Protein AF-A0A4Y2V0J7-F1 (afdb_monomer)

Secondary structure (DSSP, 8-state):
--------HHHHHHHHHHHHHS----SS-SS--------------------------------SSS------PPPHHHHHHHHHHHHHHHHHHH-IIIIIHHHHHHHHHHHSS-----PPPTT-HHHHHHHHHHHHHTHHHHHHHHHHTT-S----HHHHHHHHHHHHHHHHHHHHHHHHTSSS--HHHHHHHHHHHHHHHHHH--HHHHHHHHHHHHHHHHH--HHHHHHHHHH-TTTHHHHHHHS--TTTT-HHHHHHHHHHHHHHHHHHGGGSTT-----------------TTHHHHHHHHHHHHHHHS--------HHHHHHHHHHHHHHH----HHHHHHHHHHHH---THHHHHHHHHHHHHHSTTT----HHHHHHHHHHHHHHHHHHHTT--

Radius of gyration: 30.84 Å; Cα contacts (8 Å, |Δi|>4): 289; chains: 1; bounding box: 99×50×73 Å

Structure (mmCIF, N/CA/C/O backbone):
data_AF-A0A4Y2V0J7-F1
#
_entry.id   AF-A0A4Y2V0J7-F1
#
loop_
_atom_site.group_PDB
_atom_site.id
_atom_site.type_symbol
_atom_site.label_atom_id
_atom_site.label_alt_id
_atom_site.label_comp_id
_atom_site.label_asym_id
_atom_site.label_entity_id
_atom_site.label_seq_id
_atom_site.pdbx_PDB_ins_code
_atom_site.Cartn_x
_atom_site.Cartn_y
_atom_site.Cartn_z
_atom_site.occupancy
_atom_site.B_iso_or_equiv
_atom_site.auth_seq_id
_atom_site.auth_comp_id
_atom_site.auth_asym_id
_atom_site.auth_atom_id
_atom_site.pdbx_PDB_model_num
ATOM 1 N N . MET A 1 1 ? -15.917 18.843 20.913 1.00 34.97 1 MET A N 1
ATOM 2 C CA . MET A 1 1 ? -16.037 17.476 20.361 1.00 34.97 1 MET A CA 1
ATOM 3 C C . MET A 1 1 ? -14.650 17.004 19.961 1.00 34.97 1 MET A C 1
ATOM 5 O O . MET A 1 1 ? -14.085 17.570 19.038 1.00 34.97 1 MET A O 1
ATOM 9 N N . SER A 1 2 ? -14.079 16.031 20.671 1.00 33.16 2 SER A N 1
ATOM 10 C CA . SER A 1 2 ? -12.864 15.348 20.211 1.00 33.16 2 SER A CA 1
ATOM 11 C C . SER A 1 2 ? -13.303 14.291 19.198 1.00 33.16 2 SER A C 1
ATOM 13 O O . SER A 1 2 ? -13.833 13.251 19.584 1.00 33.16 2 SER A O 1
ATOM 15 N N . CYS A 1 3 ? -13.225 14.599 17.902 1.00 49.22 3 CYS A N 1
ATOM 16 C CA . CYS A 1 3 ? -13.364 13.564 16.881 1.00 49.22 3 CYS A CA 1
ATOM 17 C C . CYS A 1 3 ? -12.086 12.715 16.905 1.00 49.22 3 CYS A C 1
ATOM 19 O O . CYS A 1 3 ? -11.000 13.258 17.114 1.00 49.22 3 CYS A O 1
ATOM 21 N N . TYR A 1 4 ? -12.192 11.402 16.701 1.00 55.66 4 TYR A N 1
ATOM 22 C CA . TYR A 1 4 ? -11.008 10.565 16.514 1.00 55.66 4 TYR A CA 1
ATOM 23 C C . TYR A 1 4 ? -10.333 11.005 15.221 1.00 55.66 4 TYR A C 1
ATOM 25 O O . TYR A 1 4 ? -10.763 10.626 14.132 1.00 55.66 4 TYR A O 1
ATOM 33 N N . GLN A 1 5 ? -9.303 11.841 15.328 1.00 58.25 5 GLN A N 1
ATOM 34 C CA . GLN A 1 5 ? -8.514 12.241 14.176 1.00 58.25 5 GLN A CA 1
ATOM 35 C C . GLN A 1 5 ? -7.567 11.092 13.831 1.00 58.25 5 GLN A C 1
ATOM 37 O O . GLN A 1 5 ? -6.409 11.056 14.239 1.00 58.25 5 GLN A O 1
ATOM 42 N N . GLN A 1 6 ? -8.096 10.108 13.108 1.00 71.38 6 GLN A N 1
ATOM 43 C CA . GLN A 1 6 ? -7.306 9.019 12.559 1.00 71.38 6 GLN A CA 1
ATOM 44 C C . GLN A 1 6 ? -6.486 9.566 11.388 1.00 71.38 6 GLN A C 1
ATOM 46 O O . GLN A 1 6 ? -7.032 9.957 10.355 1.00 71.38 6 GLN A O 1
ATOM 51 N N . LEU A 1 7 ? -5.166 9.609 11.552 1.00 79.31 7 LEU A N 1
ATOM 52 C CA . LEU A 1 7 ? -4.253 9.978 10.476 1.00 79.31 7 LEU A CA 1
ATOM 53 C C . LEU A 1 7 ? -4.357 8.974 9.313 1.00 79.31 7 LEU A C 1
ATOM 55 O O . LEU A 1 7 ? -4.500 7.767 9.518 1.00 79.31 7 LEU A O 1
ATOM 59 N N . CYS A 1 8 ? -4.251 9.473 8.080 1.00 85.38 8 CYS A N 1
ATOM 60 C CA . CYS A 1 8 ? -4.416 8.664 6.874 1.00 85.38 8 CYS A CA 1
ATOM 61 C C . CYS A 1 8 ? -3.325 7.587 6.744 1.00 85.38 8 CYS A C 1
ATOM 63 O O . CYS A 1 8 ? -2.128 7.898 6.698 1.00 85.38 8 CYS A O 1
ATOM 65 N N . PHE A 1 9 ? -3.734 6.320 6.632 1.00 87.44 9 PHE A N 1
ATOM 66 C CA . PHE A 1 9 ? -2.823 5.187 6.433 1.00 87.44 9 PHE A CA 1
ATOM 67 C C . PHE A 1 9 ? -2.146 5.211 5.062 1.00 87.44 9 PHE A C 1
ATOM 69 O O . PHE A 1 9 ? -0.937 5.008 4.989 1.00 87.44 9 PHE A O 1
ATOM 76 N N . THR A 1 10 ? -2.878 5.542 3.993 1.00 87.69 10 THR A N 1
ATOM 77 C CA . THR A 1 10 ? -2.313 5.689 2.639 1.00 87.69 10 THR A CA 1
ATOM 78 C C . THR A 1 10 ? -1.213 6.748 2.614 1.00 87.69 10 THR A C 1
ATOM 80 O O . THR A 1 10 ? -0.145 6.534 2.040 1.00 87.69 10 THR A O 1
ATOM 83 N N . HIS A 1 11 ? -1.426 7.865 3.314 1.00 87.06 11 HIS A N 1
ATOM 84 C CA . HIS A 1 11 ? -0.399 8.887 3.487 1.00 87.06 11 HIS A CA 1
ATOM 85 C C . HIS A 1 11 ? 0.800 8.377 4.305 1.00 87.06 11 HIS A C 1
ATOM 87 O O . HIS A 1 11 ? 1.940 8.716 4.006 1.00 87.06 11 HIS A O 1
ATOM 93 N N . GLY A 1 12 ? 0.572 7.519 5.303 1.00 89.25 12 GLY A N 1
ATOM 94 C CA . GLY A 1 12 ? 1.648 6.845 6.036 1.00 89.25 12 GLY A CA 1
ATOM 95 C C . GLY A 1 12 ? 2.519 5.960 5.150 1.00 89.25 12 GLY A C 1
ATOM 96 O O . GLY A 1 12 ? 3.740 6.052 5.228 1.00 89.25 12 GLY A O 1
ATOM 97 N N . LEU A 1 13 ? 1.909 5.170 4.262 1.00 92.06 13 LEU A N 1
ATOM 98 C CA . LEU A 1 13 ? 2.641 4.354 3.287 1.00 92.06 13 LEU A CA 1
ATOM 99 C C . LEU A 1 13 ? 3.496 5.220 2.358 1.00 92.06 13 LEU A C 1
ATOM 101 O O . LEU A 1 13 ? 4.673 4.932 2.155 1.00 92.06 13 LEU A O 1
ATOM 105 N N . GLN A 1 14 ? 2.919 6.307 1.839 1.00 89.75 14 GLN A N 1
ATOM 106 C CA . GLN A 1 14 ? 3.638 7.276 1.011 1.00 89.75 14 GLN A CA 1
ATOM 107 C C . GLN A 1 14 ? 4.874 7.816 1.736 1.00 89.75 14 GLN A C 1
ATOM 109 O O . GLN A 1 14 ? 5.959 7.845 1.163 1.00 89.75 14 GLN A O 1
ATOM 114 N N . LEU A 1 15 ? 4.707 8.255 2.983 1.00 89.00 15 LEU A N 1
ATOM 115 C CA . LEU A 1 15 ? 5.785 8.848 3.761 1.00 89.00 15 LEU A CA 1
ATOM 116 C C . LEU A 1 15 ? 6.891 7.841 4.086 1.00 89.00 15 LEU A C 1
ATOM 118 O O . LEU A 1 15 ? 8.057 8.189 3.952 1.00 89.00 15 LEU A O 1
ATOM 122 N N . ALA A 1 16 ? 6.544 6.595 4.428 1.00 91.50 16 ALA A N 1
ATOM 123 C CA . ALA A 1 16 ? 7.529 5.539 4.667 1.00 91.50 16 ALA A CA 1
ATOM 124 C C . ALA A 1 16 ? 8.432 5.309 3.442 1.00 91.50 16 ALA A C 1
ATOM 126 O O . ALA A 1 16 ? 9.647 5.213 3.575 1.00 91.50 16 ALA A O 1
ATOM 127 N N . VAL A 1 17 ? 7.851 5.285 2.236 1.00 90.62 17 VAL A N 1
ATOM 128 C CA . VAL A 1 17 ? 8.624 5.133 0.994 1.00 90.62 17 VAL A CA 1
ATOM 129 C C . VAL A 1 17 ? 9.451 6.383 0.695 1.00 90.62 17 VAL A C 1
ATOM 131 O O . VAL A 1 17 ? 10.605 6.281 0.285 1.00 90.62 17 VAL A O 1
ATOM 134 N N . VAL A 1 18 ? 8.882 7.574 0.894 1.00 86.00 18 VAL A N 1
ATOM 135 C CA . VAL A 1 18 ? 9.569 8.840 0.603 1.00 86.00 18 VAL A CA 1
ATOM 136 C C . VAL A 1 18 ? 10.745 9.082 1.544 1.00 86.00 18 VAL A C 1
ATOM 138 O O . VAL A 1 18 ? 11.787 9.539 1.083 1.00 86.00 18 VAL A O 1
ATOM 141 N N . ASP A 1 19 ? 10.628 8.720 2.820 1.00 84.50 19 ASP A N 1
ATOM 142 C CA . ASP A 1 19 ? 11.718 8.850 3.790 1.00 84.50 19 ASP A CA 1
ATOM 143 C C . ASP A 1 19 ? 12.951 8.024 3.407 1.00 84.50 19 ASP A C 1
ATOM 145 O O . ASP A 1 19 ? 14.074 8.439 3.678 1.00 84.50 19 ASP A O 1
ATOM 149 N N . ILE A 1 20 ? 12.750 6.869 2.772 1.00 86.38 20 ILE A N 1
ATOM 150 C CA . ILE A 1 20 ? 13.841 5.974 2.370 1.00 86.38 20 ILE A CA 1
ATOM 151 C C . ILE A 1 20 ? 14.333 6.281 0.958 1.00 86.38 20 ILE A C 1
ATOM 153 O O . ILE A 1 20 ? 15.516 6.158 0.665 1.00 86.38 20 ILE A O 1
ATOM 157 N N . LEU A 1 21 ? 13.452 6.693 0.049 1.00 81.75 21 LEU A N 1
ATOM 158 C CA . LEU A 1 21 ? 13.866 6.939 -1.328 1.00 81.75 21 LEU A CA 1
ATOM 159 C C . LEU A 1 21 ? 14.319 8.371 -1.577 1.00 81.75 21 LEU A C 1
ATOM 161 O O . LEU A 1 21 ? 15.144 8.549 -2.454 1.00 81.75 21 LEU A O 1
ATOM 165 N N . TYR A 1 22 ? 13.821 9.375 -0.856 1.00 76.06 22 TYR A N 1
ATOM 166 C CA . TYR A 1 22 ? 13.931 10.791 -1.246 1.00 76.06 22 TYR A CA 1
ATOM 167 C C . TYR A 1 22 ? 14.384 11.737 -0.126 1.00 76.06 22 TYR A C 1
ATOM 169 O O . TYR A 1 22 ? 14.386 12.956 -0.312 1.00 76.06 22 TYR A O 1
ATOM 177 N N . LYS A 1 23 ? 14.721 11.226 1.060 1.00 68.25 23 LYS A N 1
ATOM 178 C CA . LYS A 1 23 ? 15.075 12.098 2.180 1.00 68.25 23 LYS A CA 1
ATOM 179 C C . LYS A 1 23 ? 16.468 12.704 2.000 1.00 68.25 23 LYS A C 1
ATOM 181 O O . LYS A 1 23 ? 17.442 12.014 1.714 1.00 68.25 23 LYS A O 1
ATOM 186 N N . LYS A 1 24 ? 16.527 14.022 2.204 1.00 52.19 24 LYS A N 1
ATOM 187 C CA . LYS A 1 24 ? 17.736 14.851 2.203 1.00 52.19 24 LYS A CA 1
ATOM 188 C C . LYS A 1 24 ? 18.656 14.412 3.350 1.00 52.19 24 LYS A C 1
ATOM 190 O O . LYS A 1 24 ? 18.193 14.297 4.486 1.00 52.19 24 LYS A O 1
ATOM 195 N N . ASN A 1 25 ? 19.945 14.207 3.071 1.00 39.44 25 ASN A N 1
ATOM 196 C CA . ASN A 1 25 ? 20.966 14.183 4.118 1.00 39.44 25 ASN A CA 1
ATOM 197 C C . ASN A 1 25 ? 20.933 15.558 4.802 1.00 39.44 25 ASN A C 1
ATOM 199 O O . ASN A 1 25 ? 21.357 16.541 4.206 1.00 39.44 25 ASN A O 1
ATOM 203 N N . ILE A 1 26 ? 20.382 15.648 6.012 1.00 40.78 26 ILE A N 1
ATOM 204 C CA . ILE A 1 26 ? 20.472 16.870 6.833 1.00 40.78 26 ILE A CA 1
ATOM 205 C C . ILE A 1 26 ? 21.847 16.955 7.525 1.00 40.78 26 ILE A C 1
ATOM 207 O O . ILE A 1 26 ? 22.180 17.955 8.142 1.00 40.78 26 ILE A O 1
ATOM 211 N N . GLU A 1 27 ? 22.708 15.954 7.360 1.00 35.91 27 GLU A N 1
ATOM 212 C CA . GLU A 1 27 ? 24.041 15.945 7.952 1.00 35.91 27 GLU A CA 1
ATOM 213 C C . GLU A 1 27 ? 25.101 16.082 6.848 1.00 35.91 27 GLU A C 1
ATOM 215 O O . GLU A 1 27 ? 25.274 15.155 6.049 1.00 35.91 27 GLU A O 1
ATOM 220 N N . ARG A 1 28 ? 25.807 17.230 6.857 1.00 31.38 28 ARG A N 1
ATOM 221 C CA . ARG A 1 28 ? 26.972 17.660 6.035 1.00 31.38 28 ARG A CA 1
ATOM 222 C C . ARG A 1 28 ? 26.756 18.829 5.055 1.00 31.38 28 ARG A C 1
ATOM 224 O O . ARG A 1 28 ? 27.267 18.786 3.943 1.00 31.38 28 ARG A O 1
ATOM 231 N N . GLU A 1 29 ? 26.069 19.890 5.474 1.00 31.69 29 GLU A N 1
ATOM 232 C CA . GLU A 1 29 ? 26.163 21.215 4.816 1.00 31.69 29 GLU A CA 1
ATOM 233 C C . GLU A 1 29 ? 26.507 22.349 5.803 1.00 31.69 29 GLU A C 1
ATOM 235 O O . GLU A 1 29 ? 26.249 23.515 5.522 1.00 31.69 29 GLU A O 1
ATOM 240 N N . ASP A 1 30 ? 27.150 22.028 6.927 1.00 31.53 30 ASP A N 1
ATOM 241 C CA . ASP A 1 30 ? 27.942 23.013 7.665 1.00 31.53 30 ASP A CA 1
ATOM 242 C C . ASP A 1 30 ? 29.411 22.745 7.321 1.00 31.53 30 ASP A C 1
ATOM 244 O O . ASP A 1 30 ? 29.881 21.620 7.474 1.00 31.53 30 ASP A O 1
ATOM 248 N N . GLU A 1 31 ? 30.099 23.776 6.828 1.00 32.53 31 GLU A N 1
ATOM 249 C CA . GLU A 1 31 ? 31.474 23.776 6.295 1.00 32.53 31 GLU A CA 1
ATOM 250 C C . GLU A 1 31 ? 31.603 23.346 4.823 1.00 32.53 31 GLU A C 1
ATOM 252 O O . GLU A 1 31 ? 32.038 22.251 4.490 1.00 32.53 31 GLU A O 1
ATOM 257 N N . HIS A 1 32 ? 31.202 24.238 3.912 1.00 30.44 32 HIS A N 1
ATOM 258 C CA . HIS A 1 32 ? 32.105 24.901 2.951 1.00 30.44 32 HIS A CA 1
ATOM 259 C C . HIS A 1 32 ? 31.270 25.725 1.957 1.00 30.44 32 HIS A C 1
ATOM 261 O O . HIS A 1 32 ? 30.972 25.307 0.841 1.00 30.44 32 HIS A O 1
ATOM 267 N N . GLN A 1 33 ? 30.894 26.937 2.372 1.00 29.23 33 GLN A N 1
ATOM 268 C CA . GLN A 1 33 ? 30.614 28.004 1.419 1.00 29.23 33 GLN A CA 1
ATOM 269 C C . GLN A 1 33 ? 31.951 28.522 0.899 1.00 29.23 33 GLN A C 1
ATOM 271 O O . GLN A 1 33 ? 32.653 29.212 1.628 1.00 29.23 33 GLN A O 1
ATOM 276 N N . GLU A 1 34 ? 32.268 28.248 -0.362 1.00 27.08 34 GLU A N 1
ATOM 277 C CA . GLU A 1 34 ? 33.001 29.211 -1.181 1.00 27.08 34 GLU A CA 1
ATOM 278 C C . GLU A 1 34 ? 32.605 29.067 -2.659 1.00 27.08 34 GLU A C 1
ATOM 280 O O . GLU A 1 34 ? 32.928 28.105 -3.348 1.00 27.08 34 GLU A O 1
ATOM 285 N N . MET A 1 35 ? 31.791 30.039 -3.075 1.00 28.06 35 MET A N 1
ATOM 286 C CA . MET A 1 35 ? 31.701 30.683 -4.389 1.00 28.06 35 MET A CA 1
ATOM 287 C C . MET A 1 35 ? 32.453 30.018 -5.553 1.00 28.06 35 MET A C 1
ATOM 289 O O . MET A 1 35 ? 33.671 30.089 -5.612 1.00 28.06 35 MET A O 1
ATOM 293 N N . THR A 1 36 ? 31.726 29.581 -6.584 1.00 24.64 36 THR A N 1
ATOM 294 C CA . THR A 1 36 ? 31.977 30.022 -7.970 1.00 24.64 36 THR A CA 1
ATOM 295 C C . THR A 1 36 ? 30.741 29.813 -8.847 1.00 24.64 36 THR A C 1
ATOM 297 O O . THR A 1 36 ? 29.850 29.020 -8.561 1.00 24.64 36 THR A O 1
ATOM 300 N N . SER A 1 37 ? 30.666 30.667 -9.856 1.00 26.75 37 SER A N 1
ATOM 301 C CA . SER A 1 37 ? 29.505 31.162 -10.585 1.00 26.75 37 SER A CA 1
ATOM 302 C C . SER A 1 37 ? 29.120 30.365 -11.832 1.00 26.75 37 SER A C 1
ATOM 304 O O . SER A 1 37 ? 29.999 29.878 -12.529 1.00 26.75 37 SER A O 1
ATOM 306 N N . ASN A 1 38 ? 27.823 30.455 -12.154 1.00 27.42 38 ASN A N 1
ATOM 307 C CA . ASN A 1 38 ? 27.178 30.435 -13.475 1.00 27.42 38 ASN A CA 1
ATOM 308 C C . ASN A 1 38 ? 27.441 29.249 -14.415 1.00 27.42 38 ASN A C 1
ATOM 310 O O . ASN A 1 38 ? 28.526 29.111 -14.954 1.00 27.42 38 ASN A O 1
ATOM 314 N N . GLU A 1 39 ? 26.361 28.559 -14.789 1.00 26.62 39 GLU A N 1
ATOM 315 C CA . GLU A 1 39 ? 25.904 28.540 -16.185 1.00 26.62 39 GLU A CA 1
ATOM 316 C C . GLU A 1 39 ? 24.424 28.132 -16.249 1.00 26.62 39 GLU A C 1
ATOM 318 O O . GLU A 1 39 ? 23.945 27.275 -15.507 1.00 26.62 39 GLU A O 1
ATOM 323 N N . SER A 1 40 ? 23.684 28.869 -17.069 1.00 29.53 40 SER A N 1
ATOM 324 C CA . SER A 1 40 ? 22.248 28.771 -17.296 1.00 29.53 40 SER A CA 1
ATOM 325 C C . SER A 1 40 ? 21.943 27.703 -18.339 1.00 29.53 40 SER A C 1
ATOM 327 O O . SER A 1 40 ? 22.450 27.822 -19.449 1.00 29.53 40 SER A O 1
ATOM 329 N N . ASP A 1 41 ? 21.027 26.784 -18.043 1.00 25.69 41 ASP A N 1
ATOM 330 C CA . ASP A 1 41 ? 20.347 26.000 -19.073 1.00 25.69 41 ASP A CA 1
ATOM 331 C C . ASP A 1 41 ? 18.836 26.190 -18.941 1.00 25.69 41 ASP A C 1
ATOM 333 O O . ASP A 1 41 ? 18.236 26.040 -17.874 1.00 25.69 41 ASP A O 1
ATOM 337 N N . THR A 1 42 ? 18.258 26.623 -20.053 1.00 31.62 42 THR A N 1
ATOM 338 C CA . THR A 1 42 ? 16.840 26.879 -20.272 1.00 31.62 42 THR A CA 1
ATOM 339 C C . THR A 1 42 ? 16.173 25.556 -20.635 1.00 31.62 42 THR A C 1
ATOM 341 O O . THR A 1 42 ? 16.443 25.001 -21.694 1.00 31.62 42 THR A O 1
ATOM 344 N N . ASP A 1 43 ? 15.315 25.042 -19.754 1.00 28.78 43 ASP A N 1
ATOM 345 C CA . ASP A 1 43 ? 14.448 23.900 -20.052 1.00 28.78 43 ASP A CA 1
ATOM 346 C C . ASP A 1 43 ? 13.036 24.429 -20.347 1.00 28.78 43 ASP A C 1
ATOM 348 O O . ASP A 1 43 ? 12.269 24.754 -19.438 1.00 28.78 43 ASP A O 1
ATOM 352 N N . ASP A 1 44 ? 12.711 24.523 -21.638 1.00 28.72 44 ASP A N 1
ATOM 353 C CA . ASP A 1 44 ? 11.338 24.616 -22.132 1.00 28.72 44 ASP A CA 1
ATOM 354 C C . ASP A 1 44 ? 10.660 23.246 -21.939 1.00 28.72 44 ASP A C 1
ATOM 356 O O . ASP A 1 44 ? 10.880 22.301 -22.702 1.00 28.72 44 ASP A O 1
ATOM 360 N N . GLU A 1 45 ? 9.846 23.116 -20.887 1.00 32.22 45 GLU A N 1
ATOM 361 C CA . GLU A 1 45 ? 8.930 21.986 -20.722 1.00 32.22 45 GLU A CA 1
ATOM 362 C C . GLU A 1 45 ? 7.642 22.244 -21.509 1.00 32.22 45 GLU A C 1
ATOM 364 O O . GLU A 1 45 ? 6.756 22.968 -21.060 1.00 32.22 45 GLU A O 1
ATOM 369 N N . ASP A 1 46 ? 7.508 21.575 -22.650 1.00 31.33 46 ASP A N 1
ATOM 370 C CA . ASP A 1 46 ? 6.207 21.313 -23.252 1.00 31.33 46 ASP A CA 1
ATOM 371 C C . ASP A 1 46 ? 6.178 19.861 -23.738 1.00 31.33 46 ASP A C 1
ATOM 373 O O . ASP A 1 46 ? 6.915 19.469 -24.640 1.00 31.33 46 ASP A O 1
ATOM 377 N N . THR A 1 47 ? 5.374 19.020 -23.088 1.00 32.16 47 THR A N 1
ATOM 378 C CA . THR A 1 47 ? 4.696 17.870 -23.710 1.00 32.16 47 THR A CA 1
ATOM 379 C C . THR A 1 47 ? 3.677 17.290 -22.730 1.00 32.16 47 THR A C 1
ATOM 381 O O . THR A 1 47 ? 3.992 16.548 -21.798 1.00 32.16 47 THR A O 1
ATOM 384 N N . ASN A 1 48 ? 2.418 17.651 -22.977 1.00 31.14 48 ASN A N 1
ATOM 385 C CA . ASN A 1 48 ? 1.240 16.918 -22.536 1.00 31.14 48 ASN A CA 1
ATOM 386 C C . ASN A 1 48 ? 1.284 15.486 -23.081 1.00 31.14 48 ASN A C 1
ATOM 388 O O . ASN A 1 48 ? 1.298 15.310 -24.292 1.00 31.14 48 ASN A O 1
ATOM 392 N N . ASP A 1 49 ? 1.208 14.498 -22.192 1.00 27.61 49 ASP A N 1
ATOM 393 C CA . ASP A 1 49 ? 0.542 13.224 -22.472 1.00 27.61 49 ASP A CA 1
ATOM 394 C C . ASP A 1 49 ? -0.001 12.647 -21.158 1.00 27.61 49 ASP A C 1
ATOM 396 O O . ASP A 1 49 ? 0.683 11.997 -20.362 1.00 27.61 49 ASP A O 1
ATOM 400 N N . THR A 1 50 ? -1.266 12.965 -20.899 1.00 29.58 50 THR A N 1
ATOM 401 C CA . THR A 1 50 ? -2.069 12.480 -19.780 1.00 29.58 50 THR A CA 1
ATOM 402 C C . THR A 1 50 ? -2.586 11.078 -20.087 1.00 29.58 50 THR A C 1
ATOM 404 O O . THR A 1 50 ? -3.586 10.901 -20.776 1.00 29.58 50 THR A O 1
ATOM 407 N N . HIS A 1 51 ? -1.963 10.064 -19.489 1.00 30.20 51 HIS A N 1
ATOM 408 C CA . HIS A 1 51 ? -2.694 8.861 -19.101 1.00 30.20 51 HIS A CA 1
ATOM 409 C C . HIS A 1 51 ? -3.132 9.024 -17.645 1.00 30.20 51 HIS A C 1
ATOM 411 O O . HIS A 1 51 ? -2.322 8.959 -16.720 1.00 30.20 51 HIS A O 1
ATOM 417 N N . GLU A 1 52 ? -4.424 9.290 -17.459 1.00 29.30 52 GLU A N 1
ATOM 418 C CA . GLU A 1 52 ? -5.080 9.374 -16.157 1.00 29.30 52 GLU A CA 1
ATOM 419 C C . GLU A 1 52 ? -5.061 8.006 -15.450 1.00 29.30 52 GLU A C 1
ATOM 421 O O . GLU A 1 52 ? -5.974 7.195 -15.591 1.00 29.30 52 GLU A O 1
ATOM 426 N N . GLU A 1 53 ? -4.033 7.746 -14.641 1.00 32.56 53 GLU A N 1
ATOM 427 C CA . GLU A 1 53 ? -4.177 6.857 -13.486 1.00 32.56 53 GLU A CA 1
ATOM 428 C C . GLU A 1 53 ? -4.617 7.706 -12.285 1.00 32.56 53 GLU A C 1
ATOM 430 O O . GLU A 1 53 ? -3.981 8.704 -11.942 1.00 32.56 53 GLU A O 1
ATOM 435 N N . GLN A 1 54 ? -5.723 7.311 -11.645 1.00 34.09 54 GLN A N 1
ATOM 436 C CA . GLN A 1 54 ? -6.278 7.934 -10.439 1.00 34.09 54 GLN A CA 1
ATOM 437 C C . GLN A 1 54 ? -5.316 7.775 -9.246 1.00 34.09 54 GLN A C 1
ATOM 439 O O . GLN A 1 54 ? -5.503 6.929 -8.376 1.00 34.09 54 GLN A O 1
ATOM 444 N N . GLY A 1 55 ? -4.260 8.586 -9.212 1.00 35.94 55 GLY A N 1
ATOM 445 C CA . GLY A 1 55 ? -3.323 8.694 -8.101 1.00 35.94 55 GLY A CA 1
ATOM 446 C C . GLY A 1 55 ? -3.748 9.781 -7.114 1.00 35.94 55 GLY A C 1
ATOM 447 O O . GLY A 1 55 ? -4.043 10.911 -7.502 1.00 35.94 55 GLY A O 1
ATOM 448 N N . VAL A 1 56 ? -3.743 9.453 -5.819 1.00 33.59 56 VAL A N 1
ATOM 449 C CA . VAL A 1 56 ? -3.924 10.427 -4.731 1.00 33.59 56 VAL A CA 1
ATOM 450 C C . VAL A 1 56 ? -2.810 11.470 -4.828 1.00 33.59 56 VAL A C 1
ATOM 452 O O . VAL A 1 56 ? -1.636 11.174 -4.609 1.00 33.59 56 VAL A O 1
ATOM 455 N N . THR A 1 57 ? -3.180 12.693 -5.200 1.00 29.30 57 THR A N 1
ATOM 456 C CA . THR A 1 57 ? -2.261 13.827 -5.298 1.00 29.30 57 THR A CA 1
ATOM 457 C C . THR A 1 57 ? -2.467 14.699 -4.071 1.00 29.30 57 THR A C 1
ATOM 459 O O . THR A 1 57 ? -3.489 15.368 -3.960 1.00 29.30 57 THR A O 1
ATOM 462 N N . VAL A 1 58 ? -1.507 14.687 -3.145 1.00 32.44 58 VAL A N 1
ATOM 463 C CA . VAL A 1 58 ? -1.435 15.672 -2.060 1.00 32.44 58 VAL A CA 1
ATOM 464 C C . VAL A 1 58 ? -0.215 16.541 -2.322 1.00 32.44 58 VAL A C 1
ATOM 466 O O . VAL A 1 58 ? 0.923 16.107 -2.162 1.00 32.44 58 VAL A O 1
ATOM 469 N N . THR A 1 59 ? -0.463 17.769 -2.767 1.00 28.64 59 THR A N 1
ATOM 470 C CA . THR A 1 59 ? 0.492 18.868 -2.646 1.00 28.64 59 THR A CA 1
ATOM 471 C C . THR A 1 59 ? 0.640 19.173 -1.162 1.00 28.64 59 THR A C 1
ATOM 473 O O . THR A 1 59 ? -0.345 19.488 -0.498 1.00 28.64 59 THR A O 1
ATOM 476 N N . THR A 1 60 ? 1.850 19.044 -0.628 1.00 29.62 60 THR A N 1
ATOM 477 C CA . THR A 1 60 ? 2.192 19.453 0.735 1.00 29.62 60 THR A CA 1
ATOM 478 C C . THR A 1 60 ? 1.851 20.931 0.921 1.00 29.62 60 THR A C 1
ATOM 480 O O . THR A 1 60 ? 2.573 21.799 0.439 1.00 29.62 60 THR A O 1
ATOM 483 N N . THR A 1 61 ? 0.747 21.240 1.600 1.00 28.55 61 THR A N 1
ATOM 484 C CA . THR A 1 61 ? 0.478 22.592 2.099 1.00 28.55 61 THR A CA 1
ATOM 485 C C . THR A 1 61 ? 1.260 22.780 3.391 1.00 28.55 61 THR A C 1
ATOM 487 O O . THR A 1 61 ? 0.723 22.644 4.488 1.00 28.55 61 THR A O 1
ATOM 490 N N . THR A 1 62 ? 2.556 23.029 3.258 1.00 31.36 62 THR A N 1
ATOM 491 C CA . THR A 1 62 ? 3.361 23.642 4.315 1.00 31.36 62 THR A CA 1
ATOM 492 C C . THR A 1 62 ? 3.364 25.153 4.100 1.00 31.36 62 THR A C 1
ATOM 494 O O . THR A 1 62 ? 3.546 25.621 2.979 1.00 31.36 62 THR A O 1
ATOM 497 N N . ASP A 1 63 ? 3.076 25.862 5.189 1.00 27.44 63 ASP A N 1
ATOM 498 C CA . ASP A 1 63 ? 3.086 27.312 5.419 1.00 27.44 63 ASP A CA 1
ATOM 499 C C . ASP A 1 63 ? 3.942 28.141 4.419 1.00 27.44 63 ASP A C 1
ATOM 501 O O . ASP A 1 63 ? 5.117 27.819 4.227 1.00 27.44 63 ASP A O 1
ATOM 505 N N . PRO A 1 64 ? 3.422 29.221 3.789 1.00 31.19 64 PRO A N 1
ATOM 506 C CA . PRO A 1 64 ? 4.125 29.966 2.736 1.00 31.19 64 PRO A CA 1
ATOM 507 C C . PRO A 1 64 ? 5.325 30.815 3.194 1.00 31.19 64 PRO A C 1
ATOM 509 O O . PRO A 1 64 ? 5.780 31.677 2.439 1.00 31.19 64 PRO A O 1
ATOM 512 N N . ARG A 1 65 ? 5.839 30.649 4.414 1.00 30.30 65 ARG A N 1
ATOM 513 C CA . ARG A 1 65 ? 6.951 31.463 4.918 1.00 30.30 65 ARG A CA 1
ATOM 514 C C . ARG A 1 65 ? 8.112 30.574 5.341 1.00 30.30 65 ARG A C 1
ATOM 516 O O . ARG A 1 65 ? 8.104 30.003 6.423 1.00 30.30 65 ARG A O 1
ATOM 523 N N . ASN A 1 66 ? 9.133 30.572 4.482 1.00 33.50 66 ASN A N 1
ATOM 524 C CA . ASN A 1 66 ? 10.443 29.923 4.605 1.00 33.50 66 ASN A CA 1
ATOM 525 C C . ASN A 1 66 ? 10.500 28.467 4.131 1.00 33.50 66 ASN A C 1
ATOM 527 O O . ASN A 1 66 ? 10.342 27.547 4.920 1.00 33.50 66 ASN A O 1
ATOM 531 N N . LEU A 1 67 ? 10.829 28.272 2.850 1.00 32.06 67 LEU A N 1
ATOM 532 C CA . LEU A 1 67 ? 11.954 27.435 2.409 1.00 32.06 67 LEU A CA 1
ATOM 533 C C . LEU A 1 67 ? 12.041 27.488 0.881 1.00 32.06 67 LEU A C 1
ATOM 535 O O . LEU A 1 67 ? 11.119 27.110 0.162 1.00 32.06 67 LEU A O 1
ATOM 539 N N . HIS A 1 68 ? 13.173 27.990 0.397 1.00 29.78 68 HIS A N 1
ATOM 540 C CA . HIS A 1 68 ? 13.608 27.884 -0.987 1.00 29.78 68 HIS A CA 1
ATOM 541 C C . HIS A 1 68 ? 13.556 26.404 -1.402 1.00 29.78 68 HIS A C 1
ATOM 543 O O . HIS A 1 68 ? 14.274 25.570 -0.852 1.00 29.78 68 HIS A O 1
ATOM 549 N N . LEU A 1 69 ? 12.631 26.075 -2.307 1.00 33.03 69 LEU A N 1
ATOM 550 C CA . LEU A 1 69 ? 12.321 24.714 -2.735 1.00 33.03 69 LEU A CA 1
ATOM 551 C C . LEU A 1 69 ? 13.452 24.176 -3.628 1.00 33.03 69 LEU A C 1
ATOM 553 O O . LEU A 1 69 ? 13.363 24.212 -4.853 1.00 33.03 69 LEU A O 1
ATOM 557 N N . SER A 1 70 ? 14.534 23.695 -3.016 1.00 35.47 70 SER A N 1
ATOM 558 C CA . SER A 1 70 ? 15.609 22.999 -3.719 1.00 35.47 70 SER A CA 1
ATOM 559 C C . SER A 1 70 ? 15.326 21.493 -3.806 1.00 35.47 70 SER A C 1
ATOM 561 O O . SER A 1 70 ? 15.145 20.799 -2.807 1.00 35.47 70 SER A O 1
ATOM 563 N N . ARG A 1 71 ? 15.229 21.027 -5.060 1.00 42.03 71 ARG A N 1
ATOM 564 C CA . ARG A 1 71 ? 15.450 19.671 -5.600 1.00 42.03 71 ARG A CA 1
ATOM 565 C C . ARG A 1 71 ? 15.498 18.537 -4.558 1.00 42.03 71 ARG A C 1
ATOM 567 O O . ARG A 1 71 ? 16.534 18.255 -3.973 1.00 42.03 71 ARG A O 1
ATOM 574 N N . THR A 1 72 ? 14.384 17.827 -4.386 1.00 40.56 72 THR A N 1
ATOM 575 C CA . THR A 1 72 ? 14.340 16.573 -3.616 1.00 40.56 72 THR A CA 1
ATOM 576 C C . THR A 1 72 ? 15.131 15.486 -4.356 1.00 40.56 72 THR A C 1
ATOM 578 O O . THR A 1 72 ? 14.699 15.008 -5.408 1.00 40.56 72 THR A O 1
ATOM 581 N N . GLU A 1 73 ? 16.307 15.122 -3.847 1.00 49.66 73 GLU A N 1
ATOM 582 C CA . GLU A 1 73 ? 17.171 14.085 -4.422 1.00 49.66 73 GLU A CA 1
ATOM 583 C C . GLU A 1 73 ? 16.984 12.737 -3.722 1.00 49.66 73 GLU A C 1
ATOM 585 O O . GLU A 1 73 ? 16.684 12.666 -2.534 1.00 49.66 73 GLU A O 1
ATOM 590 N N . VAL A 1 74 ? 17.136 11.655 -4.488 1.00 52.50 74 VAL A N 1
ATOM 591 C CA . VAL A 1 74 ? 17.055 10.287 -3.966 1.00 52.50 74 VAL A CA 1
ATOM 592 C C . VAL A 1 74 ? 18.275 9.996 -3.081 1.00 52.50 74 VAL A C 1
ATOM 594 O O . VAL A 1 74 ? 19.360 10.497 -3.380 1.00 52.50 74 VAL A O 1
ATOM 597 N N . ILE A 1 75 ? 18.144 9.174 -2.030 1.00 53.94 75 ILE A N 1
ATOM 598 C CA . ILE A 1 75 ? 19.282 8.809 -1.158 1.00 53.94 75 ILE A CA 1
ATOM 599 C C . ILE A 1 75 ? 20.466 8.290 -2.008 1.00 53.94 75 ILE A C 1
ATOM 601 O O . ILE A 1 75 ? 20.250 7.414 -2.857 1.00 53.94 75 ILE A O 1
ATOM 605 N N . PRO A 1 76 ? 21.719 8.761 -1.789 1.00 52.75 76 PRO A N 1
ATOM 606 C CA . PRO A 1 76 ? 22.867 8.496 -2.671 1.00 52.75 76 PRO A CA 1
ATOM 607 C C . PRO A 1 76 ? 23.071 7.020 -3.043 1.00 52.75 76 PRO A C 1
ATOM 609 O O . PRO A 1 76 ? 23.400 6.697 -4.179 1.00 52.75 76 PRO A O 1
ATOM 612 N N . ARG A 1 77 ? 22.780 6.104 -2.111 1.00 60.53 77 ARG A N 1
ATOM 613 C CA . ARG A 1 77 ? 22.997 4.654 -2.243 1.00 60.53 77 ARG A CA 1
ATOM 614 C C . ARG A 1 77 ? 22.196 3.991 -3.375 1.00 60.53 77 ARG A C 1
ATOM 616 O O . ARG A 1 77 ? 22.664 3.017 -3.962 1.00 60.53 77 ARG A O 1
ATOM 623 N N . HIS A 1 78 ? 21.005 4.515 -3.678 1.00 68.12 78 HIS A N 1
ATOM 624 C CA . HIS A 1 78 ? 20.133 4.045 -4.765 1.00 68.12 78 HIS A CA 1
ATOM 625 C C . HIS A 1 78 ? 20.024 5.061 -5.911 1.00 68.12 78 HIS A C 1
ATOM 627 O O . HIS A 1 78 ? 19.596 4.709 -7.013 1.00 68.12 78 HIS A O 1
ATOM 633 N N . ASN A 1 79 ? 20.428 6.313 -5.668 1.00 73.75 79 ASN A N 1
ATOM 634 C CA . ASN A 1 79 ? 20.327 7.402 -6.630 1.00 73.75 79 ASN A CA 1
ATOM 635 C C . ASN A 1 79 ? 21.168 7.124 -7.878 1.00 73.75 79 ASN A C 1
ATOM 637 O O . ASN A 1 79 ? 20.635 7.235 -8.974 1.00 73.75 79 ASN A O 1
ATOM 641 N N . ASP A 1 80 ? 22.412 6.659 -7.745 1.00 81.88 80 ASP A N 1
ATOM 642 C CA . ASP A 1 80 ? 23.303 6.456 -8.898 1.00 81.88 80 ASP A CA 1
ATOM 643 C C . ASP A 1 80 ? 22.738 5.460 -9.919 1.00 81.88 80 ASP A C 1
ATOM 645 O O . ASP A 1 80 ? 22.685 5.739 -11.121 1.00 81.88 80 ASP A O 1
ATOM 649 N N . LEU A 1 81 ? 22.229 4.323 -9.434 1.00 86.81 81 LEU A N 1
ATOM 650 C CA . LEU A 1 81 ? 21.616 3.293 -10.272 1.00 86.81 81 LEU A CA 1
ATOM 651 C C . LEU A 1 81 ? 20.331 3.801 -10.941 1.00 86.81 81 LEU A C 1
ATOM 653 O O . LEU A 1 81 ? 20.104 3.563 -12.130 1.00 86.81 81 LEU A O 1
ATOM 657 N N . LEU A 1 82 ? 19.505 4.547 -10.204 1.00 86.62 82 LEU A N 1
ATOM 658 C CA . LEU A 1 82 ? 18.288 5.141 -10.750 1.00 86.62 82 LEU A CA 1
ATOM 659 C C . LEU A 1 82 ? 18.590 6.270 -11.743 1.00 86.62 82 LEU A C 1
ATOM 661 O O . LEU A 1 82 ? 17.927 6.350 -12.773 1.00 86.62 82 LEU A O 1
ATOM 665 N N . GLN A 1 83 ? 19.600 7.113 -11.503 1.00 86.62 83 GLN A N 1
ATOM 666 C CA . GLN A 1 83 ? 20.042 8.128 -12.465 1.00 86.62 83 GLN A CA 1
ATOM 667 C C . GLN A 1 83 ? 20.582 7.481 -13.731 1.00 86.62 83 GLN A C 1
ATOM 669 O O . GLN A 1 83 ? 20.265 7.941 -14.825 1.00 86.62 83 GLN A O 1
ATOM 674 N N . LYS A 1 84 ? 21.348 6.395 -13.609 1.00 89.75 84 LYS A N 1
ATOM 675 C CA . LYS A 1 84 ? 21.822 5.618 -14.755 1.00 89.75 84 LYS A CA 1
ATOM 676 C C . LYS A 1 84 ? 20.653 5.062 -15.574 1.00 89.75 84 LYS A C 1
ATOM 678 O O . LYS A 1 84 ? 20.611 5.270 -16.784 1.00 89.75 84 LYS A O 1
ATOM 683 N N . GLY A 1 85 ? 19.653 4.465 -14.920 1.00 88.38 85 GLY A N 1
ATOM 684 C CA . GLY A 1 85 ? 18.405 4.040 -15.567 1.00 88.38 85 GLY A CA 1
ATOM 685 C C . GLY A 1 85 ? 17.676 5.193 -16.269 1.00 88.38 85 GLY A C 1
ATOM 686 O O . GLY A 1 85 ? 17.358 5.098 -17.454 1.00 88.38 85 GLY A O 1
ATOM 687 N N . ARG A 1 86 ? 17.486 6.327 -15.582 1.00 90.38 86 ARG A N 1
ATOM 688 C CA . ARG A 1 86 ? 16.846 7.532 -16.141 1.00 90.38 86 ARG A CA 1
ATOM 689 C C . ARG A 1 86 ? 17.605 8.099 -17.336 1.00 90.38 86 ARG A C 1
ATOM 691 O O . ARG A 1 86 ? 16.964 8.524 -18.290 1.00 90.38 86 ARG A O 1
ATOM 698 N N . LYS A 1 87 ? 18.943 8.111 -17.310 1.00 89.06 87 LYS A N 1
ATOM 699 C CA . LYS A 1 87 ? 19.781 8.554 -18.439 1.00 89.06 87 LYS A CA 1
ATOM 700 C C . LYS A 1 87 ? 19.491 7.725 -19.685 1.00 89.06 87 LYS A C 1
ATOM 702 O O . LYS A 1 87 ? 19.266 8.295 -20.746 1.00 89.06 87 LYS A O 1
ATOM 707 N N . VAL A 1 88 ? 19.413 6.405 -19.537 1.00 87.00 88 VAL A N 1
ATOM 708 C CA . VAL A 1 88 ? 19.084 5.503 -20.646 1.00 87.00 88 VAL A CA 1
ATOM 709 C C . VAL A 1 88 ? 17.655 5.724 -21.137 1.00 87.00 88 VAL A C 1
ATOM 711 O O . VAL A 1 88 ? 17.448 5.905 -22.331 1.00 87.00 88 VAL A O 1
ATOM 714 N N . VAL A 1 89 ? 16.668 5.821 -20.242 1.00 87.44 89 VAL A N 1
ATOM 715 C CA . VAL A 1 89 ? 15.282 6.143 -20.636 1.00 87.44 89 VAL A CA 1
ATOM 716 C C . VAL A 1 89 ? 15.208 7.474 -21.398 1.00 87.44 89 VAL A C 1
ATOM 718 O O . VAL A 1 89 ? 14.532 7.566 -22.422 1.00 87.44 89 VAL A O 1
ATOM 721 N N . LYS A 1 90 ? 15.932 8.502 -20.939 1.00 87.81 90 LYS A N 1
ATOM 722 C CA . LYS A 1 90 ? 16.012 9.805 -21.612 1.00 87.81 90 LYS A CA 1
ATOM 723 C C . LYS A 1 90 ? 16.692 9.720 -22.976 1.00 87.81 90 LYS A C 1
ATOM 725 O O . LYS A 1 90 ? 16.242 10.399 -23.891 1.00 87.81 90 LYS A O 1
ATOM 730 N N . LEU A 1 91 ? 17.728 8.894 -23.133 1.00 84.38 91 LEU A N 1
ATOM 731 C CA . LEU A 1 91 ? 18.390 8.673 -24.422 1.00 84.38 91 LEU A CA 1
ATOM 732 C C . LEU A 1 91 ? 17.386 8.176 -25.473 1.00 84.38 91 LEU A C 1
ATOM 734 O O . LEU A 1 91 ? 17.312 8.744 -26.562 1.00 84.38 91 LEU A O 1
ATOM 738 N N . PHE A 1 92 ? 16.569 7.182 -25.112 1.00 80.44 92 PHE A N 1
ATOM 739 C CA . PHE A 1 92 ? 15.521 6.648 -25.985 1.00 80.44 92 PHE A CA 1
ATOM 740 C C . PHE A 1 92 ? 14.435 7.682 -26.292 1.00 80.44 92 PHE A C 1
ATOM 742 O O . PHE A 1 92 ? 14.056 7.852 -27.449 1.00 80.44 92 PHE A O 1
ATOM 749 N N . LYS A 1 93 ? 13.991 8.439 -25.281 1.00 81.50 93 LYS A N 1
ATOM 750 C CA . LYS A 1 93 ? 12.977 9.486 -25.463 1.00 81.50 93 LYS A CA 1
ATOM 751 C C . LYS A 1 93 ? 13.462 10.695 -26.270 1.00 81.50 93 LYS A C 1
ATOM 753 O O . LYS A 1 93 ? 12.653 11.318 -26.944 1.00 81.50 93 LYS A O 1
ATOM 758 N N . ARG A 1 94 ? 14.756 11.035 -26.223 1.00 80.56 94 ARG A N 1
ATOM 759 C CA . ARG A 1 94 ? 15.317 12.192 -26.948 1.00 80.56 94 ARG A CA 1
ATOM 760 C C . ARG A 1 94 ? 15.412 11.956 -28.454 1.00 80.56 94 ARG A C 1
ATOM 762 O O . ARG A 1 94 ? 15.431 12.915 -29.217 1.00 80.56 94 ARG A O 1
ATOM 769 N N . SER A 1 95 ? 15.485 10.701 -28.896 1.00 70.31 95 SER A N 1
ATOM 770 C CA . SER A 1 95 ? 15.495 10.373 -30.325 1.00 70.31 95 SER A CA 1
ATOM 771 C C . SER A 1 95 ? 14.533 9.225 -30.646 1.00 70.31 95 SER A C 1
ATOM 773 O O . SER A 1 95 ? 14.978 8.104 -30.922 1.00 70.31 95 SER A O 1
ATOM 775 N N . PRO A 1 96 ? 13.213 9.500 -30.656 1.00 67.31 96 PRO A N 1
ATOM 776 C CA . PRO A 1 96 ? 12.195 8.499 -30.975 1.00 67.31 96 PRO A CA 1
ATOM 777 C C . PRO A 1 96 ? 12.402 7.883 -32.366 1.00 67.31 96 PRO A C 1
ATOM 779 O O . PRO A 1 96 ? 12.260 6.685 -32.580 1.00 67.31 96 PRO A O 1
ATOM 782 N N . THR A 1 97 ? 12.849 8.690 -33.325 1.00 66.62 97 THR A N 1
ATOM 783 C CA . THR A 1 97 ? 13.031 8.271 -34.719 1.00 66.62 97 THR A CA 1
ATOM 784 C C . THR A 1 97 ? 14.236 7.360 -34.944 1.00 66.62 97 THR A C 1
ATOM 786 O O . THR A 1 97 ? 14.296 6.690 -35.970 1.00 66.62 97 THR A O 1
ATOM 789 N N . LYS A 1 98 ? 15.212 7.340 -34.025 1.00 63.84 98 LYS A N 1
ATOM 790 C CA . LYS A 1 98 ? 16.463 6.586 -34.194 1.00 63.84 98 LYS A CA 1
ATOM 791 C C . LYS A 1 98 ? 16.586 5.474 -33.163 1.00 63.84 98 LYS A C 1
ATOM 793 O O . LYS A 1 98 ? 16.680 4.314 -33.537 1.00 63.84 98 LYS A O 1
ATOM 798 N N . TYR A 1 99 ? 16.541 5.805 -31.876 1.00 66.19 99 TYR A N 1
ATOM 799 C CA . TYR A 1 99 ? 16.795 4.840 -30.804 1.00 66.19 99 TYR A CA 1
ATOM 800 C C . TYR A 1 99 ? 15.539 4.090 -30.370 1.00 66.19 99 TYR A C 1
ATOM 802 O O . TYR A 1 99 ? 15.614 2.888 -30.116 1.00 66.19 99 TYR A O 1
ATOM 810 N N . ASP A 1 100 ? 14.382 4.757 -30.339 1.00 68.56 100 ASP A N 1
ATOM 811 C CA . ASP A 1 100 ? 13.121 4.065 -30.054 1.00 68.56 100 ASP A CA 1
ATOM 812 C C . ASP A 1 100 ? 12.724 3.139 -31.216 1.00 68.56 100 ASP A C 1
ATOM 814 O O . ASP A 1 100 ? 12.202 2.066 -30.963 1.00 68.56 100 ASP A O 1
ATOM 818 N N . MET A 1 101 ? 13.095 3.436 -32.470 1.00 76.75 101 MET A N 1
ATOM 819 C CA . MET A 1 101 ? 12.896 2.501 -33.592 1.00 76.75 101 MET A CA 1
ATOM 820 C C . MET A 1 101 ? 13.606 1.149 -33.376 1.00 76.75 101 MET A C 1
ATOM 822 O O . MET A 1 101 ? 12.985 0.099 -33.554 1.00 76.75 101 MET A O 1
ATOM 826 N N . TYR A 1 102 ? 14.886 1.154 -32.976 1.00 75.88 102 TYR A N 1
ATOM 827 C CA . TYR A 1 102 ? 15.623 -0.083 -32.674 1.00 75.88 102 TYR A CA 1
ATOM 828 C C . TYR A 1 102 ? 15.044 -0.803 -31.455 1.00 75.88 102 TYR A C 1
ATOM 830 O O . TYR A 1 102 ? 14.865 -2.020 -31.486 1.00 75.88 102 TYR A O 1
ATOM 838 N N . LEU A 1 103 ? 14.680 -0.053 -30.412 1.00 80.56 103 LEU A N 1
ATOM 839 C CA . LEU A 1 103 ? 14.046 -0.630 -29.235 1.00 80.56 103 LEU A CA 1
ATOM 840 C C . LEU A 1 103 ? 12.704 -1.281 -29.596 1.00 80.56 103 LEU A C 1
ATOM 842 O O . LEU A 1 103 ? 12.493 -2.446 -29.272 1.00 80.56 103 LEU A O 1
ATOM 846 N N . GLN A 1 104 ? 11.824 -0.578 -30.315 1.00 83.56 104 GLN A N 1
ATOM 847 C CA . GLN A 1 104 ? 10.522 -1.091 -30.740 1.00 83.56 104 GLN A CA 1
ATOM 848 C C . GLN A 1 104 ? 10.653 -2.298 -31.667 1.00 83.56 104 GLN A C 1
ATOM 850 O O . GLN A 1 104 ? 9.814 -3.191 -31.599 1.00 83.56 104 GLN A O 1
ATOM 855 N N . LYS A 1 105 ? 11.706 -2.377 -32.491 1.00 84.44 105 LYS A N 1
ATOM 856 C CA . LYS A 1 105 ? 11.996 -3.579 -33.281 1.00 84.44 105 LYS A CA 1
ATOM 857 C C . LYS A 1 105 ? 12.157 -4.801 -32.370 1.00 84.44 105 LYS A C 1
ATOM 859 O O . LYS A 1 105 ? 11.410 -5.763 -32.517 1.00 84.44 105 LYS A O 1
ATOM 864 N N . TYR A 1 106 ? 13.055 -4.735 -31.387 1.00 84.31 106 TYR A N 1
ATOM 865 C CA . TYR A 1 106 ? 13.277 -5.849 -30.459 1.00 84.31 106 TYR A CA 1
ATOM 866 C C . TYR A 1 106 ? 12.078 -6.124 -29.550 1.00 84.31 106 TYR A C 1
ATOM 868 O O . TYR A 1 106 ? 11.780 -7.274 -29.246 1.00 84.31 106 TYR A O 1
ATOM 876 N N . VAL A 1 107 ? 11.362 -5.079 -29.136 1.00 83.44 107 VAL A N 1
ATOM 877 C CA . VAL A 1 107 ? 10.174 -5.205 -28.284 1.00 83.44 107 VAL A CA 1
ATOM 878 C C . VAL A 1 107 ? 9.023 -5.889 -29.025 1.00 83.44 107 VAL A C 1
ATOM 880 O O . VAL A 1 107 ? 8.343 -6.729 -28.434 1.00 83.44 107 VAL A O 1
ATOM 883 N N . LYS A 1 108 ? 8.822 -5.584 -30.314 1.00 85.31 108 LYS A N 1
ATOM 884 C CA . LYS A 1 108 ? 7.839 -6.274 -31.163 1.00 85.31 108 LYS A CA 1
ATOM 885 C C . LYS A 1 108 ? 8.192 -7.741 -31.357 1.00 85.31 108 LYS A C 1
ATOM 887 O O . LYS A 1 108 ? 7.302 -8.572 -31.250 1.00 85.31 108 LYS A O 1
ATOM 892 N N . GLU A 1 109 ? 9.469 -8.041 -31.595 1.00 81.88 109 GLU A N 1
ATOM 893 C CA . GLU A 1 109 ? 9.962 -9.419 -31.726 1.00 81.88 109 GLU A CA 1
ATOM 894 C C . GLU A 1 109 ? 9.757 -10.244 -30.441 1.00 81.88 109 GLU A C 1
ATOM 896 O O . GLU A 1 109 ? 9.529 -11.446 -30.524 1.00 81.88 109 GLU A O 1
ATOM 901 N N . ASP A 1 110 ? 9.834 -9.615 -29.263 1.00 79.56 110 ASP A N 1
ATOM 902 C CA . ASP A 1 110 ? 9.779 -10.306 -27.965 1.00 79.56 110 ASP A CA 1
ATOM 903 C C . ASP A 1 110 ? 8.375 -10.336 -27.328 1.00 79.56 110 ASP A C 1
ATOM 905 O O . ASP A 1 110 ? 8.058 -11.240 -26.558 1.00 79.56 110 ASP A O 1
ATOM 909 N N . THR A 1 111 ? 7.517 -9.342 -27.599 1.00 74.06 111 THR A N 1
ATOM 910 C CA . THR A 1 111 ? 6.248 -9.160 -26.861 1.00 74.06 111 THR A CA 1
ATOM 911 C C . THR A 1 111 ? 4.992 -8.998 -27.721 1.00 74.06 111 THR A C 1
ATOM 913 O O . THR A 1 111 ? 3.917 -8.774 -27.153 1.00 74.06 111 THR A O 1
ATOM 916 N N . ASP A 1 112 ? 5.105 -9.089 -29.054 1.00 74.19 112 ASP A N 1
ATOM 917 C CA . ASP A 1 112 ? 4.023 -8.892 -30.042 1.00 74.19 112 ASP A CA 1
ATOM 918 C C . ASP A 1 112 ? 3.244 -7.566 -29.885 1.00 74.19 112 ASP A C 1
ATOM 920 O O . ASP A 1 112 ? 2.152 -7.379 -30.429 1.00 74.19 112 ASP A O 1
ATOM 924 N N . LYS A 1 113 ? 3.781 -6.618 -29.108 1.00 79.12 113 LYS A N 1
ATOM 925 C CA . LYS A 1 113 ? 3.179 -5.319 -28.788 1.00 79.12 113 LYS A CA 1
ATOM 926 C C . LYS A 1 113 ? 4.264 -4.261 -28.710 1.00 79.12 113 LYS A C 1
ATOM 928 O O . LYS A 1 113 ? 5.369 -4.539 -28.266 1.00 79.12 113 LYS A O 1
ATOM 933 N N . GLU A 1 114 ? 3.923 -3.030 -29.065 1.00 77.62 114 GLU A N 1
ATOM 934 C CA . GLU A 1 114 ? 4.794 -1.879 -28.830 1.00 77.62 114 GLU A CA 1
ATOM 935 C C . GLU A 1 114 ? 4.742 -1.493 -27.349 1.00 77.62 114 GLU A C 1
ATOM 937 O O . GLU A 1 114 ? 3.676 -1.218 -26.792 1.00 77.62 114 GLU A O 1
ATOM 942 N N . LEU A 1 115 ? 5.896 -1.505 -26.684 1.00 80.31 115 LEU A N 1
ATOM 943 C CA . LEU A 1 115 ? 6.044 -1.065 -25.300 1.00 80.31 115 LEU A CA 1
ATOM 944 C C . LEU A 1 115 ? 7.167 -0.036 -25.238 1.00 80.31 115 LEU A C 1
ATOM 946 O O . LEU A 1 115 ? 8.340 -0.369 -25.392 1.00 80.31 115 LEU A O 1
ATOM 950 N N . SER A 1 116 ? 6.809 1.215 -24.974 1.00 82.75 116 SER A N 1
ATOM 951 C CA . SER A 1 116 ? 7.774 2.294 -24.783 1.00 82.75 116 SER A CA 1
ATOM 952 C C . SER A 1 116 ? 8.307 2.338 -23.348 1.00 82.75 116 SER A C 1
ATOM 954 O O . SER A 1 116 ? 7.686 1.853 -22.389 1.00 82.75 116 SER A O 1
ATOM 956 N N . LEU A 1 117 ? 9.496 2.923 -23.194 1.00 85.75 117 LEU A N 1
ATOM 957 C CA . LEU A 1 117 ? 10.053 3.224 -21.880 1.00 85.75 117 LEU A CA 1
ATOM 958 C C . LEU A 1 117 ? 9.338 4.425 -21.257 1.00 85.75 117 LEU A C 1
ATOM 960 O O . LEU A 1 117 ? 9.065 5.438 -21.901 1.00 85.75 117 LEU A O 1
ATOM 964 N N . ILE A 1 118 ? 9.073 4.315 -19.960 1.00 88.25 118 ILE A N 1
ATOM 965 C CA . ILE A 1 118 ? 8.372 5.331 -19.174 1.00 88.25 118 ILE A CA 1
ATOM 966 C C . ILE A 1 118 ? 9.417 6.058 -18.334 1.00 88.25 118 ILE A C 1
ATOM 968 O O . ILE A 1 118 ? 10.289 5.405 -17.773 1.00 88.25 118 ILE A O 1
ATOM 972 N N . LEU A 1 119 ? 9.336 7.385 -18.244 1.00 86.00 119 LEU A N 1
ATOM 973 C CA . LEU A 1 119 ? 10.177 8.177 -17.344 1.00 86.00 119 LEU A CA 1
ATOM 974 C C . LEU A 1 119 ? 9.372 8.506 -16.087 1.00 86.00 119 LEU A C 1
ATOM 976 O O . LEU A 1 119 ? 8.188 8.823 -16.186 1.00 86.00 119 LEU A O 1
ATOM 980 N N . ASP A 1 120 ? 10.000 8.413 -14.920 1.00 87.94 120 ASP A N 1
ATOM 981 C CA . ASP A 1 120 ? 9.342 8.700 -13.655 1.00 87.94 120 ASP A CA 1
ATOM 982 C C . ASP A 1 120 ? 9.231 10.202 -13.361 1.00 87.94 120 ASP A C 1
ATOM 984 O O . ASP A 1 120 ? 10.085 11.008 -13.728 1.00 87.94 120 ASP A O 1
ATOM 988 N N . SER A 1 121 ? 8.191 10.569 -12.615 1.00 78.25 121 SER A N 1
ATOM 989 C CA . SER A 1 121 ? 8.107 11.853 -11.926 1.00 78.25 121 SER A CA 1
ATOM 990 C C . SER A 1 121 ? 9.005 11.785 -10.695 1.00 78.25 121 SER A C 1
ATOM 992 O O . SER A 1 121 ? 8.750 10.991 -9.785 1.00 78.25 121 SER A O 1
ATOM 994 N N . ARG A 1 122 ? 10.006 12.672 -10.618 1.00 65.12 122 ARG A N 1
ATOM 995 C CA . ARG A 1 122 ? 11.008 12.698 -9.532 1.00 65.12 122 ARG A CA 1
ATOM 996 C C . ARG A 1 122 ? 10.408 12.714 -8.126 1.00 65.12 122 ARG A C 1
ATOM 998 O O . ARG A 1 122 ? 11.065 12.281 -7.200 1.00 65.12 122 ARG A O 1
ATOM 1005 N N . THR A 1 123 ? 9.181 13.193 -7.959 1.00 66.12 123 THR A N 1
ATOM 1006 C CA . THR A 1 123 ? 8.521 13.367 -6.657 1.00 66.12 123 THR A CA 1
ATOM 1007 C C . THR A 1 123 ? 7.514 12.269 -6.299 1.00 66.12 123 THR A C 1
ATOM 1009 O O . THR A 1 123 ? 6.923 12.313 -5.222 1.00 66.12 123 THR A O 1
ATOM 1012 N N . ARG A 1 124 ? 7.268 11.282 -7.177 1.00 78.75 124 ARG A N 1
ATOM 1013 C CA . ARG A 1 124 ? 6.212 10.272 -6.976 1.00 78.75 124 ARG A CA 1
ATOM 1014 C C . ARG A 1 124 ? 6.749 8.854 -7.146 1.00 78.75 124 ARG A C 1
ATOM 1016 O O . ARG A 1 124 ? 6.884 8.370 -8.271 1.00 78.75 124 ARG A O 1
ATOM 1023 N N . TRP A 1 125 ? 6.942 8.145 -6.035 1.00 88.19 125 TRP A N 1
ATOM 1024 C CA . TRP A 1 125 ? 7.474 6.775 -6.040 1.00 88.19 125 TRP A CA 1
ATOM 1025 C C . TRP A 1 125 ? 6.632 5.780 -6.863 1.00 88.19 125 TRP A C 1
ATOM 1027 O O . TRP A 1 125 ? 7.185 4.844 -7.428 1.00 88.19 125 TRP A O 1
ATOM 1037 N N . ASN A 1 126 ? 5.318 5.997 -7.011 1.00 87.50 126 ASN A N 1
ATOM 1038 C CA . ASN A 1 126 ? 4.471 5.174 -7.887 1.00 87.50 126 ASN A CA 1
ATOM 1039 C C . ASN A 1 126 ? 4.940 5.214 -9.350 1.00 87.50 126 ASN A C 1
ATOM 1041 O O . ASN A 1 126 ? 5.009 4.180 -10.017 1.00 87.50 126 ASN A O 1
ATOM 1045 N N . SER A 1 127 ? 5.305 6.403 -9.837 1.00 88.38 127 SER A N 1
ATOM 1046 C CA . SER A 1 127 ? 5.839 6.571 -11.191 1.00 88.38 127 SER A CA 1
ATOM 1047 C C . SER A 1 127 ? 7.254 6.001 -11.321 1.00 88.38 127 SER A C 1
ATOM 1049 O O . SER A 1 127 ? 7.577 5.406 -12.347 1.00 88.38 127 SER A O 1
ATOM 1051 N N . LEU A 1 128 ? 8.059 6.088 -10.253 1.00 90.38 128 LEU A N 1
ATOM 1052 C CA . LEU A 1 128 ? 9.364 5.433 -10.172 1.00 90.38 128 LEU A CA 1
ATOM 1053 C C . LEU A 1 128 ? 9.217 3.917 -10.303 1.00 90.38 128 LEU A C 1
ATOM 1055 O O . LEU A 1 128 ? 9.870 3.324 -11.156 1.00 90.38 128 LEU A O 1
ATOM 1059 N N . LEU A 1 129 ? 8.315 3.305 -9.529 1.00 92.50 129 LEU A N 1
ATOM 1060 C CA . LEU A 1 129 ? 8.021 1.875 -9.595 1.00 92.50 129 LEU A CA 1
ATOM 1061 C C . LEU A 1 129 ? 7.569 1.455 -11.001 1.00 92.50 129 LEU A C 1
ATOM 1063 O O . LEU A 1 129 ? 8.019 0.431 -11.514 1.00 92.50 129 LEU A O 1
ATOM 1067 N N . ALA A 1 130 ? 6.700 2.243 -11.641 1.00 92.25 130 ALA A N 1
ATOM 1068 C CA . ALA A 1 130 ? 6.256 1.987 -13.009 1.00 92.25 130 ALA A CA 1
ATOM 1069 C C . ALA A 1 130 ? 7.420 2.042 -14.017 1.00 92.25 130 ALA A C 1
ATOM 1071 O O . ALA A 1 130 ? 7.546 1.133 -14.844 1.00 92.25 130 ALA A O 1
ATOM 1072 N N . MET A 1 131 ? 8.295 3.051 -13.910 1.00 93.69 131 MET A N 1
ATOM 1073 C CA . MET A 1 131 ? 9.503 3.161 -14.731 1.00 93.69 131 MET A CA 1
ATOM 1074 C C . MET A 1 131 ? 10.406 1.942 -14.545 1.00 93.69 131 MET A C 1
ATOM 1076 O O . MET A 1 131 ? 10.707 1.266 -15.526 1.00 93.69 131 MET A O 1
ATOM 1080 N N . ILE A 1 132 ? 10.834 1.634 -13.316 1.00 93.38 132 ILE A N 1
ATOM 1081 C CA . ILE A 1 132 ? 11.821 0.567 -13.081 1.00 93.38 132 ILE A CA 1
ATOM 1082 C C . ILE A 1 132 ? 11.270 -0.811 -13.447 1.00 93.38 132 ILE A C 1
ATOM 1084 O O . ILE A 1 132 ? 12.003 -1.633 -13.989 1.00 93.38 132 ILE A O 1
ATOM 1088 N N . LYS A 1 133 ? 9.966 -1.052 -13.259 1.00 94.00 133 LYS A N 1
ATOM 1089 C CA . LYS A 1 133 ? 9.306 -2.274 -13.737 1.00 94.00 133 LYS A CA 1
ATOM 1090 C C . LYS A 1 133 ? 9.336 -2.398 -15.250 1.00 94.00 133 LYS A C 1
ATOM 1092 O O . LYS A 1 133 ? 9.648 -3.471 -15.761 1.00 94.00 133 LYS A O 1
ATOM 1097 N N . ARG A 1 134 ? 8.997 -1.322 -15.972 1.00 92.62 134 ARG A N 1
ATOM 1098 C CA . ARG A 1 134 ? 9.046 -1.306 -17.442 1.00 92.62 134 ARG A CA 1
ATOM 1099 C C . ARG A 1 134 ? 10.476 -1.510 -17.927 1.00 92.62 134 ARG A C 1
ATOM 1101 O O . ARG A 1 134 ? 10.704 -2.323 -18.813 1.00 92.62 134 ARG A O 1
ATOM 1108 N N . PHE A 1 135 ? 11.416 -0.816 -17.298 1.00 93.12 135 PHE A N 1
ATOM 1109 C CA . PHE A 1 135 ? 12.838 -0.891 -17.594 1.00 93.12 135 PHE A CA 1
ATOM 1110 C C . PHE A 1 135 ? 1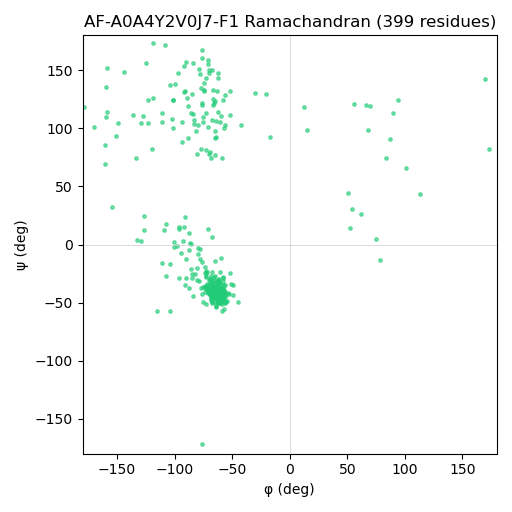3.379 -2.314 -17.406 1.00 93.12 135 PHE A C 1
ATOM 1112 O O . PHE A 1 135 ? 13.968 -2.872 -18.322 1.00 93.12 135 PHE A O 1
ATOM 1119 N N . HIS A 1 136 ? 13.089 -2.953 -16.270 1.00 94.44 136 HIS A N 1
ATOM 1120 C CA . HIS A 1 136 ? 13.480 -4.341 -16.019 1.00 94.44 136 HIS A CA 1
ATOM 1121 C C . HIS A 1 136 ? 12.790 -5.324 -16.977 1.00 94.44 136 HIS A C 1
ATOM 1123 O O . HIS A 1 136 ? 13.431 -6.251 -17.468 1.00 94.44 136 HIS A O 1
ATOM 1129 N N . LYS A 1 137 ? 11.501 -5.121 -17.292 1.00 92.38 137 LYS A N 1
ATOM 1130 C CA . LYS A 1 137 ? 10.773 -5.957 -18.263 1.00 92.38 137 LYS A CA 1
ATOM 1131 C C . LYS A 1 137 ? 11.443 -5.941 -19.638 1.00 92.38 137 LYS A C 1
ATOM 1133 O O . LYS A 1 137 ? 11.501 -6.974 -20.290 1.00 92.38 137 LYS A O 1
ATOM 1138 N N . LEU A 1 138 ? 11.955 -4.789 -20.061 1.00 90.50 138 LEU A N 1
ATOM 1139 C CA . LEU A 1 138 ? 12.607 -4.622 -21.357 1.00 90.50 138 LEU A CA 1
ATOM 1140 C C . LEU A 1 138 ? 14.129 -4.848 -21.304 1.00 90.50 138 LEU A C 1
ATOM 1142 O O . LEU A 1 138 ? 14.806 -4.493 -22.264 1.00 90.50 138 LEU A O 1
ATOM 1146 N N . LYS A 1 139 ? 14.682 -5.454 -20.234 1.00 91.94 139 LYS A N 1
ATOM 1147 C CA . LYS A 1 139 ? 16.136 -5.666 -20.035 1.00 91.94 139 LYS A CA 1
ATOM 1148 C C . LYS A 1 139 ? 16.841 -6.189 -21.292 1.00 91.94 139 LYS A C 1
ATOM 1150 O O . LYS A 1 139 ? 17.861 -5.635 -21.690 1.00 91.94 139 LYS A O 1
ATOM 1155 N N . VAL A 1 140 ? 16.299 -7.234 -21.922 1.00 90.00 140 VAL A N 1
ATOM 1156 C CA . VAL A 1 140 ? 16.907 -7.869 -23.108 1.00 90.00 140 VAL A CA 1
ATOM 1157 C C . VAL A 1 140 ? 16.875 -6.934 -24.318 1.00 90.00 140 VAL A C 1
ATOM 1159 O O . VAL A 1 140 ? 17.884 -6.778 -25.002 1.00 90.00 140 VAL A O 1
ATOM 1162 N N . CYS A 1 141 ? 15.740 -6.274 -24.554 1.00 89.12 141 CYS A N 1
ATOM 1163 C CA . CYS A 1 141 ? 15.575 -5.322 -25.652 1.00 89.12 141 CYS A CA 1
ATOM 1164 C C . CYS A 1 141 ? 16.499 -4.109 -25.484 1.00 89.12 141 CYS A C 1
ATOM 1166 O O . CYS A 1 141 ? 17.162 -3.696 -26.433 1.00 89.12 141 CYS A O 1
ATOM 1168 N N . ILE A 1 142 ? 16.596 -3.578 -24.261 1.00 89.00 142 ILE A N 1
ATOM 1169 C CA . ILE A 1 142 ? 17.505 -2.484 -23.909 1.00 89.00 142 ILE A CA 1
ATOM 1170 C C . ILE A 1 142 ? 18.949 -2.910 -24.170 1.00 89.00 142 ILE A C 1
ATOM 1172 O O . ILE A 1 142 ? 19.681 -2.169 -24.809 1.00 89.00 142 ILE A O 1
ATOM 1176 N N . TYR A 1 143 ? 19.351 -4.106 -23.732 1.00 89.19 143 TYR A N 1
ATOM 1177 C CA . TYR A 1 143 ? 20.716 -4.597 -23.923 1.00 89.19 143 TYR A CA 1
ATOM 1178 C C . TYR A 1 143 ? 21.096 -4.711 -25.405 1.00 89.19 143 TYR A C 1
ATOM 1180 O O . TYR A 1 143 ? 22.116 -4.161 -25.810 1.00 89.19 143 TYR A O 1
ATOM 1188 N N . LYS A 1 144 ? 20.247 -5.347 -26.225 1.00 88.62 144 LYS A N 1
ATOM 1189 C CA . LYS A 1 144 ? 20.456 -5.440 -27.681 1.00 88.62 144 LYS A CA 1
ATOM 1190 C C . LYS A 1 144 ? 20.556 -4.057 -28.325 1.00 88.62 144 LYS A C 1
ATOM 1192 O O . LYS A 1 144 ? 21.466 -3.800 -29.101 1.00 88.62 144 LYS A O 1
ATOM 1197 N N . THR A 1 145 ? 19.661 -3.147 -27.945 1.00 86.69 145 THR A N 1
ATOM 1198 C CA . THR A 1 145 ? 19.654 -1.799 -28.518 1.00 86.69 145 THR A CA 1
ATOM 1199 C C . THR A 1 145 ? 20.884 -0.991 -28.110 1.00 86.69 145 THR A C 1
ATOM 1201 O O . THR A 1 145 ? 21.423 -0.266 -28.932 1.00 86.69 145 THR A O 1
ATOM 1204 N N . LEU A 1 146 ? 21.350 -1.114 -26.861 1.00 87.06 146 LEU A N 1
ATOM 1205 C CA . LEU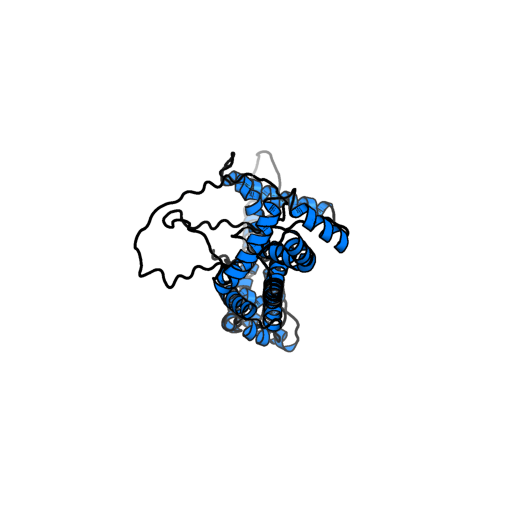 A 1 146 ? 22.564 -0.439 -26.391 1.00 87.06 146 LEU A CA 1
ATOM 1206 C C . LEU A 1 146 ? 23.816 -0.907 -27.149 1.00 87.06 146 LEU A C 1
ATOM 1208 O O . LEU A 1 146 ? 24.704 -0.090 -27.385 1.00 87.06 146 LEU A O 1
ATOM 1212 N N . ILE A 1 147 ? 23.860 -2.183 -27.554 1.00 87.31 147 ILE A N 1
ATOM 1213 C CA . ILE A 1 147 ? 24.922 -2.731 -28.409 1.00 87.31 147 ILE A CA 1
ATOM 1214 C C . ILE A 1 147 ? 24.850 -2.123 -29.812 1.00 87.31 147 ILE A C 1
ATOM 1216 O O . ILE A 1 147 ? 25.856 -1.614 -30.294 1.00 87.31 147 ILE A O 1
ATOM 1220 N N . ASP A 1 148 ? 23.671 -2.118 -30.439 1.00 86.06 148 ASP A N 1
ATOM 1221 C CA . ASP A 1 148 ? 23.500 -1.605 -31.808 1.00 86.06 148 ASP A CA 1
ATOM 1222 C C . ASP A 1 148 ? 23.826 -0.113 -31.946 1.00 86.06 148 ASP A C 1
ATOM 1224 O O . ASP A 1 148 ? 24.238 0.343 -33.010 1.00 86.06 148 ASP A O 1
ATOM 1228 N N . ILE A 1 149 ? 23.604 0.662 -30.882 1.00 84.38 149 ILE A N 1
ATOM 1229 C CA . ILE A 1 149 ? 23.887 2.103 -30.858 1.00 84.38 149 ILE A CA 1
ATOM 1230 C C . ILE A 1 149 ? 25.292 2.418 -30.326 1.00 84.38 149 ILE A C 1
ATOM 1232 O O . ILE A 1 149 ? 25.607 3.595 -30.167 1.00 84.38 149 ILE A O 1
ATOM 1236 N N . GLU A 1 150 ? 26.089 1.389 -30.013 1.00 83.94 150 GLU A N 1
ATOM 1237 C CA . GLU A 1 150 ? 27.445 1.493 -29.459 1.00 83.94 150 GLU A CA 1
ATOM 1238 C C . GLU A 1 150 ? 27.515 2.419 -28.230 1.00 83.94 150 GLU A C 1
ATOM 1240 O O . GLU A 1 150 ? 28.388 3.275 -28.104 1.00 83.94 150 GLU A O 1
ATOM 1245 N N . SER A 1 151 ? 26.552 2.291 -27.308 1.00 83.62 151 SER A N 1
ATOM 1246 C CA . SER A 1 151 ? 26.527 3.128 -26.105 1.00 83.62 151 SER A CA 1
ATOM 1247 C C . SER A 1 151 ? 27.541 2.657 -25.063 1.00 83.62 151 SER A C 1
ATOM 1249 O O . SER A 1 151 ? 27.543 1.493 -24.670 1.00 83.62 151 SER A O 1
ATOM 1251 N N . ASP A 1 152 ? 28.284 3.600 -24.482 1.00 83.94 152 ASP A N 1
ATOM 1252 C CA . ASP A 1 152 ? 29.173 3.343 -23.338 1.00 83.94 152 ASP A CA 1
ATOM 1253 C C . ASP A 1 152 ? 28.425 2.910 -22.061 1.00 83.94 152 ASP A C 1
ATOM 1255 O O . ASP A 1 152 ? 29.022 2.435 -21.092 1.00 83.94 152 ASP A O 1
ATOM 1259 N N . THR A 1 153 ? 27.100 3.095 -22.011 1.00 85.31 153 THR A N 1
ATOM 1260 C CA . THR A 1 153 ? 26.310 2.764 -20.822 1.00 85.31 153 THR A CA 1
ATOM 1261 C C . THR A 1 153 ? 25.904 1.296 -20.835 1.00 85.31 153 THR A C 1
ATOM 1263 O O . THR A 1 153 ? 25.055 0.884 -21.617 1.00 85.31 153 THR A O 1
ATOM 1266 N N . THR A 1 154 ? 26.431 0.517 -19.893 1.00 87.25 154 THR A N 1
ATOM 1267 C CA . THR A 1 154 ? 26.083 -0.901 -19.705 1.00 87.25 154 THR A CA 1
ATOM 1268 C C . THR A 1 154 ? 25.609 -1.167 -18.281 1.00 87.25 154 THR A C 1
ATOM 1270 O O . THR A 1 154 ? 25.941 -0.417 -17.368 1.00 87.25 154 THR A O 1
ATOM 1273 N N . PHE A 1 155 ? 24.821 -2.221 -18.067 1.00 90.19 155 PHE A N 1
ATOM 1274 C CA . PHE A 1 155 ? 24.359 -2.632 -16.737 1.00 90.19 155 PHE A CA 1
ATOM 1275 C C . PHE A 1 155 ? 24.871 -4.033 -16.422 1.00 90.19 155 PHE A C 1
ATOM 1277 O O . PHE A 1 155 ? 24.628 -4.968 -17.184 1.00 90.19 155 PHE A O 1
ATOM 1284 N N . SER A 1 156 ? 25.539 -4.171 -15.283 1.00 90.94 156 SER A N 1
ATOM 1285 C CA . SER A 1 156 ? 25.962 -5.461 -14.738 1.00 90.94 156 SER A CA 1
ATOM 1286 C C . SER A 1 156 ? 24.770 -6.272 -14.223 1.00 90.94 156 SER A C 1
ATOM 1288 O O . SER A 1 156 ? 23.720 -5.724 -13.873 1.00 90.94 156 SER A O 1
ATOM 1290 N N . ASP A 1 157 ? 24.928 -7.591 -14.107 1.00 90.25 157 ASP A N 1
ATOM 1291 C CA . ASP A 1 157 ? 23.877 -8.441 -13.533 1.00 90.25 157 ASP A CA 1
ATOM 1292 C C . ASP A 1 157 ? 23.571 -8.101 -12.071 1.00 90.25 157 ASP A C 1
ATOM 1294 O O . ASP A 1 157 ? 22.415 -8.182 -11.655 1.00 90.25 157 ASP A O 1
ATOM 1298 N N . LEU A 1 158 ? 24.565 -7.619 -11.318 1.00 89.75 158 LEU A N 1
ATOM 1299 C CA . LEU A 1 158 ? 24.361 -7.113 -9.962 1.00 89.75 158 LEU A CA 1
ATOM 1300 C C . LEU A 1 158 ? 23.461 -5.868 -9.946 1.00 89.75 158 LEU A C 1
ATOM 1302 O O . LEU A 1 158 ? 22.588 -5.749 -9.089 1.00 89.75 158 LEU A O 1
ATOM 1306 N N . GLU A 1 159 ? 23.648 -4.938 -10.886 1.00 91.06 159 GLU A N 1
ATOM 1307 C CA . GLU A 1 159 ? 22.784 -3.757 -11.018 1.00 91.06 159 GLU A CA 1
ATOM 1308 C C . GLU A 1 159 ? 21.352 -4.147 -11.396 1.00 91.06 159 GLU A C 1
ATOM 1310 O O . GLU A 1 159 ? 20.402 -3.621 -10.816 1.00 91.06 159 GLU A O 1
ATOM 1315 N N . TRP A 1 160 ? 21.181 -5.110 -12.305 1.00 93.38 160 TRP A N 1
ATOM 1316 C CA . TRP A 1 160 ? 19.857 -5.642 -12.635 1.00 93.38 160 TRP A CA 1
ATOM 1317 C C . TRP A 1 160 ? 19.189 -6.338 -11.450 1.00 93.38 160 TRP A C 1
ATOM 1319 O O . TRP A 1 160 ? 17.994 -6.133 -11.235 1.00 93.38 160 TRP A O 1
ATOM 1329 N N . SER A 1 161 ? 19.949 -7.102 -10.660 1.00 91.88 161 SER A N 1
ATOM 1330 C CA . SER A 1 161 ? 19.449 -7.714 -9.427 1.00 91.88 161 SER A CA 1
ATOM 1331 C C . SER A 1 161 ? 18.966 -6.649 -8.448 1.00 91.88 161 SER A C 1
ATOM 1333 O O . SER A 1 161 ? 17.837 -6.726 -7.985 1.00 91.88 161 SER A O 1
ATOM 1335 N N . LYS A 1 162 ? 19.742 -5.580 -8.228 1.00 90.81 162 LYS A N 1
ATOM 1336 C CA . LYS A 1 162 ? 19.327 -4.462 -7.363 1.00 90.81 162 LYS A CA 1
ATOM 1337 C C . LYS A 1 162 ? 18.059 -3.764 -7.863 1.00 90.81 162 LYS A C 1
ATOM 1339 O O . LYS A 1 162 ? 17.228 -3.356 -7.057 1.00 90.81 162 LYS A O 1
ATOM 1344 N N . ILE A 1 163 ? 17.888 -3.608 -9.181 1.00 92.25 163 ILE A N 1
ATOM 1345 C CA . ILE A 1 163 ? 16.641 -3.072 -9.759 1.00 92.25 163 ILE A CA 1
ATOM 1346 C C . ILE A 1 163 ? 15.464 -3.998 -9.453 1.00 92.25 163 ILE A C 1
ATOM 1348 O O . ILE A 1 163 ? 14.394 -3.519 -9.078 1.00 92.25 163 ILE A O 1
ATOM 1352 N N . LYS A 1 164 ? 15.659 -5.311 -9.594 1.00 93.31 164 LYS A N 1
ATOM 1353 C CA . LYS A 1 164 ? 14.646 -6.310 -9.255 1.00 93.31 164 LYS A CA 1
ATOM 1354 C C . LYS A 1 164 ? 14.286 -6.260 -7.768 1.00 93.31 164 LYS A C 1
ATOM 1356 O O . LYS A 1 164 ? 13.102 -6.191 -7.452 1.00 93.31 164 LYS A O 1
ATOM 1361 N N . ASP A 1 165 ? 15.279 -6.171 -6.888 1.00 91.69 165 ASP A N 1
ATOM 1362 C CA . ASP A 1 165 ? 15.070 -6.048 -5.445 1.00 91.69 165 ASP A CA 1
ATOM 1363 C C . ASP A 1 165 ? 14.235 -4.800 -5.113 1.00 91.69 165 ASP A C 1
ATOM 1365 O O . ASP A 1 165 ? 13.250 -4.885 -4.383 1.00 91.69 165 ASP A O 1
ATOM 1369 N N . MET A 1 166 ? 14.541 -3.648 -5.725 1.00 91.75 166 MET A N 1
ATOM 1370 C CA . MET A 1 166 ? 13.737 -2.427 -5.563 1.00 91.75 166 MET A CA 1
ATOM 1371 C C . MET A 1 166 ? 12.283 -2.612 -6.018 1.00 91.75 166 MET A C 1
ATOM 1373 O O . MET A 1 166 ? 11.359 -2.130 -5.360 1.00 91.75 166 MET A O 1
ATOM 1377 N N . ILE A 1 167 ? 12.059 -3.301 -7.143 1.00 93.88 167 ILE A N 1
ATOM 1378 C CA . ILE A 1 167 ? 10.707 -3.600 -7.635 1.00 93.88 167 ILE A CA 1
ATOM 1379 C C . ILE A 1 167 ? 9.948 -4.447 -6.614 1.00 93.88 167 ILE A C 1
ATOM 1381 O O . ILE A 1 167 ? 8.789 -4.150 -6.320 1.00 93.88 167 ILE A O 1
ATOM 1385 N N . GLU A 1 168 ? 10.587 -5.490 -6.092 1.00 94.25 168 GLU A N 1
ATOM 1386 C CA . GLU A 1 168 ? 9.981 -6.425 -5.145 1.00 94.25 168 GLU A CA 1
ATOM 1387 C C . GLU A 1 168 ? 9.688 -5.767 -3.791 1.00 94.25 168 GLU A C 1
ATOM 1389 O O . GLU A 1 168 ? 8.623 -6.024 -3.232 1.00 94.25 168 GLU A O 1
ATOM 1394 N N . SER A 1 169 ? 10.526 -4.831 -3.329 1.00 93.94 169 SER A N 1
ATOM 1395 C CA . SER A 1 169 ? 10.292 -4.099 -2.075 1.00 93.94 169 SER A CA 1
ATOM 1396 C C . SER A 1 169 ? 9.178 -3.060 -2.181 1.00 93.94 169 SER A C 1
ATOM 1398 O O . SER A 1 169 ? 8.417 -2.858 -1.238 1.00 93.94 169 SER A O 1
ATOM 1400 N N . LEU A 1 170 ? 9.045 -2.390 -3.328 1.00 93.25 170 LEU A N 1
ATOM 1401 C CA . LEU A 1 170 ? 8.035 -1.342 -3.522 1.00 93.25 170 LEU A CA 1
ATOM 1402 C C . LEU A 1 170 ? 6.673 -1.892 -3.960 1.00 93.25 170 LEU A C 1
ATOM 1404 O O . LEU A 1 170 ? 5.646 -1.229 -3.790 1.00 93.25 170 LEU A O 1
ATOM 1408 N N . GLN A 1 171 ? 6.632 -3.100 -4.522 1.00 94.69 171 GLN A N 1
ATOM 1409 C CA . GLN A 1 171 ? 5.393 -3.684 -5.025 1.00 94.69 171 GLN A CA 1
ATOM 1410 C C . GLN A 1 171 ? 4.310 -3.895 -3.948 1.00 94.69 171 GLN A C 1
ATOM 1412 O O . GLN A 1 171 ? 3.154 -3.551 -4.221 1.00 94.69 171 GLN A O 1
ATOM 1417 N N . PRO A 1 172 ? 4.623 -4.403 -2.740 1.00 96.25 172 PRO A N 1
ATOM 1418 C CA . PRO A 1 172 ? 3.654 -4.516 -1.653 1.00 96.25 172 PRO A CA 1
ATOM 1419 C C . PRO A 1 172 ? 3.012 -3.176 -1.287 1.00 96.25 172 PRO A C 1
ATOM 1421 O O . PRO A 1 172 ? 1.802 -3.126 -1.081 1.00 96.25 172 PRO A O 1
ATOM 1424 N N . PHE A 1 173 ? 3.778 -2.078 -1.287 1.00 94.31 173 PHE A N 1
ATOM 1425 C CA . PHE A 1 173 ? 3.247 -0.740 -1.014 1.00 94.31 173 PHE A CA 1
ATOM 1426 C C . PHE A 1 173 ? 2.233 -0.298 -2.072 1.00 94.31 173 PHE A C 1
ATOM 1428 O O . PHE A 1 173 ? 1.205 0.275 -1.721 1.00 94.31 173 PHE A O 1
ATOM 1435 N N . LYS A 1 174 ? 2.478 -0.579 -3.362 1.00 93.12 174 LYS A N 1
ATOM 1436 C CA . LYS A 1 174 ? 1.529 -0.211 -4.431 1.00 93.12 174 LYS A CA 1
ATOM 1437 C C . LYS A 1 174 ? 0.200 -0.944 -4.259 1.00 93.12 174 LYS A C 1
ATOM 1439 O O . LYS A 1 174 ? -0.850 -0.305 -4.242 1.00 93.12 174 LYS A O 1
ATOM 1444 N N . LEU A 1 175 ? 0.258 -2.262 -4.069 1.00 93.56 175 LEU A N 1
ATOM 1445 C CA . LEU A 1 175 ? -0.934 -3.086 -3.846 1.00 93.56 175 LEU A CA 1
ATOM 1446 C C . LEU A 1 175 ? -1.694 -2.651 -2.588 1.00 93.56 175 LEU A C 1
ATOM 1448 O O . LEU A 1 175 ? -2.921 -2.615 -2.577 1.00 93.56 175 LEU A O 1
ATOM 1452 N N . ALA A 1 176 ? -0.962 -2.280 -1.541 1.00 92.94 176 ALA A N 1
ATOM 1453 C CA . ALA A 1 176 ? -1.531 -1.787 -0.302 1.00 92.94 176 ALA A CA 1
ATOM 1454 C C . ALA A 1 176 ? -2.279 -0.462 -0.469 1.00 92.94 176 ALA A C 1
ATOM 1456 O O . ALA A 1 176 ? -3.401 -0.325 0.013 1.00 92.94 176 ALA A O 1
ATOM 1457 N N . VAL A 1 177 ? -1.685 0.503 -1.174 1.00 90.38 177 VAL A N 1
ATOM 1458 C CA . VAL A 1 177 ? -2.346 1.773 -1.494 1.00 90.38 177 VAL A CA 1
ATOM 1459 C C . VAL A 1 177 ? -3.617 1.523 -2.304 1.00 90.38 177 VAL A C 1
ATOM 1461 O O . VAL A 1 177 ? -4.666 2.059 -1.960 1.00 90.38 177 VAL A O 1
ATOM 1464 N N . GLU A 1 178 ? -3.562 0.666 -3.326 1.00 89.19 178 GLU A N 1
ATOM 1465 C CA . GLU A 1 178 ? -4.739 0.296 -4.122 1.00 89.19 178 GLU A CA 1
ATOM 1466 C C . GLU A 1 178 ? -5.838 -0.340 -3.256 1.00 89.19 178 GLU A C 1
ATOM 1468 O O . GLU A 1 178 ? -7.002 0.042 -3.372 1.00 89.19 178 GLU A O 1
ATOM 1473 N N . ALA A 1 179 ? -5.476 -1.249 -2.344 1.00 90.31 179 ALA A N 1
ATOM 1474 C CA . ALA A 1 179 ? -6.409 -1.911 -1.433 1.00 90.31 179 ALA A CA 1
ATOM 1475 C C . ALA A 1 179 ? -7.035 -0.951 -0.409 1.00 90.31 179 ALA A C 1
ATOM 1477 O O . ALA A 1 179 ? -8.237 -1.022 -0.160 1.00 90.31 179 ALA A O 1
ATOM 1478 N N . LEU A 1 180 ? -6.253 -0.030 0.160 1.00 87.62 180 LEU A N 1
ATOM 1479 C CA . LEU A 1 180 ? -6.727 1.011 1.082 1.00 87.62 180 LEU A CA 1
ATOM 1480 C C . LEU A 1 180 ? -7.608 2.055 0.390 1.00 87.62 180 LEU A C 1
ATOM 1482 O O . LEU A 1 180 ? -8.467 2.666 1.023 1.00 87.62 180 LEU A O 1
ATOM 1486 N N . CYS A 1 181 ? -7.400 2.248 -0.911 1.00 85.12 181 CYS A N 1
ATOM 1487 C CA . CYS A 1 181 ? -8.187 3.137 -1.749 1.00 85.12 181 CYS A CA 1
ATOM 1488 C C . CYS A 1 181 ? -9.435 2.477 -2.344 1.00 85.12 181 CYS A C 1
ATOM 1490 O O . CYS A 1 181 ? -10.093 3.089 -3.186 1.00 85.12 181 CYS A O 1
ATOM 1492 N N . ARG A 1 182 ? -9.843 1.274 -1.937 1.00 85.00 182 ARG A N 1
ATOM 1493 C CA . ARG A 1 182 ? -11.164 0.750 -2.327 1.00 85.00 182 ARG A CA 1
ATOM 1494 C C . ARG A 1 182 ? -12.268 1.429 -1.504 1.00 85.00 182 ARG A C 1
ATOM 1496 O O . ARG A 1 182 ? -11.997 2.216 -0.601 1.00 85.00 182 ARG A O 1
ATOM 1503 N N . ARG A 1 183 ? -13.536 1.262 -1.894 1.00 80.06 183 ARG A N 1
ATOM 1504 C CA . ARG A 1 183 ? -14.673 1.879 -1.167 1.00 80.06 183 ARG A CA 1
ATOM 1505 C C . ARG A 1 183 ? -15.133 1.035 0.019 1.00 80.06 183 ARG A C 1
ATOM 1507 O O . ARG A 1 183 ? -15.723 1.569 0.950 1.00 80.06 183 ARG A O 1
ATOM 1514 N N . ASP A 1 184 ? -14.874 -0.264 -0.050 1.00 81.88 184 ASP A N 1
ATOM 1515 C CA . ASP A 1 184 ? -15.153 -1.269 0.973 1.00 81.88 184 ASP A CA 1
ATOM 1516 C C . ASP A 1 184 ? -14.021 -1.391 2.007 1.00 81.88 184 ASP A C 1
ATOM 1518 O O . ASP A 1 184 ? -14.111 -2.208 2.919 1.00 81.88 184 ASP A O 1
ATOM 1522 N N . SER A 1 185 ? -12.961 -0.584 1.887 1.00 84.69 185 SER A N 1
ATOM 1523 C CA . SER A 1 185 ? -11.814 -0.621 2.790 1.00 84.69 185 SER A CA 1
ATOM 1524 C C . SER A 1 185 ? -12.206 -0.185 4.199 1.00 84.69 185 SER A C 1
ATOM 1526 O O . SER A 1 185 ? -12.658 0.938 4.432 1.00 84.69 185 SER A O 1
ATOM 1528 N N . THR A 1 186 ? -11.974 -1.078 5.152 1.00 84.81 186 THR A N 1
ATOM 1529 C CA . THR A 1 186 ? -12.205 -0.863 6.584 1.00 84.81 186 THR A CA 1
ATOM 1530 C C . THR A 1 186 ? -10.886 -0.724 7.333 1.00 84.81 186 THR A C 1
ATOM 1532 O O . THR A 1 186 ? -9.815 -1.016 6.794 1.00 84.81 186 THR A O 1
ATOM 1535 N N . LEU A 1 187 ? -10.944 -0.355 8.614 1.00 82.50 187 LEU A N 1
ATOM 1536 C CA . LEU A 1 187 ? -9.761 -0.385 9.476 1.00 82.50 187 LEU A CA 1
ATOM 1537 C C . LEU A 1 187 ? -9.113 -1.785 9.508 1.00 82.50 187 LEU A C 1
ATOM 1539 O O . LEU A 1 187 ? -7.895 -1.891 9.455 1.00 82.50 187 LEU A O 1
ATOM 1543 N N . LEU A 1 188 ? -9.905 -2.862 9.447 1.00 82.62 188 LEU A N 1
ATOM 1544 C CA . LEU A 1 188 ? -9.387 -4.233 9.343 1.00 82.62 188 LEU A CA 1
ATOM 1545 C C . LEU A 1 188 ? -8.626 -4.483 8.029 1.00 82.62 188 LEU A C 1
ATOM 1547 O O . LEU A 1 188 ? -7.619 -5.194 8.010 1.00 82.62 188 LEU A O 1
ATOM 1551 N N . THR A 1 189 ? -9.100 -3.892 6.927 1.00 86.69 189 THR A N 1
ATOM 1552 C CA . THR A 1 189 ? -8.395 -3.945 5.637 1.00 86.69 189 THR A CA 1
ATOM 1553 C C . THR A 1 189 ? -7.031 -3.276 5.766 1.00 86.69 189 THR A C 1
ATOM 1555 O O . THR A 1 189 ? -6.043 -3.816 5.270 1.00 86.69 189 THR A O 1
ATOM 1558 N N . ALA A 1 190 ? -6.960 -2.142 6.472 1.00 87.75 190 ALA A N 1
ATOM 1559 C CA . ALA A 1 190 ? -5.704 -1.449 6.723 1.00 87.75 190 ALA A CA 1
ATOM 1560 C C . ALA A 1 190 ? -4.726 -2.297 7.538 1.00 87.75 190 ALA A C 1
ATOM 1562 O O . ALA A 1 190 ? -3.601 -2.496 7.086 1.00 87.75 190 ALA A O 1
ATOM 1563 N N . GLU A 1 191 ? -5.171 -2.882 8.649 1.00 84.44 191 GLU A N 1
ATOM 1564 C CA . GLU A 1 191 ? -4.340 -3.768 9.476 1.00 84.44 191 GLU A CA 1
ATOM 1565 C C . GLU A 1 191 ? -3.769 -4.942 8.678 1.00 84.44 191 GLU A C 1
ATOM 1567 O O . GLU A 1 191 ? -2.561 -5.183 8.662 1.00 84.44 191 GLU A O 1
ATOM 1572 N N . THR A 1 192 ? -4.640 -5.643 7.950 1.00 86.44 192 THR A N 1
ATOM 1573 C CA . THR A 1 192 ? -4.249 -6.802 7.136 1.00 86.44 192 THR A CA 1
ATOM 1574 C C . THR A 1 192 ? -3.231 -6.404 6.068 1.00 86.44 192 THR A C 1
ATOM 1576 O O . THR A 1 192 ? -2.262 -7.116 5.818 1.00 86.44 192 THR A O 1
ATOM 1579 N N . THR A 1 193 ? -3.429 -5.237 5.458 1.00 91.12 193 THR A N 1
ATOM 1580 C CA . THR A 1 193 ? -2.553 -4.704 4.415 1.00 91.12 193 THR A CA 1
ATOM 1581 C C . THR A 1 193 ? -1.178 -4.314 4.961 1.00 91.12 193 THR A C 1
ATOM 1583 O O . THR A 1 193 ? -0.159 -4.622 4.344 1.00 91.12 193 THR A O 1
ATOM 1586 N N . LEU A 1 194 ? -1.130 -3.659 6.122 1.00 91.00 194 LEU A N 1
ATOM 1587 C CA . LEU A 1 194 ? 0.119 -3.272 6.779 1.00 91.00 194 LEU A CA 1
ATOM 1588 C C . LEU A 1 194 ? 0.931 -4.501 7.186 1.00 91.00 194 LEU A C 1
ATOM 1590 O O . LEU A 1 194 ? 2.129 -4.563 6.905 1.00 91.00 194 LEU A O 1
ATOM 1594 N N . LYS A 1 195 ? 0.265 -5.505 7.770 1.00 88.19 195 LYS A N 1
ATOM 1595 C CA . LYS A 1 195 ? 0.880 -6.794 8.097 1.00 88.19 195 LYS A CA 1
ATOM 1596 C C . LYS A 1 195 ? 1.441 -7.479 6.850 1.00 88.19 195 LYS A C 1
ATOM 1598 O O . LYS A 1 195 ? 2.604 -7.868 6.842 1.00 88.19 195 LYS A O 1
ATOM 1603 N N . PHE A 1 196 ? 0.654 -7.547 5.777 1.00 91.75 196 PHE A N 1
ATOM 1604 C CA . PHE A 1 196 ? 1.089 -8.125 4.506 1.00 91.75 196 PHE A CA 1
ATOM 1605 C C . PHE A 1 196 ? 2.366 -7.464 3.966 1.00 91.75 196 PHE A C 1
ATOM 1607 O O . PHE A 1 196 ? 3.268 -8.165 3.510 1.00 91.75 196 PHE A O 1
ATOM 1614 N N . ILE A 1 197 ? 2.476 -6.129 4.024 1.00 93.88 197 ILE A N 1
ATOM 1615 C CA . ILE A 1 197 ? 3.698 -5.437 3.590 1.00 93.88 197 ILE A CA 1
ATOM 1616 C C . ILE A 1 197 ? 4.893 -5.875 4.441 1.00 93.88 197 ILE A C 1
ATOM 1618 O O . ILE A 1 197 ? 5.915 -6.263 3.879 1.00 93.88 197 ILE A O 1
ATOM 1622 N N . LEU A 1 198 ? 4.768 -5.837 5.772 1.00 92.44 198 LEU A N 1
ATOM 1623 C CA . LEU A 1 198 ? 5.859 -6.200 6.681 1.00 92.44 198 LEU A CA 1
ATOM 1624 C C . LEU A 1 198 ? 6.330 -7.641 6.454 1.00 92.44 198 LEU A C 1
ATOM 1626 O O . LEU A 1 198 ? 7.530 -7.869 6.329 1.00 92.44 198 LEU A O 1
ATOM 1630 N N . GLU A 1 199 ? 5.409 -8.596 6.311 1.00 91.31 199 GLU A N 1
ATOM 1631 C CA . GLU A 1 199 ? 5.744 -9.993 6.006 1.00 91.31 199 GLU A CA 1
ATOM 1632 C C . GLU A 1 199 ? 6.517 -10.125 4.684 1.00 91.31 199 GLU A C 1
ATOM 1634 O O . GLU A 1 199 ? 7.503 -10.865 4.603 1.00 91.31 199 GLU A O 1
ATOM 1639 N N . LYS A 1 200 ? 6.099 -9.397 3.637 1.00 93.75 200 LYS A N 1
ATOM 1640 C CA . LYS A 1 200 ? 6.777 -9.426 2.332 1.00 93.75 200 LYS A CA 1
ATOM 1641 C C . LYS A 1 200 ? 8.170 -8.820 2.383 1.00 93.75 200 LYS A C 1
ATOM 1643 O O . LYS A 1 200 ? 9.083 -9.403 1.804 1.00 93.75 200 LYS A O 1
ATOM 1648 N N . LEU A 1 201 ? 8.344 -7.708 3.089 1.00 93.06 201 LEU A N 1
ATOM 1649 C CA . LEU A 1 201 ? 9.650 -7.074 3.247 1.00 93.06 201 LEU A CA 1
ATOM 1650 C C . LEU A 1 201 ? 10.608 -7.951 4.064 1.00 93.06 201 LEU A C 1
ATOM 1652 O O . LEU A 1 201 ? 11.744 -8.155 3.647 1.00 93.06 201 LEU A O 1
ATOM 1656 N N . VAL A 1 202 ? 10.133 -8.544 5.164 1.00 90.62 202 VAL A N 1
ATOM 1657 C CA . VAL A 1 202 ? 10.930 -9.473 5.984 1.00 90.62 202 VAL A CA 1
ATOM 1658 C C . VAL A 1 202 ? 11.340 -10.710 5.184 1.00 90.62 202 VAL A C 1
ATOM 1660 O O . VAL A 1 202 ? 12.485 -11.141 5.266 1.00 90.62 202 VAL A O 1
ATOM 1663 N N . THR A 1 203 ? 10.433 -11.263 4.372 1.00 92.62 203 THR A N 1
ATOM 1664 C CA . THR A 1 203 ? 10.743 -12.416 3.505 1.00 92.62 203 THR A CA 1
ATOM 1665 C C . THR A 1 203 ? 11.808 -12.074 2.461 1.00 92.62 203 THR A C 1
ATOM 1667 O O . THR A 1 203 ? 12.611 -12.931 2.102 1.00 92.62 203 THR A O 1
ATOM 1670 N N . GLN A 1 204 ? 11.807 -10.837 1.958 1.00 90.75 204 GLN A N 1
ATOM 1671 C CA . GLN A 1 204 ? 12.772 -10.386 0.962 1.00 90.75 204 GLN A CA 1
ATOM 1672 C C . GLN A 1 204 ? 14.181 -10.219 1.559 1.00 90.75 204 GLN A C 1
ATOM 1674 O O . GLN A 1 204 ? 15.157 -10.559 0.896 1.00 90.75 204 GLN A O 1
ATOM 1679 N N . GLY A 1 205 ? 14.295 -9.722 2.797 1.00 87.88 205 GLY A N 1
ATOM 1680 C CA . GLY A 1 205 ? 15.549 -9.722 3.567 1.00 87.88 205 GLY A CA 1
ATOM 1681 C C . GLY A 1 205 ? 16.702 -8.921 2.945 1.00 87.88 205 GLY A C 1
ATOM 1682 O O . GLY A 1 205 ? 17.873 -9.234 3.154 1.00 87.88 205 GLY A O 1
ATOM 1683 N N . THR A 1 206 ? 16.387 -7.913 2.134 1.00 88.88 206 THR A N 1
ATOM 1684 C CA . THR A 1 206 ? 17.359 -6.963 1.578 1.00 88.88 206 THR A CA 1
ATOM 1685 C C . THR A 1 206 ? 17.540 -5.759 2.502 1.00 88.88 206 THR A C 1
ATOM 1687 O O . THR A 1 206 ? 16.629 -5.373 3.229 1.00 88.88 206 THR A O 1
ATOM 1690 N N . MET A 1 207 ? 18.678 -5.069 2.387 1.00 87.12 207 MET A N 1
ATOM 1691 C CA . MET A 1 207 ? 18.916 -3.812 3.117 1.00 87.12 207 MET A CA 1
ATOM 1692 C C . MET A 1 207 ? 17.784 -2.788 2.911 1.00 87.12 207 MET A C 1
ATOM 1694 O O . MET A 1 207 ? 17.319 -2.175 3.865 1.00 87.12 207 MET A O 1
ATOM 1698 N N . LEU A 1 208 ? 17.299 -2.639 1.671 1.00 87.88 208 LEU A N 1
ATOM 1699 C CA . LEU A 1 208 ? 16.206 -1.716 1.355 1.00 87.88 208 LEU A CA 1
ATOM 1700 C C . LEU A 1 208 ? 14.883 -2.151 1.998 1.00 87.88 208 LEU A C 1
ATOM 1702 O O . LEU A 1 208 ? 14.128 -1.309 2.482 1.00 87.88 208 LEU A O 1
ATOM 1706 N N . SER A 1 209 ? 14.580 -3.452 2.001 1.00 91.06 209 SER A N 1
ATOM 1707 C CA . SER A 1 209 ? 13.358 -3.954 2.632 1.00 91.06 209 SER A CA 1
ATOM 1708 C C . SER A 1 209 ? 13.382 -3.788 4.150 1.00 91.06 209 SER A C 1
ATOM 1710 O O . SER A 1 209 ? 12.337 -3.500 4.732 1.00 91.06 209 SER A O 1
ATOM 1712 N N . ASP A 1 210 ? 14.550 -3.896 4.783 1.00 90.00 210 ASP A N 1
ATOM 1713 C CA . ASP A 1 210 ? 14.712 -3.649 6.219 1.00 90.00 210 ASP A CA 1
ATOM 1714 C C . ASP A 1 210 ? 14.512 -2.164 6.555 1.00 90.00 210 ASP A C 1
ATOM 1716 O O . ASP A 1 210 ? 13.726 -1.831 7.445 1.00 90.00 210 ASP A O 1
ATOM 1720 N N . GLU A 1 211 ? 15.135 -1.265 5.785 1.00 90.44 211 GLU A N 1
ATOM 1721 C CA . GLU A 1 211 ? 14.966 0.190 5.916 1.00 90.44 211 GLU A CA 1
ATOM 1722 C C . GLU A 1 211 ? 13.495 0.611 5.725 1.00 90.44 211 GLU A C 1
ATOM 1724 O O . GLU A 1 211 ? 12.939 1.352 6.542 1.00 90.44 211 GLU A O 1
ATOM 1729 N N . LEU A 1 212 ? 12.824 0.089 4.689 1.00 92.38 212 LEU A N 1
ATOM 1730 C CA . LEU A 1 212 ? 11.397 0.331 4.443 1.00 92.38 212 LEU A CA 1
ATOM 1731 C C . LEU A 1 212 ? 10.507 -0.247 5.545 1.00 92.38 212 LEU A C 1
ATOM 1733 O O . LEU A 1 212 ? 9.508 0.378 5.906 1.00 92.38 212 LEU A O 1
ATOM 1737 N N . SER A 1 213 ? 10.850 -1.420 6.083 1.00 92.38 213 SER A N 1
ATOM 1738 C CA . SER A 1 213 ? 10.103 -2.033 7.185 1.00 92.38 213 SER A CA 1
ATOM 1739 C C . SER A 1 213 ? 10.170 -1.167 8.433 1.00 92.38 213 SER A C 1
ATOM 1741 O O . SER A 1 213 ? 9.148 -0.947 9.080 1.00 92.38 213 SER A O 1
ATOM 1743 N N . GLU A 1 214 ? 11.352 -0.647 8.764 1.00 90.88 214 GLU A N 1
ATOM 1744 C CA . GLU A 1 214 ? 11.521 0.198 9.941 1.00 90.88 214 GLU A CA 1
ATOM 1745 C C . GLU A 1 214 ? 10.807 1.540 9.782 1.00 90.88 214 GLU A C 1
ATOM 1747 O O . GLU A 1 214 ? 10.035 1.939 10.658 1.00 90.88 214 GLU A O 1
ATOM 1752 N N . ALA A 1 215 ? 10.950 2.187 8.620 1.00 91.62 215 ALA A N 1
ATOM 1753 C CA . ALA A 1 215 ? 10.192 3.393 8.305 1.00 91.62 215 ALA A CA 1
ATOM 1754 C C . ALA A 1 215 ? 8.679 3.147 8.414 1.00 91.62 215 ALA A C 1
ATOM 1756 O O . ALA A 1 215 ? 7.959 3.928 9.042 1.00 91.62 215 ALA A O 1
ATOM 1757 N N . LEU A 1 216 ? 8.184 2.029 7.873 1.00 93.25 216 LEU A N 1
ATOM 1758 C CA . LEU A 1 216 ? 6.775 1.661 7.960 1.00 93.25 216 LEU A CA 1
ATOM 1759 C C . LEU A 1 216 ? 6.322 1.444 9.411 1.00 93.25 216 LEU A C 1
ATOM 1761 O O . LEU A 1 216 ? 5.265 1.950 9.786 1.00 93.25 216 LEU A O 1
ATOM 1765 N N . ARG A 1 217 ? 7.114 0.768 10.255 1.00 90.19 217 ARG A N 1
ATOM 1766 C CA . ARG A 1 217 ? 6.800 0.583 11.686 1.00 90.19 217 ARG A CA 1
ATOM 1767 C C . ARG A 1 217 ? 6.674 1.909 12.429 1.00 90.19 217 ARG A C 1
ATOM 1769 O O . ARG A 1 217 ? 5.770 2.056 13.252 1.00 90.19 217 ARG A O 1
ATOM 1776 N N . VAL A 1 218 ? 7.520 2.894 12.122 1.00 89.75 218 VAL A N 1
ATOM 1777 C CA . VAL A 1 218 ? 7.381 4.254 12.669 1.00 89.75 218 VAL A CA 1
ATOM 1778 C C . VAL A 1 218 ? 6.042 4.861 12.247 1.00 89.75 218 VAL A C 1
ATOM 1780 O O . VAL A 1 218 ? 5.274 5.320 13.095 1.00 89.75 218 VAL A O 1
ATOM 1783 N N . ARG A 1 219 ? 5.696 4.787 10.954 1.00 89.62 219 ARG A N 1
ATOM 1784 C CA . ARG A 1 219 ? 4.432 5.341 10.434 1.00 89.62 219 ARG A CA 1
ATOM 1785 C C . ARG A 1 219 ? 3.190 4.635 10.975 1.00 89.62 219 ARG A C 1
ATOM 1787 O O . ARG A 1 219 ? 2.150 5.280 11.116 1.00 89.62 219 ARG A O 1
ATOM 1794 N N . ILE A 1 220 ? 3.296 3.344 11.281 1.00 88.19 220 ILE A N 1
ATOM 1795 C CA . ILE A 1 220 ? 2.278 2.536 11.963 1.00 88.19 220 ILE A CA 1
ATOM 1796 C C . ILE A 1 220 ? 2.069 3.075 13.380 1.00 88.19 220 ILE A C 1
ATOM 1798 O O . ILE A 1 220 ? 0.940 3.435 13.714 1.00 88.19 220 ILE A O 1
ATOM 1802 N N . LYS A 1 221 ? 3.137 3.225 14.175 1.00 85.50 221 LYS A N 1
ATOM 1803 C CA . LYS A 1 221 ? 3.068 3.746 15.554 1.00 85.50 221 LYS A CA 1
ATOM 1804 C C . LYS A 1 221 ? 2.416 5.128 15.638 1.00 85.50 221 LYS A C 1
ATOM 1806 O O . LYS A 1 221 ? 1.608 5.355 16.528 1.00 85.50 221 LYS A O 1
ATOM 1811 N N . GLU A 1 222 ? 2.721 6.024 14.698 1.00 85.38 222 GLU A N 1
ATOM 1812 C CA . GLU A 1 222 ? 2.125 7.371 14.627 1.00 85.38 222 GLU A CA 1
A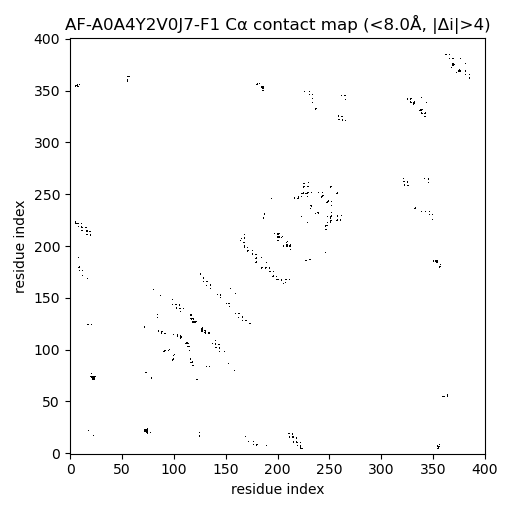TOM 1813 C C . GLU A 1 222 ? 0.601 7.360 14.421 1.00 85.38 222 GLU A C 1
ATOM 1815 O O . GLU A 1 222 ? -0.082 8.309 14.798 1.00 85.38 222 GLU A O 1
ATOM 1820 N N . ARG A 1 223 ? 0.071 6.327 13.753 1.00 86.06 223 ARG A N 1
ATOM 1821 C CA . ARG A 1 223 ? -1.318 6.296 13.265 1.00 86.06 223 ARG A CA 1
ATOM 1822 C C . ARG A 1 223 ? -2.200 5.359 14.063 1.00 86.06 223 ARG A C 1
ATOM 1824 O O . ARG A 1 223 ? -3.406 5.564 14.092 1.00 86.06 223 ARG A O 1
ATOM 1831 N N . HIS A 1 224 ? -1.644 4.323 14.677 1.00 84.00 224 HIS A N 1
ATOM 1832 C CA . HIS A 1 224 ? -2.448 3.391 15.453 1.00 84.00 224 HIS A CA 1
ATOM 1833 C C . HIS A 1 224 ? -3.014 4.081 16.686 1.00 84.00 224 HIS A C 1
ATOM 1835 O O . HIS A 1 224 ? -2.311 4.761 17.430 1.00 84.00 224 HIS A O 1
ATOM 1841 N N . THR A 1 225 ? -4.306 3.875 16.908 1.00 84.62 225 THR A N 1
ATOM 1842 C CA . THR A 1 225 ? -5.021 4.397 18.069 1.00 84.62 225 THR A CA 1
ATOM 1843 C C . THR A 1 225 ? -5.586 3.243 18.889 1.00 84.62 225 THR A C 1
ATOM 1845 O O . THR A 1 225 ? -5.538 2.076 18.489 1.00 84.62 225 THR A O 1
ATOM 1848 N N . VAL A 1 226 ? -6.149 3.555 20.058 1.00 84.12 226 VAL A N 1
ATOM 1849 C CA . VAL A 1 226 ? -6.807 2.550 20.909 1.00 84.12 226 VAL A CA 1
ATOM 1850 C C . VAL A 1 226 ? -7.947 1.858 20.154 1.00 84.12 226 VAL A C 1
ATOM 1852 O O . VAL A 1 226 ? -8.166 0.666 20.345 1.00 84.12 226 VAL A O 1
ATOM 1855 N N . VAL A 1 227 ? -8.610 2.563 19.230 1.00 83.50 227 VAL A N 1
ATOM 1856 C CA . VAL A 1 227 ? -9.665 2.017 18.364 1.00 83.50 227 VAL A CA 1
ATOM 1857 C C . VAL A 1 227 ? -9.169 0.834 17.530 1.00 83.50 227 VAL A C 1
ATOM 1859 O O . VAL A 1 227 ? -9.859 -0.183 17.443 1.00 83.50 227 VAL A O 1
ATOM 1862 N N . THR A 1 228 ? -7.956 0.915 16.982 1.00 81.56 228 THR A N 1
ATOM 1863 C CA . THR A 1 228 ? -7.336 -0.212 16.276 1.00 81.56 228 THR A CA 1
ATOM 1864 C C . THR A 1 228 ? -7.130 -1.408 17.206 1.00 81.56 228 THR A C 1
ATOM 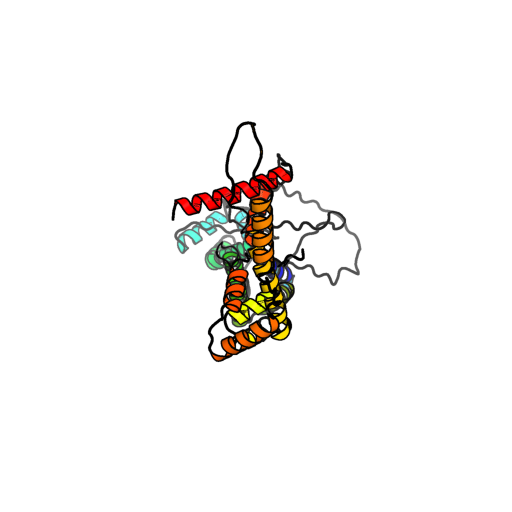1866 O O . THR A 1 228 ? -7.471 -2.536 16.853 1.00 81.56 228 THR A O 1
ATOM 1869 N N . GLY A 1 229 ? -6.653 -1.166 18.431 1.00 81.56 229 GLY A N 1
ATOM 1870 C CA . GLY A 1 229 ? -6.487 -2.210 19.447 1.00 81.56 229 GLY A CA 1
ATOM 1871 C C . GLY A 1 229 ? -7.809 -2.881 19.842 1.00 81.56 229 GLY A C 1
ATOM 1872 O O . GLY A 1 229 ? -7.865 -4.104 19.977 1.00 81.56 229 GLY A O 1
ATOM 1873 N N . ILE A 1 230 ? -8.891 -2.102 19.964 1.00 86.62 230 ILE A N 1
ATOM 1874 C CA . ILE A 1 230 ? -10.249 -2.618 20.189 1.00 86.62 230 ILE A CA 1
ATOM 1875 C C . ILE A 1 230 ? -10.668 -3.521 19.027 1.00 86.62 230 ILE A C 1
ATOM 1877 O O . ILE A 1 230 ? -11.151 -4.625 19.266 1.00 86.62 230 ILE A O 1
ATOM 1881 N N . LEU A 1 231 ? -10.478 -3.078 17.781 1.00 84.75 231 LEU A N 1
ATOM 1882 C CA . LEU A 1 231 ? -10.871 -3.850 16.604 1.00 84.75 231 LEU A CA 1
ATOM 1883 C C . LEU A 1 231 ? -10.114 -5.180 16.516 1.00 84.75 231 LEU A C 1
ATOM 1885 O O . LEU A 1 231 ? -10.734 -6.217 16.300 1.00 84.75 231 LEU A O 1
ATOM 1889 N N . ILE A 1 232 ? -8.798 -5.168 16.744 1.00 80.00 232 ILE A N 1
ATOM 1890 C CA . ILE A 1 232 ? -7.967 -6.381 16.754 1.00 80.00 232 ILE A CA 1
ATOM 1891 C C . ILE A 1 232 ? -8.448 -7.356 17.836 1.00 80.00 232 ILE A C 1
ATOM 1893 O O . ILE A 1 232 ? -8.640 -8.541 17.555 1.00 80.00 232 ILE A O 1
ATOM 1897 N N . TYR A 1 233 ? -8.709 -6.858 19.051 1.00 84.56 233 TYR A N 1
ATOM 1898 C CA . TYR A 1 233 ? -9.269 -7.667 20.136 1.00 84.56 233 TYR A CA 1
ATOM 1899 C C . TYR A 1 233 ? -10.615 -8.281 19.740 1.00 84.56 233 TYR A C 1
ATOM 1901 O O . TYR A 1 233 ? -10.821 -9.487 19.884 1.00 84.56 233 TYR A O 1
ATOM 1909 N N . LEU A 1 234 ? -11.522 -7.463 19.199 1.00 85.94 234 LEU A N 1
ATOM 1910 C CA . LEU A 1 234 ? -12.838 -7.907 18.755 1.00 85.94 234 LEU A CA 1
ATOM 1911 C C . LEU A 1 234 ? -12.751 -8.885 17.586 1.00 85.94 234 LEU A C 1
ATOM 1913 O O . LEU A 1 234 ? -13.639 -9.717 17.469 1.00 85.94 234 LEU A O 1
ATOM 1917 N N . GLN A 1 235 ? -11.712 -8.856 16.753 1.00 82.69 235 GLN A N 1
ATOM 1918 C CA . GLN A 1 235 ? -11.521 -9.826 15.675 1.00 82.69 235 GLN A CA 1
ATOM 1919 C C . GLN A 1 235 ? -11.111 -11.194 16.225 1.00 82.69 235 GLN A C 1
ATOM 1921 O O . GLN A 1 235 ? -11.722 -12.205 15.883 1.00 82.69 235 GLN A O 1
ATOM 1926 N N . ASN A 1 236 ? -10.083 -11.228 17.077 1.00 79.69 236 ASN A N 1
ATOM 1927 C CA . ASN A 1 236 ? -9.629 -12.449 17.728 1.00 79.69 236 ASN A CA 1
ATOM 1928 C C . ASN A 1 236 ? -8.805 -12.123 18.992 1.00 79.69 236 ASN A C 1
ATOM 1930 O O . ASN A 1 236 ? -7.650 -11.701 18.874 1.00 79.69 236 ASN A O 1
ATOM 1934 N N . PRO A 1 237 ? -9.326 -12.400 20.200 1.00 72.62 237 PRO A N 1
ATOM 1935 C CA . PRO A 1 237 ? -8.646 -12.061 21.446 1.00 72.62 237 PRO A CA 1
ATOM 1936 C C . PRO A 1 237 ? -7.367 -12.884 21.662 1.00 72.62 237 PRO A C 1
ATOM 1938 O O . PRO A 1 237 ? -6.456 -12.422 22.342 1.00 72.62 237 PRO A O 1
ATOM 1941 N N . LYS A 1 238 ? -7.249 -14.075 21.053 1.00 69.31 238 LYS A N 1
ATOM 1942 C CA . LYS A 1 238 ? -6.050 -14.930 21.150 1.00 69.31 238 LYS A CA 1
ATOM 1943 C C . LYS A 1 238 ? -4.921 -14.462 20.230 1.00 69.31 238 LYS A C 1
ATOM 1945 O O . LYS A 1 238 ? -3.755 -14.611 20.574 1.00 69.31 238 LYS A O 1
ATOM 1950 N N . ASN A 1 239 ? -5.259 -13.868 19.083 1.00 62.69 239 ASN A N 1
ATOM 1951 C CA . ASN A 1 239 ? -4.275 -13.355 18.119 1.00 62.69 239 ASN A CA 1
ATOM 1952 C C . ASN A 1 239 ? -3.698 -11.985 18.525 1.00 62.69 239 ASN A C 1
ATOM 1954 O O . ASN A 1 239 ? -2.748 -11.482 17.930 1.00 62.69 239 ASN A O 1
ATOM 1958 N N . MET A 1 240 ? -4.270 -11.382 19.565 1.00 61.00 240 MET A N 1
ATOM 1959 C CA . MET A 1 240 ? -3.877 -10.082 20.087 1.00 61.00 240 MET A CA 1
ATOM 1960 C C . MET A 1 240 ? -2.407 -10.037 20.522 1.00 61.00 240 MET A C 1
ATOM 1962 O O . MET A 1 240 ? -1.734 -9.050 20.251 1.00 61.00 240 MET A O 1
ATOM 1966 N N . MET A 1 241 ? -1.895 -11.113 21.130 1.00 55.00 241 MET A N 1
ATOM 1967 C CA . MET A 1 241 ? -0.512 -11.176 21.617 1.00 55.00 241 MET A CA 1
ATOM 1968 C C . MET A 1 241 ? 0.516 -11.247 20.476 1.00 55.00 241 MET A C 1
ATOM 1970 O O . MET A 1 241 ? 1.551 -10.596 20.553 1.00 55.00 241 MET A O 1
ATOM 1974 N N . MET A 1 242 ? 0.204 -11.950 19.379 1.00 55.09 242 MET A N 1
ATOM 1975 C CA . MET A 1 242 ? 1.083 -11.997 18.200 1.00 55.09 242 MET A CA 1
ATOM 1976 C C . MET A 1 242 ? 1.132 -10.654 17.464 1.00 55.09 242 MET A C 1
ATOM 1978 O O . MET A 1 242 ? 2.201 -10.174 17.099 1.00 55.09 242 MET A O 1
ATOM 1982 N N . ILE A 1 243 ? -0.025 -10.013 17.280 1.00 58.44 243 ILE A N 1
ATOM 1983 C CA . ILE A 1 243 ? -0.117 -8.736 16.558 1.00 58.44 243 ILE A CA 1
ATOM 1984 C C . ILE A 1 243 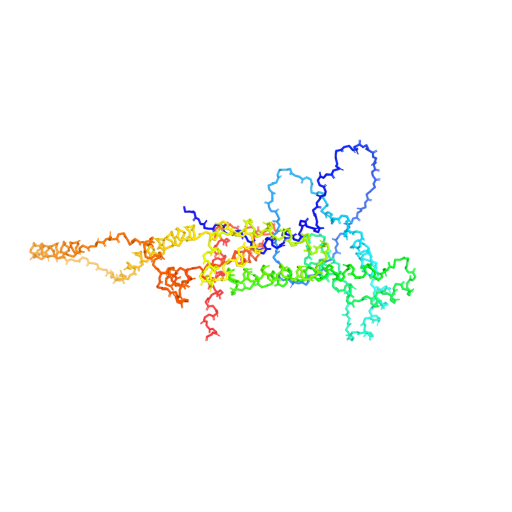? 0.525 -7.591 17.370 1.00 58.44 243 ILE A C 1
ATOM 1986 O O . ILE A 1 243 ? 1.102 -6.662 16.803 1.00 58.44 243 ILE A O 1
ATOM 1990 N N . GLN A 1 244 ? 0.480 -7.673 18.706 1.00 59.69 244 GLN A N 1
ATOM 1991 C CA . GLN A 1 244 ? 1.117 -6.722 19.624 1.00 59.69 244 GLN A CA 1
ATOM 1992 C C . GLN A 1 244 ? 2.635 -6.608 19.432 1.00 59.69 244 GLN A C 1
ATOM 1994 O O . GLN A 1 244 ? 3.172 -5.498 19.525 1.00 59.69 244 GLN A O 1
ATOM 1999 N N . GLU A 1 245 ? 3.319 -7.731 19.215 1.00 60.12 245 GLU A N 1
ATOM 2000 C CA . GLU A 1 245 ? 4.772 -7.796 19.015 1.00 60.12 245 GLU A CA 1
ATOM 2001 C C . GLU A 1 245 ? 5.156 -7.320 17.610 1.00 60.12 245 GLU A C 1
ATOM 2003 O O . GLU A 1 245 ? 6.070 -6.514 17.446 1.00 60.12 245 GLU A O 1
ATOM 2008 N N . GLU A 1 246 ? 4.384 -7.736 16.607 1.00 60.38 246 GLU A N 1
ATOM 2009 C CA . GLU A 1 246 ? 4.678 -7.502 15.192 1.00 60.38 246 GLU A CA 1
ATOM 2010 C C . GLU A 1 246 ? 4.453 -6.041 14.751 1.00 60.38 246 GLU A C 1
ATOM 2012 O O . GLU A 1 246 ? 5.257 -5.484 13.999 1.00 60.38 246 GLU A O 1
ATOM 2017 N N . LEU A 1 247 ? 3.400 -5.386 15.262 1.00 62.00 247 LEU A N 1
ATOM 2018 C CA . LEU A 1 247 ? 3.061 -3.985 14.952 1.00 62.00 247 LEU A CA 1
ATOM 2019 C C . LEU A 1 247 ? 3.500 -2.989 16.041 1.00 62.00 247 LEU A C 1
ATOM 2021 O O . LEU A 1 247 ? 3.245 -1.791 15.921 1.00 62.00 247 LEU A O 1
ATOM 2025 N N . MET A 1 248 ? 4.161 -3.453 17.109 1.00 60.94 248 MET A N 1
ATOM 2026 C CA . MET A 1 248 ? 4.603 -2.633 18.252 1.00 60.94 248 MET A CA 1
ATOM 2027 C C . MET A 1 248 ? 3.489 -1.801 18.925 1.00 60.94 248 MET A C 1
ATOM 2029 O O . MET A 1 248 ? 3.739 -0.740 19.499 1.00 60.94 248 MET A O 1
ATOM 2033 N N . ILE A 1 249 ? 2.251 -2.294 18.912 1.00 62.59 249 ILE A N 1
ATOM 2034 C CA . ILE A 1 249 ? 1.064 -1.626 19.482 1.00 62.59 249 ILE A CA 1
ATOM 2035 C C . ILE A 1 249 ? 0.796 -2.006 20.951 1.00 62.59 249 ILE A C 1
ATOM 2037 O O . ILE A 1 249 ? -0.332 -1.905 21.439 1.00 62.59 249 ILE A O 1
ATOM 2041 N N . HIS A 1 250 ? 1.835 -2.445 21.668 1.00 60.03 250 HIS A N 1
ATOM 2042 C CA . HIS A 1 250 ? 1.765 -3.013 23.022 1.00 60.03 250 HIS A CA 1
ATOM 2043 C C . HIS A 1 250 ? 0.946 -2.166 24.013 1.00 60.03 250 HIS A C 1
ATOM 2045 O O . HIS A 1 250 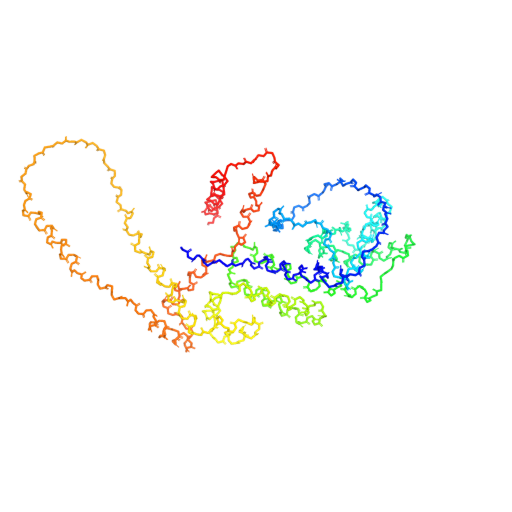? 0.117 -2.702 24.748 1.00 60.03 250 HIS A O 1
ATOM 2051 N N . LEU A 1 251 ? 1.122 -0.840 24.005 1.00 59.16 251 LEU A N 1
ATOM 2052 C CA . LEU A 1 251 ? 0.428 0.055 24.938 1.00 59.16 251 LEU A CA 1
ATOM 2053 C C . LEU A 1 251 ? -1.070 0.215 24.610 1.00 59.16 251 LEU A C 1
ATOM 2055 O O . LEU A 1 251 ? -1.902 0.275 25.515 1.00 59.16 251 LEU A O 1
ATOM 2059 N N . LEU A 1 252 ? -1.420 0.239 23.320 1.00 64.56 252 LEU A N 1
ATOM 2060 C CA . LEU A 1 252 ? -2.790 0.446 22.825 1.00 64.56 252 LEU A CA 1
ATOM 2061 C C . LEU A 1 252 ? -3.686 -0.773 23.060 1.00 64.56 252 LEU A C 1
ATOM 2063 O O . LEU A 1 252 ? -4.906 -0.657 23.136 1.00 64.56 252 LEU A O 1
ATOM 2067 N N . CYS A 1 253 ? -3.062 -1.938 23.205 1.00 65.62 253 CYS A N 1
ATOM 2068 C CA . CYS A 1 253 ? -3.731 -3.211 23.392 1.00 65.62 253 CYS A CA 1
ATOM 2069 C C . CYS A 1 253 ? -3.831 -3.620 24.877 1.00 65.62 253 CYS A C 1
ATOM 2071 O O . CYS A 1 253 ? -4.159 -4.758 25.202 1.00 65.62 253 CYS A O 1
ATOM 2073 N N . LEU A 1 254 ? -3.571 -2.720 25.829 1.00 75.44 254 LEU A N 1
ATOM 2074 C CA . LEU A 1 254 ? -3.798 -3.033 27.239 1.00 75.44 254 LEU A CA 1
ATOM 2075 C C . LEU A 1 254 ? -5.298 -3.211 27.509 1.00 75.44 254 LEU A C 1
ATOM 2077 O O . LEU A 1 254 ? -6.089 -2.294 27.297 1.00 75.44 254 LEU A O 1
ATOM 2081 N N . LYS A 1 255 ? -5.689 -4.359 28.079 1.00 78.44 255 LYS A N 1
ATOM 2082 C CA . LYS A 1 255 ? -7.095 -4.701 28.387 1.00 78.44 255 LYS A CA 1
ATOM 2083 C C . LYS A 1 255 ? -7.827 -3.612 29.183 1.00 78.44 255 LYS A C 1
ATOM 2085 O O . LYS A 1 255 ? -9.018 -3.391 28.988 1.00 78.44 255 LYS A O 1
ATOM 2090 N N . LYS A 1 256 ? -7.117 -2.905 30.072 1.00 81.81 256 LYS A N 1
ATOM 2091 C CA . LYS A 1 256 ? -7.664 -1.764 30.825 1.00 81.81 256 LYS A CA 1
ATOM 2092 C C . LYS A 1 256 ? -7.983 -0.567 29.921 1.00 81.81 256 LYS A C 1
ATOM 2094 O O . LYS A 1 256 ? -9.054 0.007 30.071 1.00 81.81 256 LYS A O 1
ATOM 2099 N N . VAL A 1 257 ? -7.075 -0.231 29.005 1.00 82.75 257 VAL A N 1
ATOM 2100 C CA . VAL A 1 257 ? -7.194 0.896 28.067 1.00 82.75 257 VAL A CA 1
ATOM 2101 C C . VAL A 1 257 ? -8.298 0.617 27.047 1.00 82.75 257 VAL A C 1
ATOM 2103 O O . VAL A 1 257 ? -9.202 1.430 26.897 1.00 82.75 257 VAL A O 1
ATOM 2106 N N . ILE A 1 258 ? -8.295 -0.577 26.445 1.00 85.56 258 ILE A N 1
ATOM 2107 C CA . ILE A 1 258 ? -9.350 -1.039 25.528 1.00 85.56 258 ILE A CA 1
ATOM 2108 C C . ILE A 1 258 ? -10.727 -0.956 26.182 1.00 85.56 258 ILE A C 1
ATOM 2110 O O . ILE A 1 258 ? -11.657 -0.418 25.595 1.00 85.56 258 ILE A O 1
ATOM 2114 N N . ARG A 1 259 ? -10.867 -1.463 27.409 1.00 86.69 259 ARG A N 1
ATOM 2115 C CA . ARG A 1 259 ? -12.158 -1.498 28.102 1.00 86.69 259 ARG A CA 1
ATOM 2116 C C . ARG A 1 259 ? -12.675 -0.105 28.458 1.00 86.69 259 ARG A C 1
ATOM 2118 O O . ARG A 1 259 ? -13.865 0.146 28.295 1.00 86.69 259 ARG A O 1
ATOM 2125 N N . LEU A 1 260 ? -11.791 0.787 28.910 1.00 86.81 260 LEU A N 1
ATOM 2126 C CA . LEU A 1 260 ? -12.144 2.184 29.168 1.00 86.81 260 LEU A CA 1
ATOM 2127 C C . LEU A 1 260 ? -12.657 2.855 27.889 1.00 86.81 260 LEU A C 1
ATOM 2129 O O . LEU A 1 260 ? -13.663 3.555 27.904 1.00 86.81 260 LEU A O 1
ATOM 2133 N N . GLU A 1 261 ? -12.003 2.581 26.768 1.00 87.00 261 GLU A N 1
ATOM 2134 C CA . GLU A 1 261 ? -12.372 3.187 25.501 1.00 87.00 261 GLU A CA 1
ATOM 2135 C C . GLU A 1 261 ? -13.645 2.584 24.890 1.00 87.00 261 GLU A C 1
ATOM 2137 O O . GLU A 1 261 ? -14.492 3.308 24.370 1.00 87.00 261 GLU A O 1
ATOM 2142 N N . MET A 1 262 ? -13.856 1.275 25.041 1.00 88.62 262 MET A N 1
ATOM 2143 C CA . MET A 1 262 ? -15.130 0.617 24.734 1.00 88.62 262 MET A CA 1
ATOM 2144 C C . MET A 1 262 ? -16.289 1.235 25.525 1.00 88.62 262 MET A C 1
ATOM 2146 O O . MET A 1 262 ? -17.363 1.457 24.966 1.00 88.62 262 MET A O 1
ATOM 2150 N N . LYS A 1 263 ? -16.073 1.553 26.809 1.00 88.75 263 LYS A N 1
ATOM 2151 C CA . LYS A 1 263 ? -17.052 2.268 27.636 1.00 88.75 263 LYS A CA 1
ATOM 2152 C C . LYS A 1 263 ? -17.358 3.650 27.045 1.00 88.75 263 LYS A C 1
ATOM 2154 O O . LYS A 1 263 ? -18.528 3.950 26.825 1.00 88.75 263 LYS A O 1
ATOM 2159 N N . ASN A 1 264 ? -16.332 4.434 26.705 1.00 87.38 264 ASN A N 1
ATOM 2160 C CA . ASN A 1 264 ? -16.498 5.756 26.083 1.00 87.38 264 ASN A CA 1
ATOM 2161 C C . ASN A 1 264 ? -17.251 5.694 24.739 1.00 87.38 264 ASN A C 1
ATOM 2163 O O . ASN A 1 264 ? -17.971 6.625 24.382 1.00 87.38 264 ASN A O 1
ATOM 2167 N N . ILE A 1 265 ? -17.069 4.626 23.951 1.00 86.94 265 ILE A N 1
ATOM 2168 C CA . ILE A 1 265 ? -17.821 4.403 22.705 1.00 86.94 265 ILE A CA 1
ATOM 2169 C C . ILE A 1 265 ? -19.295 4.125 23.018 1.00 86.94 265 ILE A C 1
ATOM 2171 O O . ILE A 1 265 ? -20.165 4.781 22.452 1.00 86.94 265 ILE A O 1
ATOM 2175 N N . LEU A 1 266 ? -19.586 3.200 23.937 1.00 85.75 266 LEU A N 1
ATOM 2176 C CA . LEU A 1 266 ? -20.962 2.840 24.295 1.00 85.75 266 LEU A CA 1
ATOM 2177 C C . LEU A 1 266 ? -21.745 4.008 24.888 1.00 85.75 266 LEU A C 1
ATOM 2179 O O . LEU A 1 266 ? -22.909 4.193 24.545 1.00 85.75 266 LEU A O 1
ATOM 2183 N N . GLU A 1 267 ? -21.112 4.805 25.747 1.00 85.31 267 GLU A N 1
ATOM 2184 C CA . GLU A 1 267 ? -21.740 5.992 26.329 1.00 85.31 267 GLU A CA 1
ATOM 2185 C C . GLU A 1 267 ? -22.127 7.018 25.262 1.00 85.31 267 GLU A C 1
ATOM 2187 O O . GLU A 1 267 ? -23.169 7.650 25.394 1.00 85.31 267 GLU A O 1
ATOM 2192 N N . ARG A 1 268 ? -21.349 7.139 24.178 1.00 81.50 268 ARG A N 1
ATOM 2193 C CA . ARG A 1 268 ? -21.677 8.020 23.049 1.00 81.50 268 ARG A CA 1
ATOM 2194 C C . ARG A 1 268 ? -22.779 7.447 22.164 1.00 81.50 268 ARG A C 1
ATOM 2196 O O . ARG A 1 268 ? -23.759 8.133 21.907 1.00 81.50 268 ARG A O 1
ATOM 2203 N N . VAL A 1 269 ? -22.650 6.186 21.748 1.00 78.56 269 VAL A N 1
ATOM 2204 C CA . VAL A 1 269 ? -23.621 5.531 20.851 1.00 78.56 269 VAL A CA 1
ATOM 2205 C C . VAL A 1 269 ? -25.015 5.473 21.486 1.00 78.56 269 VAL A C 1
ATOM 2207 O O . VAL A 1 269 ? -26.008 5.731 20.820 1.00 78.56 269 VAL A O 1
ATOM 2210 N N . ILE A 1 270 ? -25.100 5.198 22.790 1.00 70.75 270 ILE A N 1
ATOM 2211 C CA . ILE A 1 270 ? -26.384 5.056 23.495 1.00 70.75 270 ILE A CA 1
ATOM 2212 C C . ILE A 1 270 ? -26.998 6.420 23.870 1.00 70.75 270 ILE A C 1
ATOM 2214 O O . ILE A 1 270 ? -28.202 6.500 24.109 1.00 70.75 270 ILE A O 1
ATOM 2218 N N . GLN A 1 271 ? -26.213 7.503 23.919 1.00 60.31 271 GLN A N 1
ATOM 2219 C CA . GLN A 1 271 ? -26.758 8.854 24.107 1.00 60.31 271 GLN A CA 1
ATOM 2220 C C . GLN A 1 271 ? -27.451 9.381 22.839 1.00 60.31 271 GLN A C 1
ATOM 2222 O O . GLN A 1 271 ? -28.502 10.015 22.962 1.00 60.31 271 GLN A O 1
ATOM 2227 N N . ASP A 1 272 ? -26.931 9.069 21.648 1.00 52.47 272 ASP A N 1
ATOM 2228 C CA . ASP A 1 272 ? -27.502 9.528 20.370 1.00 52.47 272 ASP A CA 1
ATOM 2229 C C . ASP A 1 272 ? -28.861 8.879 20.039 1.00 52.47 272 ASP A C 1
ATOM 2231 O O . ASP A 1 272 ? -29.744 9.557 19.511 1.00 52.47 272 ASP A O 1
ATOM 2235 N N . ASP A 1 273 ? -29.096 7.620 20.431 1.00 49.84 273 ASP A N 1
ATOM 2236 C CA . ASP A 1 273 ? -30.386 6.937 20.202 1.00 49.84 273 ASP A CA 1
ATOM 2237 C C . ASP A 1 273 ? -31.576 7.643 20.886 1.00 49.84 273 ASP A C 1
ATOM 2239 O O . ASP A 1 273 ? -32.716 7.520 20.444 1.00 49.84 273 ASP A O 1
ATOM 2243 N N . SER A 1 274 ? -31.333 8.434 21.938 1.00 46.34 274 SER A N 1
ATOM 2244 C CA . SER A 1 274 ? -32.393 9.161 22.655 1.00 46.34 274 SER A CA 1
ATOM 2245 C C . SER A 1 274 ? -32.887 10.434 21.952 1.00 46.34 274 SER A C 1
ATOM 2247 O O . SER A 1 274 ? -33.923 10.977 22.334 1.00 46.34 274 SER A O 1
ATOM 2249 N N . PHE A 1 275 ? -32.181 10.914 20.921 1.00 39.38 275 PHE A N 1
ATOM 2250 C CA . PHE A 1 275 ? -32.573 12.112 20.166 1.00 39.38 275 PHE A CA 1
ATOM 2251 C C . PHE A 1 275 ? -33.482 11.819 18.962 1.00 39.38 275 PHE A C 1
ATOM 2253 O O . PHE A 1 275 ? -34.083 12.751 18.427 1.00 39.38 275 PHE A O 1
ATOM 2260 N N . ASN A 1 276 ? -33.623 10.554 18.551 1.00 37.94 276 ASN A N 1
ATOM 2261 C CA . ASN A 1 276 ? -34.302 10.185 17.303 1.00 37.94 276 ASN A CA 1
ATOM 2262 C C . ASN A 1 276 ? -35.775 9.751 17.464 1.00 37.94 276 ASN A C 1
ATOM 2264 O O . ASN A 1 276 ? -36.432 9.480 16.465 1.00 37.94 276 ASN A O 1
ATOM 2268 N N . GLU A 1 277 ? -36.325 9.714 18.683 1.00 36.47 277 GLU A N 1
ATOM 2269 C CA . GLU A 1 277 ? -37.738 9.346 18.919 1.00 36.47 277 GLU A CA 1
ATOM 2270 C C . GLU A 1 277 ? -38.739 10.517 18.795 1.00 36.47 277 GLU A C 1
ATOM 2272 O O . GLU A 1 277 ? -39.939 10.311 18.949 1.00 36.47 277 GLU A O 1
ATOM 2277 N N . ASN A 1 278 ? -38.302 11.746 18.485 1.00 34.84 278 ASN A N 1
ATOM 2278 C CA . ASN A 1 278 ? -39.185 12.929 18.486 1.00 34.84 278 ASN A CA 1
ATOM 2279 C C . ASN A 1 278 ? -39.519 13.525 17.103 1.00 34.84 278 ASN A C 1
ATOM 2281 O O . ASN A 1 278 ? -40.057 14.631 17.037 1.00 34.84 278 ASN A O 1
ATOM 2285 N N . THR A 1 279 ? -39.231 12.841 15.994 1.00 38.00 279 THR A N 1
ATOM 2286 C CA . THR A 1 279 ? -39.423 13.397 14.635 1.00 38.00 279 THR A CA 1
ATOM 2287 C C . THR A 1 279 ? -40.590 12.830 13.832 1.00 38.00 279 THR A C 1
ATOM 2289 O O . THR A 1 279 ? -40.672 13.120 12.644 1.00 38.00 279 THR A O 1
ATOM 2292 N N . ASP A 1 280 ? -41.560 12.168 14.464 1.00 35.69 280 ASP A N 1
ATOM 2293 C CA . ASP A 1 280 ? -42.843 11.845 13.824 1.00 35.69 280 ASP A CA 1
ATOM 2294 C C . ASP A 1 280 ? -44.010 12.489 14.572 1.00 35.69 280 ASP A C 1
ATOM 2296 O O . ASP A 1 280 ? -44.669 11.872 15.399 1.00 35.69 280 ASP A O 1
ATOM 2300 N N . ASN A 1 281 ? -44.249 13.770 14.281 1.00 33.53 281 ASN A N 1
ATOM 2301 C CA . ASN A 1 281 ? -45.564 14.409 14.376 1.00 33.53 281 ASN A CA 1
ATOM 2302 C C . ASN A 1 281 ? -45.566 15.694 13.532 1.00 33.53 281 ASN A C 1
ATOM 2304 O O . ASN A 1 281 ? -45.605 16.812 14.045 1.00 33.53 281 ASN A O 1
ATOM 2308 N N . ARG A 1 282 ? -45.520 15.547 12.203 1.00 32.03 282 ARG A N 1
ATOM 2309 C CA . ARG A 1 282 ? -45.998 16.596 11.293 1.00 32.03 282 ARG A CA 1
ATOM 2310 C C . ARG A 1 282 ? -47.451 16.303 10.942 1.00 32.03 282 ARG A C 1
ATOM 2312 O O . ARG A 1 282 ? -47.737 15.640 9.954 1.00 32.03 282 ARG A O 1
ATOM 2319 N N . VAL A 1 283 ? -48.359 16.814 11.767 1.00 31.69 283 VAL A N 1
ATOM 2320 C CA . VAL A 1 283 ? -49.741 17.048 11.348 1.00 31.69 283 VAL A CA 1
ATOM 2321 C C . VAL A 1 283 ? -49.746 18.393 10.626 1.00 31.69 283 VAL A C 1
ATOM 2323 O O . VAL A 1 283 ? -49.580 19.441 11.249 1.00 31.69 283 VAL A O 1
ATOM 2326 N N . GLU A 1 284 ? -49.879 18.357 9.301 1.00 36.16 284 GLU A N 1
ATOM 2327 C CA . GLU A 1 284 ? -50.414 19.489 8.546 1.00 36.16 284 GLU A CA 1
ATOM 2328 C C . GLU A 1 284 ? -51.793 19.822 9.109 1.00 36.16 284 GLU A C 1
ATOM 2330 O O . GLU A 1 284 ? -52.625 18.928 9.201 1.00 36.16 284 GLU A O 1
ATOM 2335 N N . ASN A 1 285 ? -52.042 21.084 9.460 1.00 27.88 285 ASN A N 1
ATOM 2336 C CA . ASN A 1 285 ? -53.378 21.666 9.373 1.00 27.88 285 ASN A CA 1
ATOM 2337 C C . ASN A 1 285 ? -53.281 23.192 9.317 1.00 27.88 285 ASN A C 1
ATOM 2339 O O . ASN A 1 285 ? -52.863 23.857 10.264 1.00 27.88 285 ASN A O 1
ATOM 2343 N N . ASN A 1 286 ? -53.683 23.722 8.164 1.00 33.22 286 ASN A N 1
ATOM 2344 C CA . ASN A 1 286 ? -54.083 25.108 7.986 1.00 33.22 286 ASN A CA 1
ATOM 2345 C C . ASN A 1 286 ? -55.498 25.333 8.550 1.00 33.22 286 ASN A C 1
ATOM 2347 O O . ASN A 1 286 ? -56.313 24.415 8.595 1.00 33.22 286 ASN A O 1
ATOM 2351 N N . SER A 1 287 ? -55.785 26.612 8.799 1.00 31.06 287 SER A N 1
ATOM 2352 C CA . SER A 1 287 ? -57.091 27.275 8.963 1.00 31.06 287 SER A CA 1
ATOM 2353 C C . SER A 1 287 ? -57.725 27.354 10.364 1.00 31.06 287 SER A C 1
ATOM 2355 O O . SER A 1 287 ? -58.143 26.377 10.972 1.00 31.06 287 SER A O 1
ATOM 2357 N N . ASP A 1 288 ? -57.780 28.613 10.805 1.00 27.48 288 ASP A N 1
ATOM 2358 C CA . ASP A 1 288 ? -58.920 29.368 11.326 1.00 27.48 288 ASP A CA 1
ATOM 2359 C C . ASP A 1 288 ? -59.632 29.021 12.647 1.00 27.48 288 ASP A C 1
ATOM 2361 O O . ASP A 1 288 ? -60.278 28.003 12.865 1.00 27.48 288 ASP A O 1
ATOM 2365 N N . SER A 1 289 ? -59.571 30.052 13.496 1.00 34.72 289 SER A N 1
ATOM 2366 C CA . SER A 1 289 ? -60.423 30.434 14.621 1.00 34.72 289 SER A CA 1
ATOM 2367 C C . SER A 1 289 ? -61.904 30.034 14.507 1.00 34.72 289 SER A C 1
ATOM 2369 O O . SER A 1 289 ? -62.591 30.444 13.575 1.00 34.72 289 SER A O 1
ATOM 2371 N N . SER A 1 290 ? -62.463 29.403 15.550 1.00 31.05 290 SER A N 1
ATOM 2372 C CA . SER A 1 290 ? -63.386 30.090 16.479 1.00 31.05 290 SER A CA 1
ATOM 2373 C C . SER A 1 290 ? -64.124 29.165 17.473 1.00 31.05 290 SER A C 1
ATOM 2375 O O . SER A 1 290 ? -64.655 28.115 17.136 1.00 31.05 290 SER A O 1
ATOM 2377 N N . SER A 1 291 ? -64.267 29.701 18.692 1.00 34.19 291 SER A N 1
ATOM 2378 C CA . SER A 1 291 ? -65.400 29.556 19.626 1.00 34.19 291 SER A CA 1
ATOM 2379 C C . SER A 1 291 ? -65.406 28.478 20.741 1.00 34.19 291 SER A C 1
ATOM 2381 O O . SER A 1 291 ? -65.345 27.279 20.504 1.00 34.19 291 SER A O 1
ATOM 2383 N N . LEU A 1 292 ? -65.591 29.015 21.964 1.00 32.66 292 LEU A N 1
ATOM 2384 C CA . LEU A 1 292 ? -66.403 28.546 23.109 1.00 32.66 292 LEU A CA 1
ATOM 2385 C C . LEU A 1 292 ? -65.958 27.256 23.834 1.00 32.66 292 LEU A C 1
ATOM 2387 O O . LEU A 1 292 ? -66.125 26.150 23.352 1.00 32.66 292 LEU A O 1
ATOM 2391 N N . LYS A 1 293 ? -65.248 27.367 24.967 1.00 39.62 293 LYS A N 1
ATOM 2392 C CA . LYS A 1 293 ? -65.731 27.556 26.361 1.00 39.62 293 LYS A CA 1
ATOM 2393 C C . LYS A 1 293 ? -66.445 26.336 26.980 1.00 39.62 293 LYS A C 1
ATOM 2395 O O . LYS A 1 293 ? -67.557 26.009 26.593 1.00 39.62 293 LYS A O 1
ATOM 2400 N N . ASN A 1 294 ? -65.830 25.874 28.082 1.00 49.06 294 ASN A N 1
ATOM 2401 C CA . ASN A 1 294 ? -66.419 25.272 29.294 1.00 49.06 294 ASN A CA 1
ATOM 2402 C C . ASN A 1 294 ? -66.403 23.741 29.470 1.00 49.06 294 ASN A C 1
ATOM 2404 O O . ASN A 1 294 ? -67.463 23.157 29.635 1.00 49.06 294 ASN A O 1
ATOM 2408 N N . ASP A 1 295 ? -65.216 23.132 29.615 1.00 44.53 295 ASP A N 1
ATOM 2409 C CA . ASP A 1 295 ? -65.085 21.905 30.443 1.00 44.53 295 ASP A CA 1
ATOM 2410 C C . ASP A 1 295 ? -63.667 21.675 31.020 1.00 44.53 295 ASP A C 1
ATOM 2412 O O . ASP A 1 295 ? -63.151 20.569 31.167 1.00 44.53 295 ASP A O 1
ATOM 2416 N N . LEU A 1 296 ? -62.962 22.769 31.318 1.00 51.38 296 LEU A N 1
ATOM 2417 C CA . LEU A 1 296 ? -61.496 22.775 31.326 1.00 51.38 296 LEU A CA 1
ATOM 2418 C C . LEU A 1 296 ? -60.800 22.568 32.682 1.00 51.38 296 LEU A C 1
ATOM 2420 O O . LEU A 1 296 ? -59.608 22.856 32.771 1.00 51.38 296 LEU A O 1
ATOM 2424 N N . THR A 1 297 ? -61.478 22.105 33.731 1.00 67.12 297 THR A N 1
ATOM 2425 C CA . THR A 1 297 ? -60.837 21.949 35.054 1.00 67.12 297 THR A CA 1
ATOM 2426 C C . THR A 1 297 ? -60.508 20.495 35.373 1.00 67.12 297 THR A C 1
ATOM 2428 O O . THR A 1 297 ? -59.336 20.171 35.522 1.00 67.12 297 THR A O 1
ATOM 2431 N N . LEU A 1 298 ? -61.485 19.587 35.362 1.00 62.19 298 LEU A N 1
ATOM 2432 C CA . LEU A 1 298 ? -61.269 18.182 35.747 1.00 62.19 298 LEU A CA 1
ATOM 2433 C C . LEU A 1 298 ? -60.478 17.375 34.710 1.00 62.19 298 LEU A C 1
ATOM 2435 O O . LEU A 1 298 ? -59.632 16.562 35.068 1.00 62.19 298 LEU A O 1
ATOM 2439 N N . GLN A 1 299 ? -60.707 17.627 33.419 1.00 69.94 299 GLN A N 1
ATOM 2440 C CA . GLN A 1 299 ? -60.003 16.918 32.348 1.00 69.94 299 GLN A CA 1
ATOM 2441 C C . GLN A 1 299 ? -58.528 17.331 32.266 1.00 69.94 299 GLN A C 1
ATOM 2443 O O . GLN A 1 299 ? -57.670 16.489 32.011 1.00 69.94 299 GLN A O 1
ATOM 2448 N N . LYS A 1 300 ? -58.224 18.607 32.552 1.00 69.06 300 LYS A N 1
ATOM 2449 C CA . LYS A 1 300 ? -56.847 19.100 32.670 1.00 69.06 300 LYS A CA 1
ATOM 2450 C C . LYS A 1 300 ? -56.165 18.589 33.931 1.00 69.06 300 LYS A C 1
ATOM 2452 O O . LYS A 1 300 ? -55.015 18.188 33.829 1.00 69.06 300 LYS A O 1
ATOM 2457 N N . GLU A 1 301 ? -56.860 18.552 35.069 1.00 73.19 301 GLU A N 1
ATOM 2458 C CA . GLU A 1 301 ? -56.352 17.972 36.322 1.00 73.19 301 GLU A CA 1
ATOM 2459 C C . GLU A 1 301 ? -55.984 16.492 36.128 1.00 73.19 301 GLU A C 1
ATOM 2461 O O . GLU A 1 301 ? -54.871 16.077 36.446 1.00 73.19 301 GLU A O 1
ATOM 2466 N N . LEU A 1 302 ? -56.880 15.719 35.499 1.00 76.44 302 LEU A N 1
ATOM 2467 C CA . LEU A 1 302 ? -56.669 14.306 35.195 1.00 76.44 302 LEU A CA 1
ATOM 2468 C C . LEU A 1 302 ? -55.543 14.104 34.170 1.00 76.44 302 LEU A C 1
ATOM 2470 O O . LEU A 1 302 ? -54.721 13.209 34.342 1.00 76.44 302 LEU A O 1
ATOM 2474 N N . GLN A 1 303 ? -55.445 14.941 33.129 1.00 72.31 303 GLN A N 1
ATOM 2475 C CA . GLN A 1 303 ? -54.312 14.897 32.195 1.00 72.31 303 GLN A CA 1
ATOM 2476 C C . GLN A 1 303 ? -52.991 15.227 32.888 1.00 72.31 303 GLN A C 1
ATOM 2478 O O . GLN A 1 303 ? -52.007 14.537 32.643 1.00 72.31 303 GLN A O 1
ATOM 2483 N N . MET A 1 304 ? -52.974 16.215 33.788 1.00 69.94 304 MET A N 1
ATOM 2484 C CA . MET A 1 304 ? -51.789 16.576 34.564 1.00 69.94 304 MET A CA 1
ATOM 2485 C C . MET A 1 304 ? -51.374 15.449 35.514 1.00 69.94 304 MET A C 1
ATOM 2487 O O . MET A 1 304 ? -50.183 15.169 35.618 1.00 69.94 304 MET A O 1
ATOM 2491 N N . GLN A 1 305 ? -52.332 14.764 36.146 1.00 76.19 305 GLN A N 1
ATOM 2492 C CA . GLN A 1 305 ? -52.077 13.594 36.992 1.00 76.19 305 GLN A CA 1
ATOM 2493 C C . GLN A 1 305 ? -51.596 12.388 36.181 1.00 76.19 305 GLN A C 1
ATOM 2495 O O . GLN A 1 305 ? -50.622 11.757 36.572 1.00 76.19 305 GLN A O 1
ATOM 2500 N N . ILE A 1 306 ? -52.174 12.119 35.006 1.00 72.69 306 ILE A N 1
ATOM 2501 C CA . ILE A 1 306 ? -51.703 11.062 34.096 1.00 72.69 306 ILE A CA 1
ATOM 2502 C C . ILE A 1 306 ? -50.299 11.388 33.561 1.00 72.69 306 ILE A C 1
ATOM 2504 O O . ILE A 1 306 ? -49.470 10.489 33.412 1.00 72.69 306 ILE A O 1
ATOM 2508 N N . GLN A 1 307 ? -49.991 12.659 33.278 1.00 61.06 307 GLN A N 1
ATOM 2509 C CA . GLN A 1 307 ? -48.639 13.085 32.907 1.00 61.06 307 GLN A CA 1
ATOM 2510 C C . GLN A 1 307 ? -47.670 12.993 34.090 1.00 61.06 307 GLN A C 1
ATOM 2512 O O . GLN A 1 307 ? -46.538 12.557 33.894 1.00 61.06 307 GLN A O 1
ATOM 2517 N N . GLN A 1 308 ? -48.093 13.332 35.309 1.00 57.59 308 GLN A N 1
ATOM 2518 C CA . GLN A 1 308 ? -47.285 13.167 36.517 1.00 57.59 308 GLN A CA 1
ATOM 2519 C C . GLN A 1 308 ? -47.034 11.688 36.834 1.00 57.59 308 GLN A C 1
ATOM 2521 O O . GLN A 1 308 ? -45.888 11.345 37.090 1.00 57.59 308 GLN A O 1
ATOM 2526 N N . GLU A 1 309 ? -48.014 10.790 36.711 1.00 52.09 309 GLU A N 1
ATOM 2527 C CA . GLU A 1 309 ? -47.819 9.338 36.866 1.00 52.09 309 GLU A CA 1
ATOM 2528 C C . GLU A 1 309 ? -46.928 8.751 35.762 1.00 52.09 309 GLU A C 1
ATOM 2530 O O . GLU A 1 309 ? -46.054 7.932 36.047 1.00 52.09 309 GLU A O 1
ATOM 2535 N N . LYS A 1 310 ? -47.044 9.232 34.515 1.00 48.78 310 LYS A N 1
ATOM 2536 C CA . LYS A 1 310 ? -46.101 8.882 33.434 1.00 48.78 310 LYS A CA 1
ATOM 2537 C C . LYS A 1 310 ? -44.683 9.410 33.682 1.00 48.78 310 LYS A C 1
ATOM 2539 O O . LYS A 1 310 ? -43.728 8.786 33.232 1.00 48.78 310 LYS A O 1
ATOM 2544 N N . THR A 1 311 ? -44.532 10.513 34.419 1.00 38.97 311 THR A N 1
ATOM 2545 C CA . THR A 1 311 ? -43.227 11.099 34.789 1.00 38.97 311 THR A CA 1
ATOM 2546 C C . THR A 1 311 ? -42.641 10.449 36.054 1.00 38.97 311 THR A C 1
ATOM 2548 O O . THR A 1 311 ? -41.423 10.344 36.187 1.00 38.97 311 THR A O 1
ATOM 2551 N N . TYR A 1 312 ? -43.494 9.948 36.956 1.00 36.34 312 TYR A N 1
ATOM 2552 C CA . TYR A 1 312 ? -43.129 9.206 38.170 1.00 36.34 312 TYR A CA 1
ATOM 2553 C C . TYR A 1 312 ? -42.968 7.698 37.955 1.00 36.34 312 TYR A C 1
ATOM 2555 O O . TYR A 1 312 ? -42.499 7.008 38.862 1.00 36.34 312 TYR A O 1
ATOM 2563 N N . SER A 1 313 ? -43.249 7.181 36.754 1.00 31.84 313 SER A N 1
ATOM 2564 C CA . SER A 1 313 ? -42.700 5.902 36.308 1.00 31.84 313 SER A CA 1
ATOM 2565 C C . SER A 1 313 ? -41.206 6.085 36.077 1.00 31.84 313 SER A C 1
ATOM 2567 O O . SER A 1 313 ? -40.745 6.312 34.965 1.00 31.84 313 SER A O 1
ATOM 2569 N N . ILE A 1 314 ? -40.488 6.058 37.197 1.00 40.31 314 ILE A N 1
ATOM 2570 C CA . ILE A 1 314 ? -39.048 6.046 37.387 1.00 40.31 314 ILE A CA 1
ATOM 2571 C C . ILE A 1 314 ? -38.334 5.644 36.094 1.00 40.31 314 ILE A C 1
ATOM 2573 O O . ILE A 1 314 ? -38.041 4.474 35.837 1.00 40.31 314 ILE A O 1
ATOM 2577 N N . ASN A 1 315 ? -37.973 6.660 35.312 1.00 38.28 315 ASN A N 1
ATOM 2578 C CA . ASN A 1 315 ? -36.824 6.593 34.439 1.00 38.28 315 ASN A CA 1
ATOM 2579 C C . ASN A 1 315 ? -35.621 6.552 35.389 1.00 38.28 315 ASN A C 1
ATOM 2581 O O . ASN A 1 315 ? -34.939 7.545 35.635 1.00 38.28 315 ASN A O 1
ATOM 2585 N N . THR A 1 316 ? -35.409 5.393 36.020 1.00 31.41 316 THR A N 1
ATOM 2586 C CA . THR A 1 316 ? -34.122 5.079 36.615 1.00 31.41 316 THR A CA 1
ATOM 2587 C C . THR A 1 316 ? -33.186 5.017 35.424 1.00 31.41 316 THR A C 1
ATOM 2589 O O . THR A 1 316 ? -32.977 3.964 34.826 1.00 31.41 316 THR A O 1
ATOM 2592 N N . LYS A 1 317 ? -32.545 6.144 35.109 1.00 46.53 317 LYS A N 1
ATOM 2593 C CA . LYS A 1 317 ? -31.158 6.099 34.667 1.00 46.53 317 LYS A CA 1
ATOM 2594 C C . LYS A 1 317 ? -30.379 5.441 35.810 1.00 46.53 317 LYS A C 1
ATOM 2596 O O . LYS A 1 317 ? -29.682 6.100 36.569 1.00 46.53 317 LYS A O 1
ATOM 2601 N N . LYS A 1 318 ? -30.520 4.116 35.966 1.00 43.44 318 LYS A N 1
ATOM 2602 C CA . LYS A 1 318 ? -29.404 3.292 36.400 1.00 43.44 318 LYS A CA 1
ATOM 2603 C C . LYS A 1 318 ? -28.373 3.594 35.341 1.00 43.44 318 LYS A C 1
ATOM 2605 O O . LYS A 1 318 ? -28.516 3.135 34.210 1.00 43.44 318 LYS A O 1
ATOM 2610 N N . GLU A 1 319 ? -27.438 4.466 35.686 1.00 51.16 319 GLU A N 1
ATOM 2611 C CA . GLU A 1 319 ? -26.179 4.606 34.986 1.00 51.16 319 GLU A CA 1
ATOM 2612 C C . GLU A 1 319 ? -25.724 3.170 34.719 1.00 51.16 319 GLU A C 1
ATOM 2614 O O . GLU A 1 319 ? -25.441 2.411 35.651 1.00 51.16 319 GLU A O 1
ATOM 2619 N N . LYS A 1 320 ? -25.901 2.704 33.474 1.00 63.47 320 LYS A N 1
ATOM 2620 C CA . LYS A 1 320 ? -25.573 1.324 33.137 1.00 63.47 320 LYS A CA 1
ATOM 2621 C C . LYS A 1 320 ? -24.088 1.249 33.399 1.00 63.47 320 LYS A C 1
ATOM 2623 O O . LYS A 1 320 ? -23.322 1.940 32.738 1.00 63.47 320 LYS A O 1
ATOM 2628 N N . ASP A 1 321 ? -23.704 0.455 34.390 1.00 82.38 321 ASP A N 1
ATOM 2629 C CA . ASP A 1 321 ? -22.307 0.260 34.737 1.00 82.38 321 ASP A CA 1
ATOM 2630 C C . ASP A 1 321 ? -21.642 -0.552 33.614 1.00 82.38 321 ASP A C 1
ATOM 2632 O O . ASP A 1 321 ? -21.469 -1.774 33.696 1.00 82.38 321 ASP A O 1
ATOM 2636 N N . PHE A 1 322 ? -21.342 0.136 32.507 1.00 82.38 322 PHE A N 1
ATOM 2637 C CA . PHE A 1 322 ? -20.714 -0.425 31.318 1.00 82.38 322 PHE A CA 1
ATOM 2638 C C . PHE A 1 322 ? -19.368 -1.045 31.671 1.00 82.38 322 PHE A C 1
ATOM 2640 O O . PHE A 1 322 ? -18.982 -2.031 31.060 1.00 82.38 322 PHE A O 1
ATOM 2647 N N . GLU A 1 323 ? -18.693 -0.547 32.706 1.00 84.69 323 GLU A N 1
ATOM 2648 C CA . GLU A 1 323 ? -17.429 -1.091 33.189 1.00 84.69 323 GLU A CA 1
ATOM 2649 C C . GLU A 1 323 ? -17.597 -2.536 33.692 1.00 84.69 323 GLU A C 1
ATOM 2651 O O . GLU A 1 323 ? -16.829 -3.430 33.310 1.00 84.69 323 GLU A O 1
ATOM 2656 N N . LYS A 1 324 ? -18.622 -2.795 34.516 1.00 86.50 324 LYS A N 1
ATOM 2657 C CA . LYS A 1 324 ? -18.928 -4.143 35.023 1.00 86.50 324 LYS A CA 1
ATOM 2658 C C . LYS A 1 324 ? -19.484 -5.057 33.933 1.00 86.50 324 LYS A C 1
ATOM 2660 O O . LYS A 1 324 ? -19.123 -6.237 33.888 1.00 86.50 324 LYS A O 1
ATOM 2665 N N . ILE A 1 325 ? -20.331 -4.522 33.053 1.00 87.25 325 ILE A N 1
ATOM 2666 C CA . ILE A 1 325 ? -20.918 -5.261 31.927 1.00 87.25 325 ILE A CA 1
ATOM 2667 C C . ILE A 1 325 ? -19.823 -5.705 30.951 1.00 87.25 325 ILE A C 1
ATOM 2669 O O . ILE A 1 325 ? -19.688 -6.903 30.704 1.00 87.25 325 ILE A O 1
ATOM 2673 N N . LEU A 1 326 ? -18.989 -4.774 30.477 1.00 89.38 326 LEU A N 1
ATOM 2674 C CA . LEU A 1 326 ? -17.882 -5.060 29.563 1.00 89.38 326 LEU A CA 1
ATOM 2675 C C . LEU A 1 326 ? -16.900 -6.053 30.178 1.00 89.38 326 LEU A C 1
ATOM 2677 O O . LEU A 1 326 ? -16.471 -6.980 29.504 1.00 89.38 326 LEU A O 1
ATOM 2681 N N . LYS A 1 327 ? -16.578 -5.932 31.474 1.00 89.12 327 LYS A N 1
ATOM 2682 C CA . LYS A 1 327 ? -15.685 -6.888 32.148 1.00 89.12 327 LYS A CA 1
ATOM 2683 C C . LYS A 1 327 ? -16.224 -8.320 32.097 1.00 89.12 327 LYS A C 1
ATOM 2685 O O . LYS A 1 327 ? -15.451 -9.250 31.860 1.00 89.12 327 LYS A O 1
ATOM 2690 N N . LYS A 1 328 ? -17.531 -8.503 32.309 1.00 88.56 328 LYS A N 1
ATOM 2691 C CA . LYS A 1 328 ? -18.180 -9.815 32.199 1.00 88.56 328 LYS A CA 1
ATOM 2692 C C . LYS A 1 328 ? -18.168 -10.307 30.751 1.00 88.56 328 LYS A C 1
ATOM 2694 O O . LYS A 1 328 ? -17.755 -11.432 30.502 1.00 88.56 328 LYS A O 1
ATOM 2699 N N . GLU A 1 329 ? -18.566 -9.457 29.813 1.00 90.75 329 GLU A N 1
ATOM 2700 C CA . GLU A 1 329 ? -18.699 -9.817 28.399 1.00 90.75 329 GLU A CA 1
ATOM 2701 C C . GLU A 1 329 ? -17.354 -10.140 27.736 1.00 90.75 329 GLU A C 1
ATOM 2703 O O . GLU A 1 329 ? -17.248 -11.138 27.037 1.00 90.75 329 GLU A O 1
ATOM 2708 N N . MET A 1 330 ? -16.301 -9.374 28.034 1.00 88.56 330 MET A N 1
ATOM 2709 C CA . MET A 1 330 ? -14.926 -9.665 27.608 1.00 88.56 330 MET A CA 1
ATOM 2710 C C . MET A 1 330 ? -14.432 -11.014 28.143 1.00 88.56 330 MET A C 1
ATOM 2712 O O . MET A 1 330 ? -13.743 -11.740 27.437 1.00 88.56 330 MET A O 1
ATOM 2716 N N . SER A 1 331 ? -14.790 -11.366 29.384 1.00 88.00 331 SER A N 1
ATOM 2717 C CA . SER A 1 331 ? -14.388 -12.649 29.977 1.00 88.00 331 SER A CA 1
ATOM 2718 C C . SER A 1 331 ? -15.062 -13.828 29.269 1.00 88.00 331 SER A C 1
ATOM 2720 O O . SER A 1 331 ? -14.394 -14.808 28.963 1.00 88.00 331 SER A O 1
ATOM 2722 N N . VAL A 1 332 ? -16.359 -13.701 28.960 1.00 88.56 332 VAL A N 1
ATOM 2723 C CA . VAL A 1 332 ? -17.108 -14.696 28.172 1.00 88.56 332 VAL A CA 1
ATOM 2724 C C . VAL A 1 332 ? -16.551 -14.790 26.752 1.00 88.56 332 VAL A C 1
ATOM 2726 O O . VAL A 1 332 ? -16.339 -15.884 26.241 1.00 88.56 332 VAL A O 1
ATOM 2729 N N . TYR A 1 333 ? -16.250 -13.652 26.126 1.00 88.81 333 TYR A N 1
ATOM 2730 C CA . TYR A 1 333 ? -15.703 -13.623 24.775 1.00 88.81 333 TYR A CA 1
ATOM 2731 C C . TYR A 1 333 ? -14.335 -14.315 24.682 1.00 88.81 333 TYR A C 1
ATOM 2733 O O . TYR A 1 333 ? -14.073 -15.051 23.736 1.00 88.81 333 TYR A O 1
ATOM 2741 N N . GLU A 1 334 ? -13.477 -14.139 25.684 1.00 88.06 334 GLU A N 1
ATOM 2742 C CA . GLU A 1 334 ? -12.171 -14.803 25.750 1.00 88.06 334 GLU A CA 1
ATOM 2743 C C . GLU A 1 334 ? -12.278 -16.322 25.969 1.00 88.06 334 GLU A C 1
ATOM 2745 O O . GLU A 1 334 ? -11.450 -17.066 25.436 1.00 88.06 334 GLU A O 1
ATOM 2750 N N . SER A 1 335 ? -13.283 -16.794 26.720 1.00 86.06 335 SER A N 1
ATOM 2751 C CA . SER A 1 335 ? -13.481 -18.224 26.994 1.00 86.06 335 SER A CA 1
ATOM 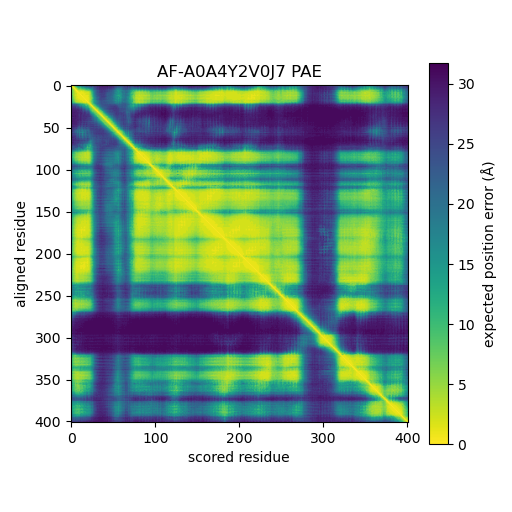2752 C C . SER A 1 335 ? -14.245 -18.958 25.892 1.00 86.06 335 SER A C 1
ATOM 2754 O O . SER A 1 335 ? -13.858 -20.059 25.507 1.00 86.06 335 SER A O 1
ATOM 2756 N N . GLU A 1 336 ? -15.321 -18.360 25.384 1.00 85.81 336 GLU A N 1
ATOM 2757 C CA . GLU A 1 336 ? -16.281 -18.999 24.473 1.00 85.81 336 GLU A CA 1
ATOM 2758 C C . GLU A 1 336 ? -16.110 -18.545 23.015 1.00 85.81 336 GLU A C 1
ATOM 2760 O O . GLU A 1 336 ? -16.607 -19.201 22.105 1.00 85.81 336 GLU A O 1
ATOM 2765 N N . GLY A 1 337 ? -15.409 -17.432 22.763 1.00 81.94 337 GLY A N 1
ATOM 2766 C CA . GLY A 1 337 ? -15.233 -16.866 21.420 1.00 81.94 337 GLY A CA 1
ATOM 2767 C C . GLY A 1 337 ? -16.473 -16.160 20.861 1.00 81.94 337 GLY A C 1
ATOM 2768 O O . GLY A 1 337 ? -16.456 -15.714 19.716 1.00 81.94 337 GLY A O 1
ATOM 2769 N N . VAL A 1 338 ? -17.546 -16.032 21.649 1.00 84.00 338 VAL A N 1
ATOM 2770 C CA . VAL A 1 338 ? -18.810 -15.408 21.233 1.00 84.00 338 VAL A CA 1
ATOM 2771 C C . VAL A 1 338 ? -18.903 -13.983 21.776 1.00 84.00 338 VAL A C 1
ATOM 2773 O O . VAL A 1 338 ? -18.776 -13.754 22.980 1.00 84.00 338 VAL A O 1
ATOM 2776 N N . ARG A 1 339 ? -19.103 -13.001 20.886 1.00 86.06 339 ARG A N 1
ATOM 2777 C CA . ARG A 1 339 ? -19.297 -11.595 21.274 1.00 86.06 339 ARG A CA 1
ATOM 2778 C C . ARG A 1 339 ? -20.699 -11.428 21.849 1.00 86.06 339 ARG A C 1
ATOM 2780 O O . ARG A 1 339 ? -21.672 -11.873 21.245 1.00 86.06 339 ARG A O 1
ATOM 2787 N N . GLY A 1 340 ? -20.817 -10.762 22.992 1.00 86.38 340 GLY A N 1
ATOM 2788 C CA . GLY A 1 340 ? -22.127 -10.386 23.510 1.00 86.38 340 GLY A CA 1
ATOM 2789 C C . GLY A 1 340 ? -22.721 -9.188 22.760 1.00 86.38 340 GLY A C 1
ATOM 2790 O O . GLY A 1 340 ? -22.196 -8.721 21.743 1.00 86.38 340 GLY A O 1
ATOM 2791 N N . LYS A 1 341 ? -23.839 -8.675 23.283 1.00 88.25 341 LYS A N 1
ATOM 2792 C CA . LYS A 1 341 ? -24.577 -7.561 22.677 1.00 88.25 341 LYS A CA 1
ATOM 2793 C C . LYS A 1 341 ? -23.723 -6.296 22.555 1.00 88.25 341 LYS A C 1
ATOM 2795 O O . LYS A 1 341 ? -23.703 -5.690 21.492 1.00 88.25 341 LYS A O 1
ATOM 2800 N N . TYR A 1 342 ? -23.034 -5.888 23.620 1.00 88.56 342 TYR A N 1
ATOM 2801 C CA . TYR A 1 342 ? -22.347 -4.597 23.644 1.00 88.56 342 TYR A CA 1
ATOM 2802 C C . TYR A 1 342 ? -21.041 -4.627 22.845 1.00 88.56 342 TYR A C 1
ATOM 2804 O O . TYR A 1 342 ? -20.745 -3.672 22.132 1.00 88.56 342 TYR A O 1
ATOM 2812 N N . LEU A 1 343 ? -20.294 -5.734 22.893 1.00 88.31 343 LEU A N 1
ATOM 2813 C CA . LEU A 1 343 ? -19.117 -5.943 22.048 1.00 88.31 343 LEU A CA 1
ATOM 2814 C C . LEU A 1 343 ? -19.498 -5.998 20.564 1.00 88.31 343 LEU A C 1
ATOM 2816 O O . LEU A 1 343 ? -18.759 -5.470 19.735 1.00 88.31 343 LEU A O 1
ATOM 2820 N N . SER A 1 344 ? -20.651 -6.587 20.227 1.00 88.56 344 SER A N 1
ATOM 2821 C CA . SER A 1 344 ? -21.169 -6.587 18.851 1.00 88.56 344 SER A CA 1
ATOM 2822 C C . SER A 1 344 ? -21.564 -5.182 18.394 1.00 88.56 344 SER A C 1
ATOM 2824 O O . SER A 1 344 ? -21.149 -4.771 17.316 1.00 88.56 344 SER A O 1
ATOM 2826 N N . SER A 1 345 ? -22.250 -4.399 19.235 1.00 86.69 345 SER A N 1
ATOM 2827 C CA . SER A 1 345 ? -22.568 -2.998 18.923 1.00 86.69 345 SER A CA 1
ATOM 2828 C C . SER A 1 345 ? -21.316 -2.134 18.737 1.00 86.69 345 SER A C 1
ATOM 2830 O O . SER A 1 345 ? -21.261 -1.321 17.819 1.00 86.69 345 SER A O 1
ATOM 2832 N N . ILE A 1 346 ? -20.278 -2.323 19.564 1.00 88.19 346 ILE A N 1
ATOM 2833 C CA . ILE A 1 346 ? -18.990 -1.633 19.373 1.00 88.19 346 ILE A CA 1
ATOM 2834 C C . ILE A 1 346 ? -18.356 -2.061 18.049 1.00 88.19 346 ILE A C 1
ATOM 2836 O O . ILE A 1 346 ? -17.884 -1.210 17.302 1.00 88.19 346 ILE A O 1
ATOM 2840 N N . HIS A 1 347 ? -18.347 -3.358 17.738 1.00 87.56 347 HIS A N 1
ATOM 2841 C CA . HIS A 1 347 ? -17.805 -3.858 16.478 1.00 87.56 347 HIS A CA 1
ATOM 2842 C C . HIS A 1 347 ? -18.522 -3.238 15.270 1.00 87.56 347 HIS A C 1
ATOM 2844 O O . HIS A 1 347 ? -17.862 -2.728 14.370 1.00 87.56 347 HIS A O 1
ATOM 2850 N N . GLU A 1 348 ? -19.856 -3.224 15.262 1.00 85.81 348 GLU A N 1
ATOM 2851 C CA . GLU A 1 348 ? -20.655 -2.582 14.212 1.00 85.81 348 GLU A CA 1
ATOM 2852 C C . GLU A 1 348 ? -20.326 -1.092 14.079 1.00 85.81 348 GLU A C 1
ATOM 2854 O O . GLU A 1 348 ? -20.055 -0.623 12.974 1.00 85.81 348 GLU A O 1
ATOM 2859 N N . TYR A 1 349 ? -20.244 -0.368 15.199 1.00 85.00 349 TYR A N 1
ATOM 2860 C CA . TYR A 1 349 ? -19.838 1.037 15.204 1.00 85.00 349 TYR A CA 1
ATOM 2861 C C . TYR A 1 349 ? -18.450 1.242 14.582 1.00 85.00 349 TYR A C 1
ATOM 2863 O O . TYR A 1 349 ? -18.265 2.122 13.743 1.00 85.00 349 TYR A O 1
ATOM 2871 N N . LEU A 1 350 ? -17.471 0.411 14.945 1.00 83.44 350 LEU A N 1
ATOM 2872 C CA . LEU A 1 350 ? -16.115 0.500 14.402 1.00 83.44 350 LEU A CA 1
ATOM 2873 C C . LEU A 1 350 ? -16.046 0.173 12.908 1.00 83.44 350 LEU A C 1
ATOM 2875 O O . LEU A 1 350 ? -15.223 0.751 12.202 1.00 83.44 350 LEU A O 1
ATOM 2879 N N . MET A 1 351 ? -16.920 -0.702 12.412 1.00 80.75 351 MET A N 1
ATOM 2880 C CA . MET A 1 351 ? -17.011 -1.019 10.984 1.00 80.75 351 MET A CA 1
ATOM 2881 C C . MET A 1 351 ? -17.616 0.123 10.157 1.00 80.75 351 MET A C 1
ATOM 2883 O O . MET A 1 351 ? -17.336 0.221 8.963 1.00 80.75 351 MET A O 1
ATOM 2887 N N . ILE A 1 352 ? -18.401 1.010 10.779 1.00 76.19 352 ILE A N 1
ATOM 2888 C CA . ILE A 1 352 ? -18.927 2.225 10.135 1.00 76.19 352 ILE A CA 1
ATOM 2889 C C . ILE A 1 352 ? -17.823 3.275 9.942 1.00 76.19 352 ILE A C 1
ATOM 2891 O O . ILE A 1 352 ? -17.896 4.074 9.003 1.00 76.19 352 ILE A O 1
ATOM 2895 N N . ILE A 1 353 ? -16.791 3.284 10.796 1.00 71.94 353 ILE A N 1
ATOM 2896 C CA . ILE A 1 353 ? -15.684 4.241 10.698 1.00 71.94 353 ILE A CA 1
ATOM 2897 C C . ILE A 1 353 ? -14.928 4.003 9.387 1.00 71.94 353 ILE A C 1
ATOM 2899 O O . ILE A 1 353 ? -14.164 3.049 9.231 1.00 71.94 353 ILE A O 1
ATOM 2903 N N . LYS A 1 354 ? -15.134 4.912 8.433 1.00 68.94 354 LYS A N 1
ATOM 2904 C CA . LYS A 1 354 ? -14.426 4.906 7.155 1.00 68.94 354 LYS A CA 1
ATOM 2905 C C . LYS A 1 354 ? -13.017 5.462 7.315 1.00 68.94 354 LYS A C 1
ATOM 2907 O O . LYS A 1 354 ? -12.774 6.395 8.077 1.00 68.94 354 LYS A O 1
ATOM 2912 N N . LEU A 1 355 ? -12.098 4.921 6.522 1.00 71.88 355 LEU A N 1
ATOM 2913 C CA . LEU A 1 355 ? -10.771 5.497 6.331 1.00 71.88 355 LEU A CA 1
ATOM 2914 C C . LEU A 1 355 ? -10.895 6.893 5.691 1.00 71.88 355 LEU A C 1
ATOM 2916 O O . LEU A 1 355 ? -11.774 7.130 4.858 1.00 71.88 355 LEU A O 1
ATOM 2920 N N . SER A 1 356 ? -9.976 7.805 6.021 1.00 72.31 356 SER A N 1
ATOM 2921 C CA . SER A 1 356 ? -9.952 9.187 5.504 1.00 72.31 356 SER A CA 1
ATOM 2922 C C . SER A 1 356 ? -9.827 9.290 3.976 1.00 72.31 356 SER A C 1
ATOM 2924 O O . SER A 1 356 ? -10.051 10.353 3.402 1.00 72.31 356 SER A O 1
ATOM 2926 N N . VAL A 1 357 ? -9.514 8.184 3.301 1.00 69.12 357 VAL A N 1
ATOM 2927 C CA . VAL A 1 357 ? -9.284 8.101 1.855 1.00 69.12 357 VAL A CA 1
ATOM 2928 C C . VAL A 1 357 ? -10.515 8.499 1.027 1.00 69.12 357 VAL A C 1
ATOM 2930 O O . VAL A 1 357 ? -10.375 9.042 -0.068 1.00 69.12 357 VAL A O 1
ATOM 2933 N N . GLU A 1 358 ? -11.737 8.257 1.514 1.00 68.25 358 GLU A N 1
ATOM 2934 C CA . GLU A 1 358 ? -12.948 8.694 0.796 1.00 68.25 358 GLU A CA 1
ATOM 2935 C C . GLU A 1 358 ? -13.094 10.221 0.818 1.00 68.25 358 GLU A C 1
ATOM 2937 O O . GLU A 1 358 ? -13.416 10.830 -0.205 1.00 68.25 358 GLU A O 1
ATOM 2942 N N . ALA A 1 359 ? -12.780 10.847 1.956 1.00 68.44 359 ALA A N 1
ATOM 2943 C CA . ALA A 1 359 ? -12.743 12.298 2.067 1.00 68.44 359 ALA A CA 1
ATOM 2944 C C . ALA A 1 359 ? -11.641 12.875 1.165 1.00 68.44 359 ALA A C 1
ATOM 2946 O O . ALA A 1 359 ? -11.907 13.778 0.377 1.00 68.44 359 ALA A O 1
ATOM 2947 N N . GLU A 1 360 ? -10.436 12.297 1.181 1.00 69.12 360 GLU A N 1
ATOM 2948 C CA . GLU A 1 360 ? -9.333 12.714 0.303 1.00 69.12 360 GLU A CA 1
ATOM 2949 C C . GLU A 1 360 ? -9.683 12.592 -1.186 1.00 69.12 360 GLU A C 1
ATOM 2951 O O . GLU A 1 360 ? -9.369 13.494 -1.957 1.00 69.12 360 GLU A O 1
ATOM 2956 N N . ARG A 1 361 ? -10.387 11.534 -1.614 1.00 69.12 361 ARG A N 1
ATOM 2957 C CA . ARG A 1 361 ? -10.879 11.409 -3.000 1.00 69.12 361 ARG A CA 1
ATOM 2958 C C . ARG A 1 361 ? -11.914 12.469 -3.351 1.00 69.12 361 ARG A C 1
ATOM 2960 O O . ARG A 1 361 ? -11.882 13.009 -4.460 1.00 69.12 361 ARG A O 1
ATOM 2967 N N . ALA A 1 362 ? -12.833 12.762 -2.433 1.00 68.06 362 ALA A N 1
ATOM 2968 C CA . ALA A 1 362 ? -13.817 13.818 -2.625 1.00 68.06 362 ALA A CA 1
ATOM 2969 C C . ALA A 1 362 ? -13.128 15.181 -2.792 1.00 68.06 362 ALA A C 1
ATOM 2971 O O . ALA A 1 362 ? -13.419 15.885 -3.760 1.00 68.06 362 ALA A O 1
ATOM 2972 N N . PHE A 1 363 ? -12.156 15.494 -1.929 1.00 69.75 363 PHE A N 1
ATOM 2973 C CA . PHE A 1 363 ? -11.382 16.734 -1.985 1.00 69.75 363 PHE A CA 1
ATOM 2974 C C . PHE A 1 363 ? -10.432 16.799 -3.182 1.00 69.75 363 PHE A C 1
ATOM 2976 O O . PHE A 1 363 ? -10.345 17.842 -3.815 1.00 69.75 363 PHE A O 1
ATOM 2983 N N . SER A 1 364 ? -9.779 15.700 -3.562 1.00 69.19 364 SER A N 1
ATOM 2984 C CA . SER A 1 364 ? -8.906 15.647 -4.741 1.00 69.19 364 SER A CA 1
ATOM 2985 C C . SER A 1 364 ? -9.692 15.916 -6.022 1.00 69.19 364 SER A C 1
ATOM 2987 O O . SER A 1 364 ? -9.289 16.738 -6.839 1.00 69.19 364 SER A O 1
ATOM 2989 N N . ALA A 1 365 ? -10.873 15.314 -6.164 1.00 66.88 365 ALA A N 1
ATOM 2990 C CA . ALA A 1 365 ? -11.729 15.583 -7.309 1.00 66.88 365 ALA A CA 1
ATOM 2991 C C . ALA A 1 365 ? -12.406 16.968 -7.246 1.00 66.88 365 ALA A C 1
ATOM 2993 O O . ALA A 1 365 ? -12.747 17.517 -8.289 1.00 66.88 365 ALA A O 1
ATOM 2994 N N . ALA A 1 366 ? -12.582 17.546 -6.053 1.00 68.62 366 ALA A N 1
ATOM 2995 C CA . ALA A 1 366 ? -12.943 18.956 -5.892 1.00 68.62 366 ALA A CA 1
ATOM 2996 C C . ALA A 1 366 ? -11.748 19.901 -6.122 1.00 68.62 366 ALA A C 1
ATOM 2998 O O . ALA A 1 366 ? -11.949 21.087 -6.353 1.00 68.62 366 ALA A O 1
ATOM 2999 N N . GLY A 1 367 ? -10.515 19.385 -6.130 1.00 64.31 367 GLY A N 1
ATOM 3000 C CA . GLY A 1 367 ? -9.282 20.152 -6.285 1.00 64.31 367 GLY A CA 1
ATOM 3001 C C . GLY A 1 367 ? -9.243 20.974 -7.568 1.00 64.31 367 GLY A C 1
ATOM 3002 O O . GLY A 1 367 ? -8.784 22.108 -7.536 1.00 64.31 367 GLY A O 1
ATOM 3003 N N . TYR A 1 368 ? -9.819 20.473 -8.664 1.00 62.56 368 TYR A N 1
ATOM 3004 C CA . TYR A 1 368 ? -9.976 21.240 -9.907 1.00 62.56 368 TYR A CA 1
ATOM 3005 C C . TYR A 1 368 ? -10.832 22.501 -9.722 1.00 62.56 368 TYR A C 1
ATOM 3007 O O . TYR A 1 368 ? -10.520 23.541 -10.291 1.00 62.56 368 TYR A O 1
ATOM 3015 N N . ILE A 1 369 ? -11.869 22.416 -8.887 1.00 66.75 369 ILE A N 1
ATOM 3016 C CA . ILE A 1 369 ? -12.815 23.497 -8.571 1.00 66.75 369 ILE A CA 1
ATOM 3017 C C . ILE A 1 369 ? -12.219 24.459 -7.526 1.00 66.75 369 ILE A C 1
ATOM 3019 O O . ILE A 1 369 ? -12.517 25.650 -7.521 1.00 66.75 369 ILE A O 1
ATOM 3023 N N . CYS A 1 370 ? -11.359 23.945 -6.643 1.00 56.97 370 CYS A N 1
ATOM 3024 C CA . CYS A 1 370 ? -10.655 24.732 -5.630 1.00 56.97 370 CYS A CA 1
ATOM 3025 C C . CYS A 1 370 ? -9.391 25.424 -6.172 1.00 56.97 370 CYS A C 1
ATOM 3027 O O . CYS A 1 370 ? -8.944 26.416 -5.596 1.00 56.97 370 CYS A O 1
ATOM 3029 N N . SER A 1 371 ? -8.781 24.893 -7.238 1.00 58.03 371 SER A N 1
ATOM 3030 C CA . SER A 1 371 ? -7.517 25.399 -7.778 1.00 58.03 371 SER A CA 1
ATOM 3031 C C . SER A 1 371 ? -7.679 26.770 -8.438 1.00 58.03 371 SER A C 1
ATOM 3033 O O . SER A 1 371 ? -8.721 27.106 -8.997 1.00 58.03 371 SER A O 1
ATOM 3035 N N . SER A 1 372 ? -6.614 27.571 -8.404 1.00 53.53 372 SER A N 1
ATOM 3036 C CA . SER A 1 372 ? -6.550 28.937 -8.945 1.00 53.53 372 SER A CA 1
ATOM 3037 C C . SER A 1 372 ? -6.645 29.025 -10.476 1.00 53.53 372 SER A C 1
ATOM 3039 O O . SER A 1 372 ? -6.516 30.113 -11.041 1.00 53.53 372 SER A O 1
ATOM 3041 N N . VAL A 1 373 ? -6.901 27.914 -11.172 1.00 53.25 373 VAL A N 1
ATOM 3042 C CA . VAL A 1 373 ? -7.075 27.898 -12.622 1.00 53.25 373 VAL A CA 1
ATOM 3043 C C . VAL A 1 373 ? -8.551 28.151 -12.948 1.00 53.25 373 VAL A C 1
ATOM 3045 O O . VAL A 1 373 ? -9.377 27.252 -13.045 1.00 53.25 373 VAL A O 1
ATOM 3048 N N . ARG A 1 374 ? -8.854 29.440 -13.139 1.00 53.03 374 ARG A N 1
ATOM 3049 C CA . ARG A 1 374 ? -10.036 30.024 -13.806 1.00 53.03 374 ARG A CA 1
ATOM 3050 C C . ARG A 1 374 ? -11.391 30.106 -13.092 1.00 53.03 374 ARG A C 1
ATOM 3052 O O . ARG A 1 374 ? -12.201 30.887 -13.585 1.00 53.03 374 ARG A O 1
ATOM 3059 N N . SER A 1 375 ? -11.687 29.451 -11.965 1.00 55.34 375 SER A N 1
ATOM 3060 C CA . SER A 1 375 ? -12.978 29.677 -11.263 1.00 55.34 375 SER A CA 1
ATOM 3061 C C . SER A 1 375 ? -12.961 29.232 -9.796 1.00 55.34 375 SER A C 1
ATOM 3063 O O . SER A 1 375 ? -13.399 28.132 -9.479 1.00 55.34 375 SER A O 1
ATOM 3065 N N . ARG A 1 376 ? -12.499 30.095 -8.879 1.00 61.34 376 ARG A N 1
ATOM 3066 C CA . ARG A 1 376 ? -12.606 29.814 -7.439 1.00 61.34 376 ARG A CA 1
ATOM 3067 C C . ARG A 1 376 ? -14.052 30.024 -6.986 1.00 61.34 376 ARG A C 1
ATOM 3069 O O . ARG A 1 376 ? -14.504 31.163 -6.880 1.00 61.34 376 ARG A O 1
ATOM 3076 N N . LEU A 1 377 ? -14.776 28.935 -6.744 1.00 69.06 377 LEU A N 1
ATOM 3077 C CA . LEU A 1 377 ? -16.093 28.992 -6.105 1.00 69.06 377 LEU A CA 1
ATOM 3078 C C . LEU A 1 377 ? -15.947 29.364 -4.620 1.00 69.06 377 LEU A C 1
ATOM 3080 O O . LEU A 1 377 ? -14.892 29.157 -4.023 1.00 69.06 377 LEU A O 1
ATOM 3084 N N . ALA A 1 378 ? -16.996 29.937 -4.027 1.00 77.56 378 ALA A N 1
ATOM 3085 C CA . ALA A 1 378 ? -17.021 30.226 -2.593 1.00 77.56 378 ALA A CA 1
ATOM 3086 C C . ALA A 1 378 ? -17.046 28.927 -1.768 1.00 77.56 378 ALA A C 1
ATOM 3088 O O . ALA A 1 378 ? -17.621 27.929 -2.212 1.00 77.56 378 ALA A O 1
ATOM 3089 N N . ASP A 1 379 ? -16.484 28.955 -0.557 1.00 77.19 379 ASP A N 1
ATOM 3090 C CA . ASP A 1 379 ? -16.347 27.780 0.320 1.00 77.19 379 ASP A CA 1
ATOM 3091 C C . ASP A 1 379 ? -17.689 27.063 0.560 1.00 77.19 379 ASP A C 1
ATOM 3093 O O . ASP A 1 379 ? -17.779 25.840 0.441 1.00 77.19 379 ASP A O 1
ATOM 3097 N N . ASP A 1 380 ? -18.770 27.819 0.778 1.00 80.69 380 ASP A N 1
ATOM 3098 C CA . ASP A 1 380 ? -20.124 27.271 0.952 1.00 80.69 380 ASP A CA 1
ATOM 3099 C C . ASP A 1 380 ? -20.642 26.563 -0.307 1.00 80.69 380 ASP A C 1
ATOM 3101 O O . ASP A 1 380 ? -21.325 25.536 -0.237 1.00 80.69 380 ASP A O 1
ATOM 3105 N N . THR A 1 381 ? -20.287 27.080 -1.484 1.00 79.31 381 THR A N 1
ATOM 3106 C CA . THR A 1 381 ? -20.656 26.477 -2.770 1.00 79.31 381 THR A CA 1
ATOM 3107 C C . THR A 1 381 ? -19.873 25.188 -3.000 1.00 79.31 381 THR A C 1
ATOM 3109 O O . THR A 1 381 ? -20.450 24.191 -3.429 1.00 79.31 381 THR A O 1
ATOM 3112 N N . ILE A 1 382 ? -18.583 25.169 -2.656 1.00 78.81 382 ILE A N 1
ATOM 3113 C CA . ILE A 1 382 ? -17.736 23.970 -2.728 1.00 78.81 382 ILE A CA 1
ATOM 3114 C C . ILE A 1 382 ? -18.279 22.885 -1.794 1.00 78.81 382 ILE A C 1
ATOM 3116 O O . ILE A 1 382 ? -18.467 21.746 -2.225 1.00 78.81 382 ILE A O 1
ATOM 3120 N N . ASN A 1 383 ? -18.613 23.239 -0.550 1.00 80.31 383 ASN A N 1
ATOM 3121 C CA . ASN A 1 383 ? -19.235 22.321 0.405 1.00 80.31 383 ASN A CA 1
ATOM 3122 C C . ASN A 1 383 ? -20.554 21.752 -0.130 1.00 80.31 383 ASN A C 1
ATOM 3124 O O . ASN A 1 383 ? -20.758 20.536 -0.109 1.00 80.31 383 ASN A O 1
ATOM 3128 N N . THR A 1 384 ? -21.416 22.611 -0.680 1.00 81.75 384 THR A N 1
ATOM 3129 C CA . THR A 1 384 ? -22.701 22.201 -1.263 1.00 81.75 384 THR A CA 1
ATOM 3130 C C . THR A 1 384 ? -22.508 21.259 -2.453 1.00 81.75 384 THR A C 1
ATOM 3132 O O . THR A 1 384 ? -23.178 20.232 -2.538 1.00 81.75 384 THR A O 1
ATOM 3135 N N . ILE A 1 385 ? -21.559 21.541 -3.350 1.00 81.38 385 ILE A N 1
ATOM 3136 C CA . ILE A 1 385 ? -21.252 20.684 -4.506 1.00 81.38 385 ILE A CA 1
ATOM 3137 C C . ILE A 1 385 ? -20.696 19.329 -4.056 1.00 81.38 385 ILE A C 1
ATOM 3139 O O . ILE A 1 385 ? -21.128 18.290 -4.562 1.00 81.38 385 ILE A O 1
ATOM 3143 N N . CYS A 1 386 ? -19.772 19.312 -3.093 1.00 79.56 386 CYS A N 1
ATOM 3144 C CA . CYS A 1 386 ? -19.243 18.078 -2.512 1.00 79.56 386 CYS A CA 1
ATOM 3145 C C . CYS A 1 386 ? -20.359 17.232 -1.882 1.00 79.56 386 CYS A C 1
ATOM 3147 O O . CYS A 1 386 ? -20.427 16.022 -2.124 1.00 79.56 386 CYS A O 1
ATOM 3149 N N . PHE A 1 387 ? -21.272 17.869 -1.143 1.00 82.06 387 PHE A N 1
ATOM 3150 C CA . PHE A 1 387 ? -22.432 17.216 -0.544 1.00 82.06 387 PHE A CA 1
ATOM 3151 C C . PHE A 1 387 ? -23.396 16.656 -1.601 1.00 82.06 387 PHE A C 1
ATOM 3153 O O . PHE A 1 387 ? -23.711 15.465 -1.576 1.00 82.06 387 PHE A O 1
ATOM 3160 N N . LEU A 1 388 ? -23.806 17.469 -2.581 1.00 82.12 388 LEU A N 1
ATOM 3161 C CA . LEU A 1 388 ? -24.702 17.053 -3.665 1.00 82.12 388 LEU A CA 1
ATOM 3162 C C . LEU A 1 388 ? -24.108 15.896 -4.475 1.00 82.12 388 LEU A C 1
ATOM 3164 O O . LE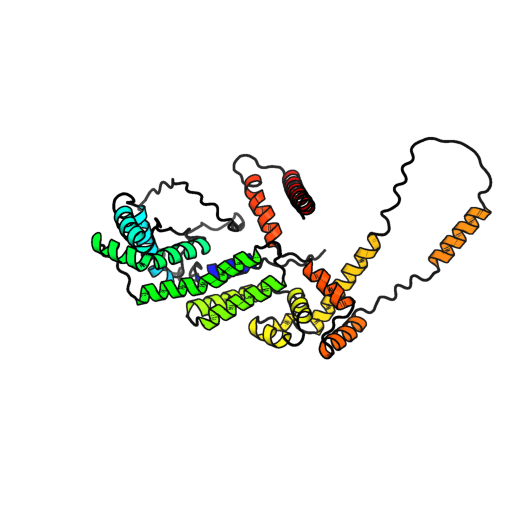U A 1 388 ? -24.798 14.920 -4.768 1.00 82.12 388 LEU A O 1
ATOM 3168 N N . ARG A 1 389 ? -22.811 15.950 -4.792 1.00 80.00 389 ARG A N 1
ATOM 3169 C CA . ARG A 1 389 ? -22.115 14.864 -5.492 1.00 80.00 389 ARG A CA 1
ATOM 3170 C C . ARG A 1 389 ? -22.147 13.558 -4.700 1.00 80.00 389 ARG A C 1
ATOM 3172 O O . ARG A 1 389 ? -22.345 12.499 -5.295 1.00 80.00 389 ARG A O 1
ATOM 3179 N N . SER A 1 390 ? -21.949 13.623 -3.383 1.00 78.56 390 SER A N 1
ATOM 3180 C CA . SER A 1 390 ? -22.053 12.459 -2.497 1.00 78.56 390 SER A CA 1
ATOM 3181 C C . SER A 1 390 ? -23.480 11.893 -2.478 1.00 78.56 390 SER A C 1
ATOM 3183 O O . SER A 1 390 ? -23.682 10.688 -2.662 1.00 78.56 390 SER A O 1
ATOM 3185 N N . PHE A 1 391 ? -24.483 12.769 -2.361 1.00 81.06 391 PHE A N 1
ATOM 3186 C CA . PHE A 1 391 ? -25.898 12.402 -2.373 1.00 81.06 391 PHE A CA 1
ATOM 3187 C C . PHE A 1 391 ? -26.301 11.682 -3.666 1.00 81.06 391 PHE A C 1
ATOM 3189 O O . PHE A 1 391 ? -26.843 10.576 -3.617 1.00 81.06 391 PHE A O 1
ATOM 3196 N N . PHE A 1 392 ? -25.982 12.253 -4.832 1.00 79.06 392 PHE A N 1
ATOM 3197 C CA . PHE A 1 392 ? -26.330 11.645 -6.118 1.00 79.06 392 PHE A CA 1
ATOM 3198 C C . PHE A 1 392 ? -25.575 10.338 -6.372 1.00 79.06 392 PHE A C 1
ATOM 3200 O O . PHE A 1 392 ? -26.182 9.376 -6.838 1.00 79.06 392 PHE A O 1
ATOM 3207 N N . LYS A 1 393 ? -24.293 10.236 -5.995 1.00 74.12 393 LYS A N 1
ATOM 3208 C CA . LYS A 1 393 ? -23.562 8.958 -6.072 1.00 74.12 393 LYS A CA 1
ATOM 3209 C C . LYS A 1 393 ? -24.235 7.852 -5.258 1.00 74.12 393 LYS A C 1
ATOM 3211 O O . LYS A 1 393 ? -24.290 6.718 -5.718 1.00 74.12 393 LYS A O 1
ATOM 3216 N N . THR A 1 394 ? -24.756 8.181 -4.079 1.00 69.25 394 THR A N 1
ATOM 3217 C CA . THR A 1 394 ? -25.404 7.207 -3.190 1.00 69.25 394 THR A CA 1
ATOM 3218 C C . THR A 1 394 ? -26.785 6.799 -3.716 1.00 69.25 394 THR A C 1
ATOM 3220 O O . THR A 1 394 ? -27.116 5.617 -3.728 1.00 69.25 394 THR A O 1
ATOM 3223 N N . LYS A 1 395 ? -27.575 7.753 -4.229 1.00 57.28 395 LYS A N 1
ATOM 3224 C CA . LYS A 1 395 ? -28.920 7.482 -4.767 1.00 57.28 395 LYS A CA 1
ATOM 3225 C C . LYS A 1 395 ? -28.914 6.664 -6.061 1.00 57.28 395 LYS A C 1
ATOM 3227 O O . LYS A 1 395 ? -29.771 5.806 -6.224 1.00 57.28 395 LYS A O 1
ATOM 3232 N N . PHE A 1 396 ? -27.963 6.902 -6.967 1.00 52.94 396 PHE A N 1
ATOM 3233 C CA . PHE A 1 396 ? -27.893 6.157 -8.230 1.00 52.94 396 PHE A CA 1
ATOM 3234 C C . PHE A 1 396 ? -27.413 4.709 -8.055 1.00 52.94 396 PHE A C 1
ATOM 3236 O O . PHE A 1 396 ? -27.805 3.858 -8.846 1.00 52.94 396 PHE A O 1
ATOM 3243 N N . TYR A 1 397 ? -26.627 4.402 -7.017 1.00 46.50 397 TYR A N 1
ATOM 3244 C CA . TYR A 1 397 ? -26.237 3.018 -6.716 1.00 46.50 397 TYR A CA 1
ATOM 3245 C C . TYR A 1 397 ? -27.422 2.168 -6.232 1.00 46.50 397 TYR A C 1
ATOM 3247 O O . TYR A 1 397 ? -27.555 1.030 -6.661 1.00 46.50 397 TYR A O 1
ATOM 3255 N N . ASN A 1 398 ? -28.329 2.740 -5.434 1.00 42.91 398 ASN A N 1
ATOM 3256 C CA . ASN A 1 398 ? -29.497 2.023 -4.902 1.00 42.91 398 ASN A CA 1
ATOM 3257 C C . ASN A 1 398 ? -30.650 1.842 -5.912 1.00 42.91 398 ASN A C 1
ATOM 3259 O O . ASN A 1 398 ? -31.646 1.214 -5.577 1.00 42.91 398 ASN A O 1
ATOM 3263 N N . CYS A 1 399 ? -30.550 2.399 -7.126 1.00 40.62 399 CYS A N 1
ATOM 3264 C CA . CYS A 1 399 ? -31.524 2.167 -8.203 1.00 40.62 399 CYS A CA 1
ATOM 3265 C C . CYS A 1 399 ? -31.111 1.036 -9.165 1.00 40.62 399 CYS A C 1
ATOM 3267 O O . CYS A 1 399 ? -31.898 0.689 -10.041 1.00 40.62 399 CYS A O 1
ATOM 3269 N N . PHE A 1 400 ? -29.894 0.490 -9.043 1.00 36.69 400 PHE A N 1
ATOM 3270 C CA . PHE A 1 400 ? -29.349 -0.527 -9.960 1.00 36.69 400 PHE A CA 1
ATOM 3271 C C . PHE A 1 400 ? -28.827 -1.797 -9.260 1.00 36.69 400 PHE A C 1
ATOM 3273 O O . PHE A 1 400 ? -28.173 -2.622 -9.898 1.00 36.69 400 PHE A O 1
ATOM 3280 N N . THR A 1 401 ? -29.137 -1.977 -7.977 1.00 34.53 401 THR A N 1
ATOM 3281 C CA . THR A 1 401 ? -29.026 -3.249 -7.237 1.00 34.53 401 THR A CA 1
ATOM 3282 C C . THR A 1 401 ? -30.398 -3.648 -6.747 1.00 34.53 401 THR A C 1
ATOM 3284 O O . THR A 1 401 ? -30.742 -4.840 -6.880 1.00 34.53 401 THR A O 1
#

Organism: Araneus ventricosus (NCBI:txid182803)

Sequence (401 aa):
MSCYQQLCFTHGLQLAVVDILYKKNIEREDEHQEMTSNESDTDDEDTNDTHEEQGVTVTTTTDPRNLHLSRTEVIPRHNDLLQKGRKVVKLFKRSPTKYDMYLQKYVKEDTDKELSLILDSRTRWNSLLAMIKRFHKLKVCIYKTLIDIESDTTFSDLEWSKIKDMIESLQPFKLAVEALCRRDSTLLTAETTLKFILEKLVTQGTMLSDELSEALRVRIKERHTVVTGILIYLQNPKNMMMIQEELMIHLLCLKKVIRLEMKNILERVIQDDSFNENTDNRVENNSDSSSLKNDLTLQKELQMQIQQEKTYSINTKKEKDFEKILKKEMSVYESEGVRGKYLSSIHEYLMIIKLSVEAERAFSAAGYICSSVRSRLADDTINTICFLRSFFKTKFYNCFT

pLDDT: mean 70.22, std 21.8, range [24.64, 96.25]

Mean predicted aligned error: 16.61 Å

Foldseek 3Di:
DDDPPFDFLLVLLQQLVCCQFFDDPPPPPPDDDDDDDDDDDDDDDDDDDDPDDPDLDDDPPDDPPDDDDDDRATDPVCRVLLVLLLVLLVVCVVCVPPLVVQLQVVCCVVPVDRDHQAHADSSGVVSVLVRLVSSLVSVVSSQVSCVVVVPPRDDDPVSSVVSVLVNQLCVLSVVLSVQLLDPQHALVSNLVSLLVSLVSLVVSVDPSSVSSNVSSLVSLVVRDALLSLLLVCLVPVVCSVVSCVSSVCVVSNPPVNNLVVLVVVLVVVVVVVVVPPPPPDPDDDDDDDDDDDDDPDVVVVVVVVVVVVVVVPDPPPPVPPSSVVVVVQSVCCNVPVDGDDSSVVSNVVSSPDRRCSVVSSLVVVCCVQCDPPPHPDDPVVSVVVSVVVVVVVVVVVVVPD

Solvent-accessible surface area (backbone atoms only — not comparable to full-atom values): 24306 Å² total; per-residue (Å²): 133,88,71,87,82,66,58,50,63,63,58,31,56,52,46,21,51,39,60,65,47,36,41,72,80,85,76,82,84,78,89,77,92,76,89,85,81,88,84,90,81,88,80,86,87,81,80,91,79,87,77,90,68,97,66,92,74,77,79,83,87,67,75,97,76,86,74,87,87,72,81,76,46,48,32,71,93,57,29,60,64,50,50,52,51,49,52,53,46,46,55,34,67,74,33,52,86,61,49,34,47,52,33,40,52,44,29,34,77,74,62,82,40,87,70,81,83,54,81,50,52,88,89,37,69,70,39,39,50,53,17,54,49,47,50,60,72,38,43,68,34,52,52,55,36,33,58,77,68,69,49,91,74,80,79,53,71,68,56,52,47,52,52,50,52,52,46,63,53,50,46,47,56,54,55,35,42,56,54,56,64,43,90,85,34,34,64,66,50,48,54,54,39,54,50,52,35,47,54,52,22,61,72,65,67,40,75,66,22,51,54,41,41,53,38,39,49,52,41,44,56,79,42,64,46,47,67,54,32,42,50,46,38,73,73,37,62,82,55,39,67,61,52,26,66,76,59,66,43,55,78,38,55,33,70,69,56,31,50,54,49,52,38,58,49,50,60,52,59,63,55,57,65,72,70,69,81,76,81,85,78,85,76,86,77,86,84,83,90,83,84,83,90,88,74,77,59,65,60,49,51,51,50,52,49,5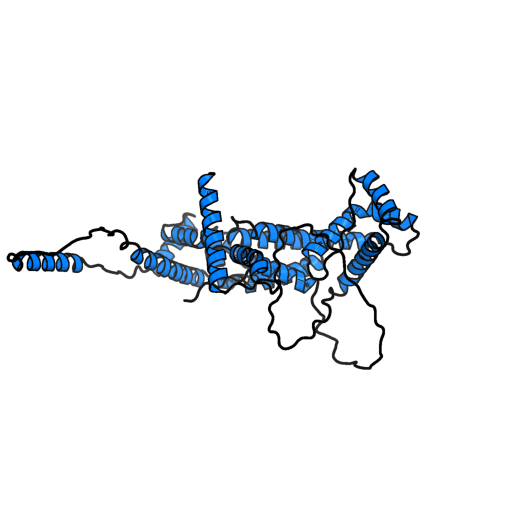5,51,46,52,63,63,64,56,71,78,69,78,65,73,74,59,46,69,62,50,48,55,52,41,53,52,44,25,70,75,71,70,50,71,44,74,67,60,43,51,51,49,55,55,57,66,65,49,67,56,54,56,61,58,50,52,53,50,50,71,41,38,68,49,67,32,91,73,88,52,72,64,55,70,71,55,50,52,50,49,56,50,51,53,53,52,52,60,55,56,59,53,71,75,77,113

InterPro domains:
  IPR012337 Ribonuclease H-like superfamily [SSF53098] (7-395)
  IPR052717 Vacuolar processing and transposase activity regulators [PTHR46169] (3-369)

Nearest PDB structures (foldseek):
  6dww-assembly1_A  TM=6.506E-01  e=2.862E-06  Musca domestica
  7qyd-assembly1_A  TM=2.884E-01  e=2.477E+00  Bacillus thuringiensis serovar jegathesan
  7qyd-assembly1_B  TM=2.842E-01  e=3.722E+00  Bacillus thuringiensis serovar jegathesan